Protein AF-0000000071082725 (afdb_homodimer)

InterPro domains:
  IPR005002 Phosphomannomutase [PF03332] (28-245)
  IPR005002 Phosphomannomutase [PTHR10466] (1-245)
  IPR005002 Phosphomannomutase [SFLDF00445] (3-246)
  IPR005002 Phosphomannomutase [cd02585] (8-244)
  IPR006379 HAD-superfamily hydrolase, subfamily IIB [TIGR01484] (8-224)
  IPR023214 HAD superfamily [G3DSA:3.40.50.1000] (8-240)
  IPR036412 HAD-like superfamily [SSF56784] (7-241)
  IPR043169 Phosphomannomutase, cap domain [G3DSA:3.30.1240.20] (87-188)

pLDDT: mean 95.37, std 4.46, range [54.88, 98.88]

Foldseek 3Di:
DQAPEQEEEEEEQDQAQADHQAAGDPVSLVLLLLVVRHYQYEYAYLAAPVSSQVNPPHLVSVLSHQWYAYNLNQFIDGSSHTDHHAAQCVVLDDVSVVVLVVVLVVVLVPDDDPAADDQQWDGDRFWIKGFSRHPRDDPVVLVVQLVVCVVPVPVVVVQVVSCVVCVVVQWHWDDDDRTIIIIGGHPSANNVNCVVPQVRHPAYEYEDAQCDVVGSNVPVCPPPRYPYDHARHNVRNSVVCCVVVVGD/DQAPEQEEEEEEQDQAQADHQAAGDPVSLVLLLLVVRHYQYEYAYLAAPVSSQVNPPHLVSVLSHQWYAYNLNQFIDGSSHTDHHAAQCVVLDDVNVVVLVVVLVVVLVPDDDPAADDQQWDGDRFWIKGFSRHPRDDPVVLVVQLVVCVVPVPPVVVQVVSCVVCVVVQWDWDDDDRTIIIIGGHPSANNVNCVVPQVRHPAYEYEDAQCDVVGSCVPVCPPPRYPYDHARHNVRNSVVVCVVVVGD

Solvent-accessible surface area (backbone atoms only — not comparable to full-atom values): 25376 Å² total; per-residue (Å²): 122,80,55,43,68,47,37,35,44,34,31,30,43,62,28,20,57,13,53,77,94,35,56,48,48,70,69,54,51,54,50,50,57,57,47,49,52,42,29,42,33,31,39,42,31,69,48,53,58,71,59,52,27,50,29,45,66,32,65,72,48,51,46,71,26,47,28,40,18,21,42,16,25,38,36,26,26,49,62,68,36,80,74,46,74,52,40,42,61,72,73,58,29,55,68,55,47,44,51,53,49,23,50,51,29,39,54,53,33,70,56,86,63,92,55,71,37,27,33,37,36,41,71,48,53,66,29,40,38,39,19,85,44,16,69,62,44,50,72,71,54,44,53,53,45,34,55,48,32,70,75,69,37,54,63,61,55,49,46,51,54,50,45,75,71,34,38,92,75,41,45,39,75,43,85,35,91,69,62,34,32,38,35,30,53,67,66,67,40,53,50,37,39,44,77,80,38,62,88,67,32,83,40,36,35,35,37,25,40,42,44,51,92,89,32,85,32,18,65,39,37,68,30,89,76,35,51,51,43,79,30,84,25,34,68,47,37,53,52,52,49,26,66,75,67,70,52,132,122,81,56,43,68,46,38,35,45,34,30,29,44,62,27,20,55,12,52,77,95,34,57,49,48,69,70,54,52,53,50,51,57,56,47,50,53,41,29,42,32,30,39,42,30,71,48,52,58,71,57,52,27,50,29,45,66,32,67,71,49,54,46,70,26,46,28,40,19,21,42,18,24,36,35,26,25,50,62,66,35,80,74,46,75,53,41,45,60,74,71,57,30,56,68,54,48,44,51,53,49,25,50,49,28,38,54,50,33,70,57,88,63,92,56,69,35,27,33,38,35,40,74,48,54,67,31,39,39,39,18,85,42,16,70,61,45,50,73,71,53,44,54,53,45,33,56,49,32,71,76,68,37,56,61,62,54,49,47,50,55,49,44,74,71,34,38,92,74,41,45,40,73,42,85,36,89,68,64,33,32,36,34,31,52,65,66,68,41,52,50,36,41,44,77,81,36,64,88,68,32,83,40,36,36,35,38,24,40,42,44,51,92,90,32,84,32,17,65,41,38,67,30,89,75,34,53,51,42,79,29,82,25,35,67,49,36,52,52,51,49,26,65,74,66,70,51,132

Nearest PDB structures (foldseek):
  2i54-assembly1_A  TM=9.573E-01  e=1.668E-33  Leishmania mexicana
  2q4r-assembly1_A  TM=9.504E-01  e=1.567E-33  Homo sapiens
  8b5v-assembly1_B  TM=8.271E-01  e=1.888E-32  Trypanosoma cruzi
  7myv-assembly1_A  TM=9.098E-01  e=1.147E-31  Plasmodium falciparum 3D7
  3f9r-assembly2_B  TM=7.967E-01  e=1.667E-32  Trypanosoma brucei

Secondary structure (DSSP, 8-state):
---EEEEEEEE-TBTTTBSTT-PPPHHHHHHHHHHTTTEEEEEE-SS-HHHHHHHTTSHHHHTTSSEEEEGGGTEEEETTEEEEE--HHHHHHHHHHHHHHHHHHHHHHT---S---B--EEE-SS-EEE-TT-TT--HHHHHHHHHHHHHH-HHHHHHHHHHHHHGGGTEEEEEETTTEEEEEETT-SGGGGGGGTTTT-SEEEEEES--STTSTTHHHHH-TTEEEEE-SSHHHHHHHHHHHHT--/---EEEEEEEE-TBTTTBSTT-PPPHHHHHHHHHHHTTEEEEEE-SS-HHHHHHHTTSHHHHTTSSEEEEGGGTEEEETTEEEEE--HHHHHHHHHHHHHHHHHHHHHHT---S---B--EEE-SS-EEE-TT-TT--HHHHHHHHHHHHHH-HHHHHHHHHHHHHGGGTEEEEEETTTEEEEEETT-SGGGGGGGTTTT-SEEEEEES--STTSTTHHHHH-TTEEEEE-SSHHHHHHHHHHHHT--

Structure (mmCIF, N/CA/C/O backbone):
data_AF-0000000071082725-model_v1
#
loop_
_entity.id
_entity.type
_entity.pdbx_description
1 polymer Phosphomannomutase
#
loop_
_atom_site.group_PDB
_atom_site.id
_atom_site.type_symbol
_atom_site.label_atom_id
_atom_site.label_alt_id
_atom_site.label_comp_id
_atom_site.label_asym_id
_atom_site.label_entity_id
_atom_site.label_seq_id
_atom_site.pdbx_PDB_ins_code
_atom_site.Cartn_x
_atom_site.Cartn_y
_atom_site.Cartn_z
_atom_site.occupancy
_atom_site.B_iso_or_equiv
_atom_site.auth_seq_id
_atom_site.auth_comp_id
_atom_site.auth_asym_id
_atom_site.auth_atom_id
_atom_site.pdbx_PDB_model_num
ATOM 1 N N . MET A 1 1 ? -1.539 51.719 -3.625 1 54.88 1 MET A N 1
ATOM 2 C CA . MET A 1 1 ? -1.436 51.656 -2.17 1 54.88 1 MET A CA 1
ATOM 3 C C . MET A 1 1 ? -0.485 50.531 -1.731 1 54.88 1 MET A C 1
ATOM 5 O O . MET A 1 1 ? -0.363 49.531 -2.408 1 54.88 1 MET A O 1
ATOM 9 N N . SER A 1 2 ? 0.479 50.812 -0.853 1 80.12 2 SER A N 1
ATOM 10 C CA . SER A 1 2 ? 1.524 49.906 -0.391 1 80.12 2 SER A CA 1
ATOM 11 C C . SER A 1 2 ? 0.932 48.719 0.347 1 80.12 2 SER A C 1
ATOM 13 O O . SER A 1 2 ? -0.124 48.812 0.974 1 80.12 2 SER A O 1
ATOM 15 N N . ARG A 1 3 ? 1.317 47.531 0.066 1 89.56 3 ARG A N 1
ATOM 16 C CA . ARG A 1 3 ? 0.888 46.281 0.702 1 89.56 3 ARG A CA 1
ATOM 17 C C . ARG A 1 3 ? 1.082 46.344 2.213 1 89.56 3 ARG A C 1
ATOM 19 O O . ARG A 1 3 ? 2.123 46.812 2.691 1 89.56 3 ARG A O 1
ATOM 26 N N . ASP A 1 4 ? 0.046 46.125 2.959 1 93.81 4 ASP A N 1
ATOM 27 C CA . ASP A 1 4 ? 0.179 46 4.402 1 93.81 4 ASP A CA 1
ATOM 28 C C . ASP A 1 4 ? 0.814 44.656 4.758 1 93.81 4 ASP A C 1
ATOM 30 O O . ASP A 1 4 ? 0.124 43.625 4.828 1 93.81 4 ASP A O 1
ATOM 34 N N . THR A 1 5 ? 2.02 44.719 5.105 1 92.38 5 THR A N 1
ATOM 35 C CA . THR A 1 5 ? 2.779 43.469 5.297 1 92.38 5 THR A CA 1
ATOM 36 C C . THR A 1 5 ? 2.699 43.031 6.75 1 92.38 5 THR A C 1
ATOM 38 O O . THR A 1 5 ? 3.303 42 7.117 1 92.38 5 THR A O 1
ATOM 41 N N . SER A 1 6 ? 1.97 43.781 7.484 1 96.81 6 SER A N 1
ATOM 42 C CA . SER A 1 6 ? 1.809 43.375 8.875 1 96.81 6 SER A CA 1
ATOM 43 C C . SER A 1 6 ? 0.671 42.375 9.031 1 96.81 6 SER A C 1
ATOM 45 O O . SER A 1 6 ? 0.545 41.719 10.078 1 96.81 6 SER A O 1
ATOM 47 N N . LYS A 1 7 ? -0.179 42.219 7.953 1 97.81 7 LYS A N 1
ATOM 48 C CA . LYS A 1 7 ? -1.338 41.344 7.98 1 97.81 7 LYS A CA 1
ATOM 49 C C . LYS A 1 7 ? -1.192 40.219 6.953 1 97.81 7 LYS A C 1
ATOM 51 O O . LYS A 1 7 ? -0.658 40.438 5.863 1 97.81 7 LYS A O 1
ATOM 56 N N . ILE A 1 8 ? -1.666 39.031 7.395 1 98.38 8 ILE A N 1
ATOM 57 C CA . ILE A 1 8 ? -1.816 37.938 6.434 1 98.38 8 ILE A CA 1
ATOM 58 C C . ILE A 1 8 ? -3.244 37.406 6.484 1 98.38 8 ILE A C 1
ATOM 60 O O . ILE A 1 8 ? -3.832 37.281 7.559 1 98.38 8 ILE A O 1
ATOM 64 N N . ILE A 1 9 ? -3.758 37.125 5.277 1 98.69 9 ILE A N 1
ATOM 65 C CA . ILE A 1 9 ? -5.074 36.5 5.137 1 98.69 9 ILE A CA 1
ATOM 66 C C . ILE A 1 9 ? -4.93 35.062 4.652 1 98.69 9 ILE A C 1
ATOM 68 O O . ILE A 1 9 ? -4.531 34.844 3.512 1 98.69 9 ILE A O 1
ATOM 72 N N . LEU A 1 10 ? -5.289 34.125 5.57 1 98.69 10 LEU A N 1
ATOM 73 C CA . LEU A 1 10 ? -5.18 32.688 5.305 1 98.69 10 LEU A CA 1
ATOM 74 C C . LEU A 1 10 ? -6.531 32.094 4.922 1 98.69 10 LEU A C 1
ATOM 76 O O . LEU A 1 10 ? -7.551 32.406 5.535 1 98.69 10 LEU A O 1
ATOM 80 N N . PHE A 1 11 ? -6.461 31.234 3.875 1 98.75 11 PHE A N 1
ATOM 81 C CA . PHE A 1 11 ? -7.695 30.609 3.412 1 98.75 11 PHE A CA 1
ATOM 82 C C . PHE A 1 11 ? -7.582 29.094 3.436 1 98.75 11 PHE A C 1
ATOM 84 O O . PHE A 1 11 ? -6.562 28.531 3.027 1 98.75 11 PHE A O 1
ATOM 91 N N . ASP A 1 12 ? -8.625 28.438 3.92 1 97.75 12 ASP A N 1
ATOM 92 C CA . ASP A 1 12 ? -8.844 27.031 3.588 1 97.75 12 ASP A CA 1
ATOM 93 C C . ASP A 1 12 ? -9.117 26.859 2.098 1 97.75 12 ASP A C 1
ATOM 95 O O . ASP A 1 12 ? -9.375 27.828 1.388 1 97.75 12 ASP A O 1
ATOM 99 N N . VAL A 1 13 ? -9.062 25.609 1.652 1 95.88 13 VAL A N 1
ATOM 100 C CA . VAL A 1 13 ? -9.234 25.359 0.225 1 95.88 13 VAL A CA 1
ATOM 101 C C . VAL A 1 13 ? -10.68 24.969 -0.061 1 95.88 13 VAL A C 1
ATOM 103 O O . VAL A 1 13 ? -11.469 25.797 -0.548 1 95.88 13 VAL A O 1
ATOM 106 N N . ASP A 1 14 ? -11.055 23.828 0.495 1 93.5 14 ASP A N 1
ATOM 107 C CA . ASP A 1 14 ? -12.367 23.266 0.218 1 93.5 14 ASP A CA 1
ATOM 108 C C . ASP A 1 14 ? -13.461 24.016 0.964 1 93.5 14 ASP A C 1
ATOM 110 O O . ASP A 1 14 ? -13.383 24.203 2.182 1 93.5 14 ASP A O 1
ATOM 114 N N . GLY A 1 15 ? -14.438 24.391 0.154 1 95.38 15 GLY A N 1
ATOM 115 C CA . GLY A 1 15 ? -15.562 25.078 0.767 1 95.38 15 GLY A CA 1
ATOM 116 C C . GLY A 1 15 ? -15.281 26.547 1.071 1 95.38 15 GLY A C 1
ATOM 117 O O . GLY A 1 15 ? -16.172 27.266 1.515 1 95.38 15 GLY A O 1
ATOM 118 N N . THR A 1 16 ? -14.039 26.922 0.748 1 97.81 16 THR A N 1
ATOM 119 C CA . THR A 1 16 ? -13.609 28.281 1.057 1 97.81 16 THR A CA 1
ATOM 120 C C . THR A 1 16 ? -13.172 29.016 -0.21 1 97.81 16 THR A C 1
ATOM 122 O O . THR A 1 16 ? -13.883 29.891 -0.706 1 97.81 16 THR A O 1
ATOM 125 N N . LEU A 1 17 ? -12.156 28.562 -0.879 1 97.56 17 LEU A N 1
ATOM 126 C CA . LEU A 1 17 ? -11.742 29.172 -2.143 1 97.56 17 LEU A CA 1
ATOM 127 C C . LEU A 1 17 ? -12.32 28.391 -3.326 1 97.56 17 LEU A C 1
ATOM 129 O O . LEU A 1 17 ? -12.398 28.922 -4.438 1 97.56 17 LEU A O 1
ATOM 133 N N . THR A 1 18 ? -12.578 27.125 -3.049 1 96.56 18 THR A N 1
ATOM 134 C CA . THR A 1 18 ? -13.18 26.266 -4.062 1 96.56 18 THR A CA 1
ATOM 135 C C . THR A 1 18 ? -14.414 25.562 -3.506 1 96.56 18 THR A C 1
ATOM 137 O O . THR A 1 18 ? -14.539 25.375 -2.295 1 96.56 18 THR A O 1
ATOM 140 N N . ALA A 1 19 ? -15.312 25.234 -4.449 1 91.19 19 ALA A N 1
ATOM 141 C CA . ALA A 1 19 ? -16.328 24.266 -4.059 1 91.19 19 ALA A CA 1
ATOM 142 C C . ALA A 1 19 ? -15.688 22.906 -3.744 1 91.19 19 ALA A C 1
ATOM 144 O O . ALA A 1 19 ? -14.531 22.672 -4.098 1 91.19 19 ALA A O 1
ATOM 145 N N . ALA A 1 20 ? -16.406 22.078 -3 1 82.5 20 ALA A N 1
ATOM 146 C CA . ALA A 1 20 ? -15.836 20.812 -2.541 1 82.5 20 ALA A CA 1
ATOM 147 C C . ALA A 1 20 ? -15.266 20.016 -3.709 1 82.5 20 ALA A C 1
ATOM 149 O O . ALA A 1 20 ? -15.992 19.656 -4.637 1 82.5 20 ALA A O 1
ATOM 150 N N . ARG A 1 21 ? -13.969 19.719 -3.764 1 79.19 21 ARG A N 1
ATOM 151 C CA . ARG A 1 21 ? -13.195 18.891 -4.688 1 79.19 21 ARG A CA 1
ATOM 152 C C . ARG A 1 21 ? -13.258 19.453 -6.105 1 79.19 21 ARG A C 1
ATOM 154 O O . ARG A 1 21 ? -13.203 18.703 -7.078 1 79.19 21 ARG A O 1
ATOM 161 N N . LYS A 1 22 ? -13.453 20.797 -6.168 1 89.94 22 LYS A N 1
ATOM 162 C CA . LYS A 1 22 ? -13.492 21.438 -7.477 1 89.94 22 LYS A CA 1
ATOM 163 C C . LYS A 1 22 ? -12.297 22.375 -7.672 1 89.94 22 LYS A C 1
ATOM 165 O O . LYS A 1 22 ? -11.562 22.656 -6.723 1 89.94 22 LYS A O 1
ATOM 170 N N . VAL A 1 23 ? -12.172 22.719 -8.93 1 96.12 23 VAL A N 1
ATOM 171 C CA . VAL A 1 23 ? -11.094 23.625 -9.297 1 96.12 23 VAL A CA 1
ATOM 172 C C . VAL A 1 23 ? -11.523 25.078 -9.047 1 96.12 23 VAL A C 1
ATOM 174 O O . VAL A 1 23 ? -12.703 25.406 -9.211 1 96.12 23 VAL A O 1
ATOM 177 N N . ILE A 1 24 ? -10.594 25.969 -8.727 1 96.75 24 ILE A N 1
ATOM 178 C CA . ILE A 1 24 ? -10.852 27.375 -8.438 1 96.75 24 ILE A CA 1
ATOM 179 C C . ILE A 1 24 ? -11.422 28.062 -9.68 1 96.75 24 ILE A C 1
ATOM 181 O O . ILE A 1 24 ? -10.992 27.781 -10.797 1 96.75 24 ILE A O 1
ATOM 185 N N . GLU A 1 25 ? -12.344 28.859 -9.438 1 96.38 25 GLU A N 1
ATOM 186 C CA . GLU A 1 25 ? -13.016 29.547 -10.539 1 96.38 25 GLU A CA 1
ATOM 187 C C . GLU A 1 25 ? -12.305 30.859 -10.891 1 96.38 25 GLU A C 1
ATOM 189 O O . GLU A 1 25 ? -11.695 31.484 -10.023 1 96.38 25 GLU A O 1
ATOM 194 N N . PRO A 1 26 ? -12.461 31.344 -12.148 1 95.88 26 PRO A N 1
ATOM 195 C CA . PRO A 1 26 ? -11.781 32.562 -12.602 1 95.88 26 PRO A CA 1
ATOM 196 C C . PRO A 1 26 ? -12.133 33.781 -11.758 1 95.88 26 PRO A C 1
ATOM 198 O O . PRO A 1 26 ? -11.273 34.625 -11.484 1 95.88 26 PRO A O 1
ATOM 201 N N . ASP A 1 27 ? -13.336 33.875 -11.375 1 95.75 27 ASP A N 1
ATOM 202 C CA . ASP A 1 27 ? -13.766 35.031 -10.578 1 95.75 27 ASP A CA 1
ATOM 203 C C . ASP A 1 27 ? -13.023 35.094 -9.242 1 95.75 27 ASP A C 1
ATOM 205 O O . ASP A 1 27 ? -12.633 36.156 -8.789 1 95.75 27 ASP A O 1
ATOM 209 N N . MET A 1 28 ? -12.789 34 -8.656 1 96.62 28 MET A N 1
ATOM 210 C CA . MET A 1 28 ? -12.047 33.906 -7.406 1 96.62 28 MET A CA 1
ATOM 211 C C . MET A 1 28 ? -10.578 34.25 -7.629 1 96.62 28 MET A C 1
ATOM 213 O O . MET A 1 28 ? -9.961 34.938 -6.809 1 96.62 28 MET A O 1
ATOM 217 N N . VAL A 1 29 ? -10.078 33.812 -8.719 1 96.44 29 VAL A N 1
ATOM 218 C CA . VAL A 1 29 ? -8.695 34.094 -9.055 1 96.44 29 VAL A CA 1
ATOM 219 C C . VAL A 1 29 ? -8.508 35.625 -9.188 1 96.44 29 VAL A C 1
ATOM 221 O O . VAL A 1 29 ? -7.559 36.188 -8.641 1 96.44 29 VAL A O 1
ATOM 224 N N . GLU A 1 30 ? -9.391 36.219 -9.875 1 95.5 30 GLU A N 1
ATOM 225 C CA . GLU A 1 30 ? -9.344 37.656 -10.047 1 95.5 30 GLU A CA 1
ATOM 226 C C . GLU A 1 30 ? -9.422 38.375 -8.703 1 95.5 30 GLU A C 1
ATOM 228 O O . GLU A 1 30 ? -8.68 39.312 -8.461 1 95.5 30 GLU A O 1
ATOM 233 N N . PHE A 1 31 ? -10.266 37.906 -7.91 1 96 31 PHE A N 1
ATOM 234 C CA . PHE A 1 31 ? -10.43 38.469 -6.574 1 96 31 PHE A CA 1
ATOM 235 C C . PHE A 1 31 ? -9.133 38.375 -5.777 1 96 31 PHE A C 1
ATOM 237 O O . PHE A 1 31 ? -8.695 39.344 -5.168 1 96 31 PHE A O 1
ATOM 244 N N . LEU A 1 32 ? -8.523 37.25 -5.797 1 96.44 32 LEU A N 1
ATOM 245 C CA . LEU A 1 32 ? -7.293 37 -5.047 1 96.44 32 LEU A CA 1
ATOM 246 C C . LEU A 1 32 ? -6.152 37.875 -5.578 1 96.44 32 LEU A C 1
ATOM 248 O O . LEU A 1 32 ? -5.309 38.344 -4.805 1 96.44 32 LEU A O 1
ATOM 252 N N . GLU A 1 33 ? -6.176 38.094 -6.855 1 94.31 33 GLU A N 1
ATOM 253 C CA . GLU A 1 33 ? -5.168 38.969 -7.461 1 94.31 33 GLU A CA 1
ATOM 254 C C . GLU A 1 33 ? -5.285 40.375 -6.938 1 94.31 33 GLU A C 1
ATOM 256 O O . GLU A 1 33 ? -4.273 41.031 -6.695 1 94.31 33 GLU A O 1
ATOM 261 N N . LYS A 1 34 ? -6.461 40.781 -6.781 1 94.75 34 LYS A N 1
ATOM 262 C CA . LYS A 1 34 ? -6.688 42.125 -6.223 1 94.75 34 LYS A CA 1
ATOM 263 C C . LYS A 1 34 ? -6.301 42.188 -4.75 1 94.75 34 LYS A C 1
ATOM 265 O O . LYS A 1 34 ? -5.652 43.125 -4.305 1 94.75 34 LYS A O 1
ATOM 270 N N . LEU A 1 35 ? -6.621 41.188 -4.082 1 96.38 35 LEU A N 1
ATOM 271 C CA . LEU A 1 35 ? -6.367 41.125 -2.646 1 96.38 35 LEU A CA 1
ATOM 272 C C . LEU A 1 35 ? -4.867 41.125 -2.361 1 96.38 35 LEU A C 1
ATOM 274 O O . LEU A 1 35 ? -4.41 41.844 -1.452 1 96.38 35 LEU A O 1
ATOM 278 N N . LYS A 1 36 ? -4.168 40.406 -3.145 1 94.88 36 LYS A N 1
ATOM 279 C CA . LYS A 1 36 ? -2.74 40.219 -2.898 1 94.88 36 LYS A CA 1
ATOM 280 C C . LYS A 1 36 ? -1.968 41.5 -3.137 1 94.88 36 LYS A C 1
ATOM 282 O O . LYS A 1 36 ? -0.807 41.625 -2.74 1 94.88 36 LYS A O 1
ATOM 287 N N . GLN A 1 37 ? -2.576 42.406 -3.814 1 94.12 37 GLN A N 1
ATOM 288 C CA . GLN A 1 37 ? -1.949 43.719 -4.02 1 94.12 37 GLN A CA 1
ATOM 289 C C . GLN A 1 37 ? -1.953 44.531 -2.73 1 94.12 37 GLN A C 1
ATOM 291 O O . GLN A 1 37 ? -1.17 45.469 -2.584 1 94.12 37 GLN A O 1
ATOM 296 N N . ARG A 1 38 ? -2.732 44.125 -1.84 1 95.69 38 ARG A N 1
ATOM 297 C CA . ARG A 1 38 ? -2.91 44.938 -0.647 1 95.69 38 ARG A CA 1
ATOM 298 C C . ARG A 1 38 ? -2.445 44.219 0.602 1 95.69 38 ARG A C 1
ATOM 300 O O . ARG A 1 38 ? -2.049 44.844 1.589 1 95.69 38 ARG A O 1
ATOM 307 N N . TYR A 1 39 ? -2.525 42.906 0.517 1 97.19 39 TYR A N 1
ATOM 308 C CA . TYR A 1 39 ? -2.229 42.125 1.701 1 97.19 39 TYR A CA 1
ATOM 309 C C . TYR A 1 39 ? -1.432 40.875 1.333 1 97.19 39 TYR A C 1
ATOM 311 O O . TYR A 1 39 ? -1.434 40.438 0.176 1 97.19 39 TYR A O 1
ATOM 319 N N . THR A 1 40 ? -0.676 40.312 2.367 1 97.5 40 THR A N 1
ATOM 320 C CA . THR A 1 40 ? -0.121 38.969 2.236 1 97.5 40 THR A CA 1
ATOM 321 C C . THR A 1 40 ? -1.228 37.906 2.285 1 97.5 40 THR A C 1
ATOM 323 O O . THR A 1 40 ? -2.129 38 3.123 1 97.5 40 THR A O 1
ATOM 326 N N . VAL A 1 41 ? -1.155 37 1.301 1 98.19 41 VAL A N 1
ATOM 327 C CA . VAL A 1 41 ? -2.219 36 1.183 1 98.19 41 VAL A CA 1
ATOM 328 C C . VAL A 1 41 ? -1.627 34.594 1.257 1 98.19 41 VAL A C 1
ATOM 330 O O . VAL A 1 41 ? -0.577 34.312 0.671 1 98.19 41 VAL A O 1
ATOM 333 N N . GLY A 1 42 ? -2.273 33.688 2.035 1 98.25 42 GLY A N 1
ATOM 334 C CA . GLY A 1 42 ? -1.805 32.344 2.158 1 98.25 42 GLY A CA 1
ATOM 335 C C . GLY A 1 42 ? -2.918 31.312 2.047 1 98.25 42 GLY A C 1
ATOM 336 O O . GLY A 1 42 ? -4.098 31.656 2.16 1 98.25 42 GLY A O 1
ATOM 337 N N . LEU A 1 43 ? -2.49 30.141 1.775 1 98.12 43 LEU A N 1
ATOM 338 C CA . LEU A 1 43 ? -3.365 28.969 1.68 1 98.12 43 LEU A CA 1
ATOM 339 C C . LEU A 1 43 ? -2.967 27.906 2.697 1 98.12 43 LEU A C 1
ATOM 341 O O . LEU A 1 43 ? -1.779 27.641 2.895 1 98.12 43 LEU A O 1
ATOM 345 N N . VAL A 1 44 ? -3.992 27.344 3.379 1 98 44 VAL A N 1
ATOM 346 C CA . VAL A 1 44 ? -3.719 26.219 4.258 1 98 44 VAL A CA 1
ATOM 347 C C . VAL A 1 44 ? -4.742 25.109 4.012 1 98 44 VAL A C 1
ATOM 349 O O . VAL A 1 44 ? -5.949 25.359 4.012 1 98 44 VAL A O 1
ATOM 352 N N . GLY A 1 45 ? -4.246 23.891 3.729 1 95.12 45 GLY A N 1
ATOM 353 C CA . GLY A 1 45 ? -5.105 22.75 3.484 1 95.12 45 GLY A CA 1
ATOM 354 C C . GLY A 1 45 ? -4.59 21.469 4.117 1 95.12 45 GLY A C 1
ATOM 355 O O . GLY A 1 45 ? -3.395 21.344 4.391 1 95.12 45 GLY A O 1
ATOM 356 N N . GLY A 1 46 ? -5.457 20.562 4.309 1 91.81 46 GLY A N 1
ATOM 357 C CA . GLY A 1 46 ? -5.078 19.266 4.844 1 91.81 46 GLY A CA 1
ATOM 358 C C . GLY A 1 46 ? -4.574 18.312 3.779 1 91.81 46 GLY A C 1
ATOM 359 O O . GLY A 1 46 ? -3.902 17.328 4.094 1 91.81 46 GLY A O 1
ATOM 360 N N . SER A 1 47 ? -4.824 18.594 2.574 1 89.31 47 SER A N 1
ATOM 361 C CA . SER A 1 47 ? -4.406 17.734 1.469 1 89.31 47 SER A CA 1
ATOM 362 C C . SER A 1 47 ? -2.93 17.922 1.145 1 89.31 47 SER A C 1
ATOM 364 O O . SER A 1 47 ? -2.307 18.875 1.615 1 89.31 47 SER A O 1
ATOM 366 N N . ASP A 1 48 ? -2.467 16.938 0.358 1 91.31 48 ASP A N 1
ATOM 367 C CA . ASP A 1 48 ? -1.077 17.078 -0.069 1 91.31 48 ASP A CA 1
ATOM 368 C C . ASP A 1 48 ? -0.943 18.141 -1.162 1 91.31 48 ASP A C 1
ATOM 370 O O . ASP A 1 48 ? -1.946 18.609 -1.694 1 91.31 48 ASP A O 1
ATOM 374 N N . LEU A 1 49 ? 0.257 18.516 -1.452 1 94.44 49 LEU A N 1
ATOM 375 C CA . LEU A 1 49 ? 0.534 19.641 -2.344 1 94.44 49 LEU A CA 1
ATOM 376 C C . LEU A 1 49 ? 0.014 19.359 -3.75 1 94.44 49 LEU A C 1
ATOM 378 O O . LEU A 1 49 ? -0.596 20.234 -4.375 1 94.44 49 LEU A O 1
ATOM 382 N N . PRO A 1 50 ? 0.191 18.156 -4.336 1 93.69 50 PRO A N 1
ATOM 383 C CA . PRO A 1 50 ? -0.36 17.875 -5.664 1 93.69 50 PRO A CA 1
ATOM 384 C C . PRO A 1 50 ? -1.873 18.078 -5.727 1 93.69 50 PRO A C 1
ATOM 386 O O . PRO A 1 50 ? -2.389 18.625 -6.703 1 93.69 50 PRO A O 1
ATOM 389 N N . LYS A 1 51 ? -2.553 17.719 -4.77 1 90.75 51 LYS A N 1
ATOM 390 C CA . LYS A 1 51 ? -4.004 17.875 -4.734 1 90.75 51 LYS A CA 1
ATOM 391 C C . LYS A 1 51 ? -4.395 19.344 -4.645 1 90.75 51 LYS A C 1
ATOM 393 O O . LYS A 1 51 ? -5.312 19.797 -5.336 1 90.75 51 LYS A O 1
ATOM 398 N N . ILE A 1 52 ? -3.76 20.094 -3.787 1 95.12 52 ILE A N 1
ATOM 399 C CA . ILE A 1 52 ? -4.008 21.531 -3.666 1 95.12 52 ILE A CA 1
ATOM 400 C C . ILE A 1 52 ? -3.688 22.219 -4.988 1 95.12 52 ILE A C 1
ATOM 402 O O . ILE A 1 52 ? -4.441 23.094 -5.441 1 95.12 52 ILE A O 1
ATOM 406 N N . THR A 1 53 ? -2.623 21.797 -5.605 1 95.75 53 THR A N 1
ATOM 407 C CA . THR A 1 53 ? -2.217 22.359 -6.891 1 95.75 53 THR A CA 1
ATOM 408 C C . THR A 1 53 ? -3.281 22.109 -7.953 1 95.75 53 THR A C 1
ATOM 410 O O . THR A 1 53 ? -3.596 23 -8.75 1 95.75 53 THR A O 1
ATOM 413 N N . GLU A 1 54 ? -3.799 20.969 -7.898 1 95.44 54 GLU A N 1
ATOM 414 C CA . GLU A 1 54 ? -4.875 20.641 -8.828 1 95.44 54 GLU A CA 1
ATOM 415 C C . GLU A 1 54 ? -6.094 21.531 -8.602 1 95.44 54 GLU A C 1
ATOM 417 O O . GLU A 1 54 ? -6.656 22.078 -9.547 1 95.44 54 GLU A O 1
ATOM 422 N N . GLN A 1 55 ? -6.461 21.688 -7.395 1 94.75 55 GLN A N 1
ATOM 423 C CA . GLN A 1 55 ? -7.625 22.5 -7.059 1 94.75 55 GLN A CA 1
ATOM 424 C C . GLN A 1 55 ? -7.383 23.969 -7.402 1 94.75 55 GLN A C 1
ATOM 426 O O . GLN A 1 55 ? -8.32 24.703 -7.723 1 94.75 55 GLN A O 1
ATOM 431 N N . MET A 1 56 ? -6.168 24.359 -7.391 1 95.81 56 MET A N 1
ATOM 432 C CA . MET A 1 56 ? -5.812 25.734 -7.723 1 95.81 56 MET A CA 1
ATOM 433 C C . MET A 1 56 ? -5.547 25.875 -9.219 1 95.81 56 MET A C 1
ATOM 435 O O . MET A 1 56 ? -5.152 26.953 -9.68 1 95.81 56 MET A O 1
ATOM 439 N N . ASP A 1 57 ? -5.691 24.828 -9.906 1 94.44 57 ASP A N 1
ATOM 440 C CA . ASP A 1 57 ? -5.586 24.812 -11.359 1 94.44 57 ASP A CA 1
ATOM 441 C C . ASP A 1 57 ? -4.137 24.984 -11.805 1 94.44 57 ASP A C 1
ATOM 443 O O . ASP A 1 57 ? -3.85 25.75 -12.734 1 94.44 57 ASP A O 1
ATOM 447 N N . GLY A 1 58 ? -3.238 24.438 -11.094 1 92.81 58 GLY A N 1
ATOM 448 C CA . GLY A 1 58 ? -1.867 24.359 -11.57 1 92.81 58 GLY A CA 1
ATOM 449 C C . GLY A 1 58 ? -0.888 25.125 -10.703 1 92.81 58 GLY A C 1
ATOM 450 O O . GLY A 1 58 ? -1.295 25.859 -9.805 1 92.81 58 GLY A O 1
ATOM 451 N N . VAL A 1 59 ? 0.372 25.016 -11.023 1 92.88 59 VAL A N 1
ATOM 452 C CA . VAL A 1 59 ? 1.485 25.562 -10.25 1 92.88 59 VAL A CA 1
ATOM 453 C C . VAL A 1 59 ? 1.48 27.094 -10.328 1 92.88 59 VAL A C 1
ATOM 455 O O . VAL A 1 59 ? 1.823 27.766 -9.359 1 92.88 59 VAL A O 1
ATOM 458 N N . GLU A 1 60 ? 1.074 27.578 -11.375 1 91.44 60 GLU A N 1
ATOM 459 C CA . GLU A 1 60 ? 1.056 29.031 -11.562 1 91.44 60 GLU A CA 1
ATOM 460 C C . GLU A 1 60 ? 0.167 29.719 -10.523 1 91.44 60 GLU A C 1
ATOM 462 O O . GLU A 1 60 ? 0.518 30.766 -10 1 91.44 60 GLU A O 1
ATOM 467 N N . ARG A 1 61 ? -0.896 29.109 -10.219 1 92.56 61 ARG A N 1
ATOM 468 C CA . ARG A 1 61 ? -1.828 29.688 -9.258 1 92.56 61 ARG A CA 1
ATOM 469 C C . ARG A 1 61 ? -1.32 29.5 -7.832 1 92.56 61 ARG A C 1
ATOM 471 O O . ARG A 1 61 ? -1.574 30.344 -6.969 1 92.56 61 ARG A O 1
ATOM 478 N N . ILE A 1 62 ? -0.605 28.438 -7.637 1 93.12 62 ILE A N 1
ATOM 479 C CA . ILE A 1 62 ? 0.032 28.234 -6.34 1 93.12 62 ILE A CA 1
ATOM 480 C C . ILE A 1 62 ? 1 29.391 -6.059 1 93.12 62 ILE A C 1
ATOM 482 O O . ILE A 1 62 ? 1.065 29.891 -4.938 1 93.12 62 ILE A O 1
ATOM 486 N N . ASN A 1 63 ? 1.62 29.828 -7.082 1 92.25 63 ASN A N 1
ATOM 487 C CA . ASN A 1 63 ? 2.629 30.875 -6.965 1 92.25 63 ASN A CA 1
ATOM 488 C C . ASN A 1 63 ? 1.996 32.25 -6.711 1 92.25 63 ASN A C 1
ATOM 490 O O . ASN A 1 63 ? 2.691 33.188 -6.363 1 92.25 63 ASN A O 1
ATOM 494 N N . MET A 1 64 ? 0.739 32.344 -6.844 1 92.12 64 MET A N 1
ATOM 495 C CA . MET A 1 64 ? 0.032 33.562 -6.559 1 92.12 64 MET A CA 1
ATOM 496 C C . MET A 1 64 ? -0.013 33.844 -5.059 1 92.12 64 MET A C 1
ATOM 498 O O . MET A 1 64 ? -0.116 35 -4.629 1 92.12 64 MET A O 1
ATOM 502 N N . PHE A 1 65 ? 0.071 32.844 -4.312 1 97.06 65 PHE A N 1
ATOM 503 C CA . PHE A 1 65 ? 0.016 32.969 -2.863 1 97.06 65 PHE A CA 1
ATOM 504 C C . PHE A 1 65 ? 1.401 33.25 -2.293 1 97.06 65 PHE A C 1
ATOM 506 O O . PHE A 1 65 ? 2.4 32.75 -2.785 1 97.06 65 PHE A O 1
ATOM 513 N N . ASP A 1 66 ? 1.416 34.062 -1.304 1 97.75 66 ASP A N 1
ATOM 514 C CA . ASP A 1 66 ? 2.68 34.312 -0.62 1 97.75 66 ASP A CA 1
ATOM 515 C C . ASP A 1 66 ? 3.143 33.094 0.162 1 97.75 66 ASP A C 1
ATOM 517 O O . ASP A 1 66 ? 4.344 32.812 0.24 1 97.75 66 ASP A O 1
ATOM 521 N N . PHE A 1 67 ? 2.156 32.406 0.743 1 98.31 67 PHE A N 1
ATOM 522 C CA . PHE A 1 67 ? 2.418 31.156 1.478 1 98.31 67 PHE A CA 1
ATOM 523 C C . PHE A 1 67 ? 1.407 30.078 1.104 1 98.31 67 PHE A C 1
ATOM 525 O O . PHE A 1 67 ? 0.223 30.375 0.92 1 98.31 67 PHE A O 1
ATOM 532 N N . VAL A 1 68 ? 1.895 28.891 0.951 1 98.5 68 VAL A N 1
ATOM 533 C CA . VAL A 1 68 ? 1.035 27.719 0.776 1 98.5 68 VAL A CA 1
ATOM 534 C C . VAL A 1 68 ? 1.412 26.641 1.79 1 98.5 68 VAL A C 1
ATOM 536 O O . VAL A 1 68 ? 2.572 26.234 1.863 1 98.5 68 VAL A O 1
ATOM 539 N N . PHE A 1 69 ? 0.423 26.266 2.533 1 98.25 69 PHE A N 1
ATOM 540 C CA . PHE A 1 69 ? 0.607 25.234 3.551 1 98.25 69 PHE A CA 1
ATOM 541 C C . PHE A 1 69 ? -0.217 24 3.225 1 98.25 69 PHE A C 1
ATOM 543 O O . PHE A 1 69 ? -1.437 23.984 3.408 1 98.25 69 PHE A O 1
ATOM 550 N N . ALA A 1 70 ? 0.482 23 2.793 1 96.56 70 ALA A N 1
ATOM 551 C CA . ALA A 1 70 ? -0.163 21.719 2.531 1 96.56 70 ALA A CA 1
ATOM 552 C C . ALA A 1 70 ? -0.008 20.766 3.719 1 96.56 70 ALA A C 1
ATOM 554 O O . ALA A 1 70 ? 0.814 21.016 4.605 1 96.56 70 ALA A O 1
ATOM 555 N N . GLU A 1 71 ? -0.902 19.75 3.809 1 94.25 71 GLU A N 1
ATOM 556 C CA . GLU A 1 71 ? -0.846 18.766 4.891 1 94.25 71 GLU A CA 1
ATOM 557 C C . GLU A 1 71 ? -0.822 19.453 6.254 1 94.25 71 GLU A C 1
ATOM 559 O O . GLU A 1 71 ? 0.034 19.156 7.09 1 94.25 71 GLU A O 1
ATOM 564 N N . ASN A 1 72 ? -1.705 20.422 6.332 1 94.19 72 ASN A N 1
ATOM 565 C CA . ASN A 1 72 ? -1.924 21.141 7.582 1 94.19 72 ASN A CA 1
ATOM 566 C C . ASN A 1 72 ? -0.718 22 7.953 1 94.19 72 ASN A C 1
ATOM 568 O O . ASN A 1 72 ? -0.521 22.328 9.125 1 94.19 72 ASN A O 1
ATOM 572 N N . GLY A 1 73 ? 0.109 22.25 6.992 1 96.62 73 GLY A N 1
ATOM 573 C CA . GLY A 1 73 ? 1.258 23.125 7.227 1 96.62 73 GLY A CA 1
ATOM 574 C C . GLY A 1 73 ? 2.564 22.359 7.332 1 96.62 73 GLY A C 1
ATOM 575 O O . GLY A 1 73 ? 3.635 22.953 7.438 1 96.62 73 GLY A O 1
ATOM 576 N N . LEU A 1 74 ? 2.467 21.109 7.246 1 96.62 74 LEU A N 1
ATOM 577 C CA . LEU A 1 74 ? 3.664 20.281 7.367 1 96.62 74 LEU A CA 1
ATOM 578 C C . LEU A 1 74 ? 4.523 20.391 6.113 1 96.62 74 LEU A C 1
ATOM 580 O O . LEU A 1 74 ? 5.703 20.031 6.133 1 96.62 74 LEU A O 1
ATOM 584 N N . VAL A 1 75 ? 3.926 20.766 5.066 1 96.62 75 VAL A N 1
ATOM 585 C CA . VAL A 1 75 ? 4.617 21.219 3.857 1 96.62 75 VAL A CA 1
ATOM 586 C C . VAL A 1 75 ? 4.336 22.688 3.613 1 96.62 75 VAL A C 1
ATOM 588 O O . VAL A 1 75 ? 3.199 23.078 3.338 1 96.62 75 VAL A O 1
ATOM 591 N N . ALA A 1 76 ? 5.414 23.469 3.715 1 97.94 76 ALA A N 1
ATOM 592 C CA . ALA A 1 76 ? 5.246 24.906 3.666 1 97.94 76 ALA A CA 1
ATOM 593 C C . ALA A 1 76 ? 5.996 25.516 2.48 1 97.94 76 ALA A C 1
ATOM 595 O O . ALA A 1 76 ? 7.188 25.234 2.289 1 97.94 76 ALA A O 1
ATOM 596 N N . LEU A 1 77 ? 5.266 26.219 1.722 1 98 77 LEU A N 1
ATOM 597 C CA . LEU A 1 77 ? 5.863 26.969 0.629 1 98 77 LEU A CA 1
ATOM 598 C C . LEU A 1 77 ? 5.77 28.469 0.894 1 98 77 LEU A C 1
ATOM 600 O O . LEU A 1 77 ? 4.754 28.953 1.394 1 98 77 LEU A O 1
ATOM 604 N N . ALA A 1 78 ? 6.852 29.203 0.612 1 97.06 78 ALA A N 1
ATOM 605 C CA . ALA A 1 78 ? 6.871 30.656 0.554 1 97.06 78 ALA A CA 1
ATOM 606 C C . ALA A 1 78 ? 7.266 31.156 -0.838 1 97.06 78 ALA A C 1
ATOM 608 O O . ALA A 1 78 ? 8.359 30.844 -1.32 1 97.06 78 ALA A O 1
ATOM 609 N N . LYS A 1 79 ? 6.332 31.844 -1.442 1 93.12 79 LYS A N 1
ATOM 610 C CA . LYS A 1 79 ? 6.555 32.375 -2.791 1 93.12 79 LYS A CA 1
ATOM 611 C C . LYS A 1 79 ? 6.965 31.234 -3.742 1 93.12 79 LYS A C 1
ATOM 613 O O . LYS A 1 79 ? 7.961 31.359 -4.461 1 93.12 79 LYS A O 1
ATOM 618 N N . GLY A 1 80 ? 6.352 30.109 -3.555 1 93.12 80 GLY A N 1
ATOM 619 C CA . GLY A 1 80 ? 6.504 29 -4.48 1 93.12 80 GLY A CA 1
ATOM 620 C C . GLY A 1 80 ? 7.656 28.078 -4.125 1 93.12 80 GLY A C 1
ATOM 621 O O . GLY A 1 80 ? 7.828 27.031 -4.742 1 93.12 80 GLY A O 1
ATOM 622 N N . GLU A 1 81 ? 8.375 28.469 -3.16 1 95.88 81 GLU A N 1
ATOM 623 C CA . GLU A 1 81 ? 9.531 27.672 -2.768 1 95.88 81 GLU A CA 1
ATOM 624 C C . GLU A 1 81 ? 9.258 26.906 -1.477 1 95.88 81 GLU A C 1
ATOM 626 O O . GLU A 1 81 ? 8.688 27.453 -0.533 1 95.88 81 GLU A O 1
ATOM 631 N N . ASN A 1 82 ? 9.688 25.703 -1.488 1 97.19 82 ASN A N 1
ATOM 632 C CA . ASN A 1 82 ? 9.539 24.906 -0.278 1 97.19 82 ASN A CA 1
ATOM 633 C C . ASN A 1 82 ? 10.438 25.422 0.844 1 97.19 82 ASN A C 1
ATOM 635 O O . ASN A 1 82 ? 11.656 25.531 0.674 1 97.19 82 ASN A O 1
ATOM 639 N N . ILE A 1 83 ? 9.859 25.734 1.964 1 97 83 ILE A N 1
ATOM 640 C CA . ILE A 1 83 ? 10.664 26.281 3.049 1 97 83 ILE A CA 1
ATOM 641 C C . ILE A 1 83 ? 10.742 25.281 4.199 1 97 83 ILE A C 1
ATOM 643 O O . ILE A 1 83 ? 11.602 25.391 5.074 1 97 83 ILE A O 1
ATOM 647 N N . ALA A 1 84 ? 9.812 24.359 4.258 1 96 84 ALA A N 1
ATOM 648 C CA . ALA A 1 84 ? 9.844 23.359 5.32 1 96 84 ALA A CA 1
ATOM 649 C C . ALA A 1 84 ? 8.953 22.156 4.969 1 96 84 ALA A C 1
ATOM 651 O O . ALA A 1 84 ? 7.875 22.328 4.395 1 96 84 ALA A O 1
ATOM 652 N N . THR A 1 85 ? 9.438 20.984 5.25 1 95.81 85 THR A N 1
ATOM 653 C CA . THR A 1 85 ? 8.68 19.75 5.191 1 95.81 85 THR A CA 1
ATOM 654 C C . THR A 1 85 ? 8.93 18.891 6.438 1 95.81 85 THR A C 1
ATOM 656 O O . THR A 1 85 ? 10.086 18.656 6.801 1 95.81 85 THR A O 1
ATOM 659 N N . GLN A 1 86 ? 7.82 18.547 7.062 1 93.62 86 GLN A N 1
ATOM 660 C CA . GLN A 1 86 ? 7.949 17.719 8.25 1 93.62 86 GLN A CA 1
ATOM 661 C C . GLN A 1 86 ? 7.539 16.281 7.961 1 93.62 86 GLN A C 1
ATOM 663 O O . GLN A 1 86 ? 6.789 16.016 7.02 1 93.62 86 GLN A O 1
ATOM 668 N N . SER A 1 87 ? 8.156 15.422 8.734 1 92.94 87 SER A N 1
ATOM 669 C CA . SER A 1 87 ? 7.82 14.008 8.688 1 92.94 87 SER A CA 1
ATOM 670 C C . SER A 1 87 ? 7.562 13.453 10.086 1 92.94 87 SER A C 1
ATOM 672 O O . SER A 1 87 ? 8.32 13.734 11.016 1 92.94 87 SER A O 1
ATOM 674 N N . ILE A 1 88 ? 6.5 12.688 10.148 1 93.19 88 ILE A N 1
ATOM 675 C CA . ILE A 1 88 ? 6.156 12.133 11.445 1 93.19 88 ILE A CA 1
ATOM 676 C C . ILE A 1 88 ? 7.266 11.188 11.914 1 93.19 88 ILE A C 1
ATOM 678 O O . ILE A 1 88 ? 7.562 11.109 13.109 1 93.19 88 ILE A O 1
ATOM 682 N N . GLN A 1 89 ? 7.836 10.539 11.008 1 91.38 89 GLN A N 1
ATOM 683 C CA . GLN A 1 89 ? 8.922 9.617 11.328 1 91.38 89 GLN A CA 1
ATOM 684 C C . GLN A 1 89 ? 10.094 10.352 11.969 1 91.38 89 GLN A C 1
ATOM 686 O O . GLN A 1 89 ? 10.633 9.906 12.984 1 91.38 89 GLN A O 1
ATOM 691 N N . LYS A 1 90 ? 10.453 11.453 11.344 1 91.5 90 LYS A N 1
ATOM 692 C CA . LYS A 1 90 ? 11.57 12.242 11.859 1 91.5 90 LYS A CA 1
ATOM 693 C C . LYS A 1 90 ? 11.219 12.883 13.195 1 91.5 90 LYS A C 1
ATOM 695 O O . LYS A 1 90 ? 12.062 12.945 14.094 1 91.5 90 LYS A O 1
ATOM 700 N N . PHE A 1 91 ? 10.039 13.297 13.312 1 94.12 91 PHE A N 1
ATOM 701 C CA . PHE A 1 91 ? 9.594 13.992 14.516 1 94.12 91 PHE A CA 1
ATOM 702 C C . PHE A 1 91 ? 9.547 13.039 15.703 1 94.12 91 PHE A C 1
ATOM 704 O O . PHE A 1 91 ? 10.078 13.336 16.766 1 94.12 91 PHE A O 1
ATOM 711 N N . MET A 1 92 ? 9.008 11.852 15.539 1 94.06 92 MET A N 1
ATOM 712 C CA . MET A 1 92 ? 8.781 10.906 16.641 1 94.06 92 MET A CA 1
ATOM 713 C C . MET A 1 92 ? 10.016 10.055 16.875 1 94.06 92 MET A C 1
ATOM 715 O O . MET A 1 92 ? 10.258 9.609 18 1 94.06 92 MET A O 1
ATOM 719 N N . GLY A 1 93 ? 10.742 9.836 15.852 1 95 93 GLY A N 1
ATOM 720 C CA . GLY A 1 93 ? 11.867 8.922 15.945 1 95 93 GLY A CA 1
ATOM 721 C C . GLY A 1 93 ? 11.469 7.469 15.766 1 95 93 GLY A C 1
ATOM 722 O O . GLY A 1 93 ? 10.305 7.113 15.953 1 95 93 GLY A O 1
ATOM 723 N N . GLU A 1 94 ? 12.469 6.664 15.516 1 95.44 94 GLU A N 1
ATOM 724 C CA . GLU A 1 94 ? 12.211 5.281 15.125 1 95.44 94 GLU A CA 1
ATOM 725 C C . GLU A 1 94 ? 11.703 4.461 16.312 1 95.44 94 GLU A C 1
ATOM 727 O O . GLU A 1 94 ? 10.828 3.611 16.156 1 95.44 94 GLU A O 1
ATOM 732 N N . ASP A 1 95 ? 12.188 4.699 17.453 1 96.12 95 ASP A N 1
ATOM 733 C CA . ASP A 1 95 ? 11.789 3.92 18.625 1 96.12 95 ASP A CA 1
ATOM 734 C C . ASP A 1 95 ? 10.32 4.137 18.953 1 96.12 95 ASP A C 1
ATOM 736 O O . ASP A 1 95 ? 9.57 3.174 19.141 1 96.12 95 ASP A O 1
ATOM 740 N N . LYS A 1 96 ? 9.922 5.359 19.016 1 95.25 96 LYS A N 1
ATOM 741 C CA . LYS A 1 96 ? 8.531 5.672 19.328 1 95.25 96 LYS A CA 1
ATOM 742 C C . LYS A 1 96 ? 7.598 5.203 18.219 1 95.25 96 LYS A C 1
ATOM 744 O O . LYS A 1 96 ? 6.5 4.703 18.484 1 95.25 96 LYS A O 1
ATOM 749 N N . MET A 1 97 ? 8.047 5.359 17.031 1 95.12 97 MET A N 1
ATOM 750 C CA . MET A 1 97 ? 7.262 4.887 15.898 1 95.12 97 MET A CA 1
ATOM 751 C C . MET A 1 97 ? 7.027 3.383 15.984 1 95.12 97 MET A C 1
ATOM 753 O O . MET A 1 97 ? 5.906 2.912 15.789 1 95.12 97 MET A O 1
ATOM 757 N N . GLN A 1 98 ? 8.062 2.691 16.297 1 97 98 GLN A N 1
ATOM 758 C CA . GLN A 1 98 ? 7.941 1.237 16.359 1 97 98 GLN A CA 1
ATOM 759 C C . GLN A 1 98 ? 7.082 0.807 17.547 1 97 98 GLN A C 1
ATOM 761 O O . GLN A 1 98 ? 6.367 -0.195 17.469 1 97 98 GLN A O 1
ATOM 766 N N . GLU A 1 99 ? 7.121 1.571 18.609 1 97.69 99 GLU A N 1
ATOM 767 C CA . GLU A 1 99 ? 6.23 1.292 19.719 1 97.69 99 GLU A CA 1
ATOM 768 C C . GLU A 1 99 ? 4.766 1.393 19.297 1 97.69 99 GLU A C 1
ATOM 770 O O . GLU A 1 99 ? 3.961 0.513 19.609 1 97.69 99 GLU A O 1
ATOM 775 N N . LEU A 1 100 ? 4.484 2.459 18.609 1 98.06 100 LEU A N 1
ATOM 776 C CA . LEU A 1 100 ? 3.121 2.656 18.125 1 98.06 100 LEU A CA 1
ATOM 777 C C . LEU A 1 100 ? 2.721 1.544 17.156 1 98.06 100 LEU A C 1
ATOM 779 O O . LEU A 1 100 ? 1.652 0.945 17.312 1 98.06 100 LEU A O 1
ATOM 783 N N . ILE A 1 101 ? 3.584 1.265 16.234 1 98.38 101 ILE A N 1
ATOM 784 C CA . ILE A 1 101 ? 3.314 0.256 15.211 1 98.38 101 ILE A CA 1
ATOM 785 C C . ILE A 1 101 ? 3.088 -1.101 15.875 1 98.38 101 ILE A C 1
ATOM 787 O O . ILE A 1 101 ? 2.096 -1.777 15.594 1 98.38 101 ILE A O 1
ATOM 791 N N . ASN A 1 102 ? 3.977 -1.464 16.766 1 98.69 102 ASN A N 1
ATOM 792 C CA . ASN A 1 102 ? 3.877 -2.764 17.422 1 98.69 102 ASN A CA 1
ATOM 793 C C . ASN A 1 102 ? 2.607 -2.873 18.266 1 98.69 102 ASN A C 1
ATOM 795 O O . ASN A 1 102 ? 1.979 -3.932 18.312 1 98.69 102 ASN A O 1
ATOM 799 N N . PHE A 1 103 ? 2.273 -1.815 18.891 1 98.75 103 PHE A N 1
ATOM 800 C CA . PHE A 1 103 ? 1.022 -1.811 19.641 1 98.75 103 PHE A CA 1
ATOM 801 C C . PHE A 1 103 ? -0.162 -2.062 18.719 1 98.75 103 PHE A C 1
ATOM 803 O O . PHE A 1 103 ? -1.027 -2.887 19.016 1 98.75 103 PHE A O 1
ATOM 810 N N . CYS A 1 104 ? -0.211 -1.317 17.594 1 98.81 104 CYS A N 1
ATOM 811 C CA . CYS A 1 104 ? -1.304 -1.452 16.641 1 98.81 104 CYS A CA 1
ATOM 812 C C . CYS A 1 104 ? -1.386 -2.875 16.094 1 98.81 104 CYS A C 1
ATOM 814 O O . CYS A 1 104 ? -2.473 -3.449 16 1 98.81 104 CYS A O 1
ATOM 816 N N . LEU A 1 105 ? -0.23 -3.436 15.727 1 98.81 105 LEU A N 1
ATOM 817 C CA . LEU A 1 105 ? -0.195 -4.793 15.195 1 98.81 105 LEU A CA 1
ATOM 818 C C . LEU A 1 105 ? -0.735 -5.789 16.219 1 98.81 105 LEU A C 1
ATOM 820 O O . LEU A 1 105 ? -1.551 -6.652 15.875 1 98.81 105 LEU A O 1
ATOM 824 N N . LYS A 1 106 ? -0.29 -5.645 17.406 1 98.81 106 LYS A N 1
ATOM 825 C CA . LYS A 1 106 ? -0.763 -6.527 18.469 1 98.81 106 LYS A CA 1
ATOM 826 C C . LYS A 1 106 ? -2.27 -6.387 18.672 1 98.81 106 LYS A C 1
ATOM 828 O O . LYS A 1 106 ? -2.984 -7.387 18.75 1 98.81 106 LYS A O 1
ATOM 833 N N . TYR A 1 107 ? -2.701 -5.203 18.766 1 98.88 107 TYR A N 1
ATOM 834 C CA . TYR A 1 107 ? -4.121 -4.953 18.969 1 98.88 107 TYR A CA 1
ATOM 835 C C . TYR A 1 107 ? -4.953 -5.562 17.844 1 98.88 107 TYR A C 1
ATOM 837 O O . TYR A 1 107 ? -5.906 -6.301 18.109 1 98.88 107 TYR A O 1
ATOM 845 N N . LEU A 1 108 ? -4.57 -5.309 16.641 1 98.75 108 LEU A N 1
ATOM 846 C CA . LEU A 1 108 ? -5.336 -5.73 15.469 1 98.75 108 LEU A CA 1
ATOM 847 C C . LEU A 1 108 ? -5.324 -7.25 15.336 1 98.75 108 LEU A C 1
ATOM 849 O O . LEU A 1 108 ? -6.262 -7.836 14.789 1 98.75 108 LEU A O 1
ATOM 853 N N . SER A 1 109 ? -4.266 -7.887 15.812 1 98.69 109 SER A N 1
ATOM 854 C CA . SER A 1 109 ? -4.191 -9.344 15.758 1 98.69 109 SER A CA 1
ATOM 855 C C . SER A 1 109 ? -5.305 -9.984 16.578 1 98.69 109 SER A C 1
ATOM 857 O O . SER A 1 109 ? -5.656 -11.141 16.375 1 98.69 109 SER A O 1
ATOM 859 N N . GLY A 1 110 ? -5.844 -9.219 17.469 1 98.38 110 GLY A N 1
ATOM 860 C CA . GLY A 1 110 ? -6.895 -9.742 18.344 1 98.38 110 GLY A CA 1
ATOM 861 C C . GLY A 1 110 ? -8.281 -9.312 17.906 1 98.38 110 GLY A C 1
ATOM 862 O O . GLY A 1 110 ? -9.273 -9.672 18.547 1 98.38 110 GLY A O 1
ATOM 863 N N . VAL A 1 111 ? -8.422 -8.602 16.891 1 98.25 111 VAL A N 1
ATOM 864 C CA . VAL A 1 111 ? -9.703 -8.109 16.391 1 98.25 111 VAL A CA 1
ATOM 865 C C . VAL A 1 111 ? -10.195 -8.992 15.25 1 98.25 111 VAL A C 1
ATOM 867 O O . VAL A 1 111 ? -9.516 -9.141 14.234 1 98.25 111 VAL A O 1
ATOM 870 N N . LYS A 1 112 ? -11.305 -9.641 15.445 1 96.81 112 LYS A N 1
ATOM 871 C CA . LYS A 1 112 ? -11.914 -10.43 14.383 1 96.81 112 LYS A CA 1
ATOM 872 C C . LYS A 1 112 ? -12.938 -9.602 13.609 1 96.81 112 LYS A C 1
ATOM 874 O O . LYS A 1 112 ? -13.758 -8.898 14.203 1 96.81 112 LYS A O 1
ATOM 879 N N . LEU A 1 113 ? -12.891 -9.602 12.344 1 98.19 113 LEU A N 1
ATOM 880 C CA . LEU A 1 113 ? -13.781 -8.883 11.438 1 98.19 113 LEU A CA 1
ATOM 881 C C . LEU A 1 113 ? -14.359 -9.82 10.383 1 98.19 113 LEU A C 1
ATOM 883 O O . LEU A 1 113 ? -13.891 -10.953 10.227 1 98.19 113 LEU A O 1
ATOM 887 N N . PRO A 1 114 ? -15.414 -9.375 9.68 1 97.06 114 PRO A N 1
ATOM 888 C CA . PRO A 1 114 ? -15.914 -10.211 8.586 1 97.06 114 PRO A CA 1
ATOM 889 C C . PRO A 1 114 ? -14.836 -10.539 7.551 1 97.06 114 PRO A C 1
ATOM 891 O O . PRO A 1 114 ? -14.82 -11.641 6.992 1 97.06 114 PRO A O 1
ATOM 894 N N . LEU A 1 115 ? -13.953 -9.586 7.348 1 96.75 115 LEU A N 1
ATOM 895 C CA . LEU A 1 115 ? -12.805 -9.828 6.477 1 96.75 115 LEU A CA 1
ATOM 896 C C . LEU A 1 115 ? -11.688 -8.828 6.77 1 96.75 115 LEU A C 1
ATOM 898 O O . LEU A 1 115 ? -11.922 -7.785 7.379 1 96.75 115 LEU A O 1
ATOM 902 N N . LYS A 1 116 ? -10.453 -9.148 6.359 1 97.88 116 LYS A N 1
ATOM 903 C CA . LYS A 1 116 ? -9.266 -8.297 6.367 1 97.88 116 LYS A CA 1
ATOM 904 C C . LYS A 1 116 ? -8.555 -8.344 5.02 1 97.88 116 LYS A C 1
ATOM 906 O O . LYS A 1 116 ? -8.539 -9.375 4.352 1 97.88 116 LYS A O 1
ATOM 911 N N . ARG A 1 117 ? -7.926 -7.199 4.543 1 96.06 117 ARG A N 1
ATOM 912 C CA . ARG A 1 117 ? -7.383 -7.152 3.189 1 96.06 117 ARG A CA 1
ATOM 913 C C . ARG A 1 117 ? -5.961 -6.602 3.188 1 96.06 117 ARG A C 1
ATOM 915 O O . ARG A 1 117 ? -5.391 -6.348 2.127 1 96.06 117 ARG A O 1
ATOM 922 N N . GLY A 1 118 ? -5.391 -6.344 4.227 1 95 118 GLY A N 1
ATOM 923 C CA . GLY A 1 118 ? -4.004 -5.918 4.285 1 95 118 GLY A CA 1
ATOM 924 C C . GLY A 1 118 ? -3.844 -4.41 4.32 1 95 118 GLY A C 1
ATOM 925 O O . GLY A 1 118 ? -4.832 -3.676 4.309 1 95 118 GLY A O 1
ATOM 926 N N . THR A 1 119 ? -2.521 -3.98 4.387 1 97 119 THR A N 1
ATOM 927 C CA . THR A 1 119 ? -2.133 -2.588 4.574 1 97 119 THR A CA 1
ATOM 928 C C . THR A 1 119 ? -2.838 -1.987 5.789 1 97 119 THR A C 1
ATOM 930 O O . THR A 1 119 ? -3.594 -1.021 5.656 1 97 119 THR A O 1
ATOM 933 N N . PHE A 1 120 ? -2.518 -2.459 6.867 1 98.56 120 PHE A N 1
ATOM 934 C CA . PHE A 1 120 ? -3.141 -2.049 8.117 1 98.56 120 PHE A CA 1
ATOM 935 C C . PHE A 1 120 ? -2.504 -0.77 8.648 1 98.56 120 PHE A C 1
ATOM 937 O O . PHE A 1 120 ? -3.133 -0.022 9.398 1 98.56 120 PHE A O 1
ATOM 944 N N . ILE A 1 121 ? -1.275 -0.636 8.328 1 98.44 121 ILE A N 1
ATOM 945 C CA . ILE A 1 121 ? -0.495 0.539 8.703 1 98.44 121 ILE A CA 1
ATOM 946 C C . ILE A 1 121 ? 0.092 1.187 7.449 1 98.44 121 ILE A C 1
ATOM 948 O O . ILE A 1 121 ? 0.748 0.519 6.648 1 98.44 121 ILE A O 1
ATOM 952 N N . GLU A 1 122 ? -0.16 2.398 7.324 1 96.5 122 GLU A N 1
ATOM 953 C CA . GLU A 1 122 ? 0.388 3.152 6.203 1 96.5 122 GLU A CA 1
ATOM 954 C C . GLU A 1 122 ? 0.972 4.484 6.664 1 96.5 122 GLU A C 1
ATOM 956 O O . GLU A 1 122 ? 0.305 5.25 7.363 1 96.5 122 GLU A O 1
ATOM 961 N N . PHE A 1 123 ? 2.199 4.723 6.164 1 93.62 123 PHE A N 1
ATOM 962 C CA . PHE A 1 123 ? 2.869 5.98 6.469 1 93.62 123 PHE A CA 1
ATOM 963 C C . PHE A 1 123 ? 2.449 7.07 5.484 1 93.62 123 PHE A C 1
ATOM 965 O O . PHE A 1 123 ? 2.451 6.852 4.273 1 93.62 123 PHE A O 1
ATOM 972 N N . ARG A 1 124 ? 2.115 8.109 6.129 1 90.19 124 ARG A N 1
ATOM 973 C CA . ARG A 1 124 ? 2.02 9.367 5.398 1 90.19 124 ARG A CA 1
ATOM 974 C C . ARG A 1 124 ? 2.992 10.406 5.961 1 90.19 124 ARG A C 1
ATOM 976 O O . ARG A 1 124 ? 3.65 10.156 6.973 1 90.19 124 ARG A O 1
ATOM 983 N N . ASN A 1 125 ? 3.184 11.461 5.281 1 86.75 125 ASN A N 1
ATOM 984 C CA . ASN A 1 125 ? 4.168 12.445 5.73 1 86.75 125 ASN A CA 1
ATOM 985 C C . ASN A 1 125 ? 3.834 12.977 7.121 1 86.75 125 ASN A C 1
ATOM 987 O O . ASN A 1 125 ? 4.699 13.023 7.996 1 86.75 125 ASN A O 1
ATOM 991 N N . GLY A 1 126 ? 2.623 13.227 7.344 1 89.62 126 GLY A N 1
ATOM 992 C CA . GLY A 1 126 ? 2.266 13.922 8.57 1 89.62 126 GLY A CA 1
ATOM 993 C C . GLY A 1 126 ? 1.476 13.062 9.539 1 89.62 126 GLY A C 1
ATOM 994 O O . GLY A 1 126 ? 1.068 13.531 10.602 1 89.62 126 GLY A O 1
ATOM 995 N N . MET A 1 127 ? 1.309 11.836 9.133 1 91.31 127 MET A N 1
ATOM 996 C CA . MET A 1 127 ? 0.494 10.992 10.008 1 91.31 127 MET A CA 1
ATOM 997 C C . MET A 1 127 ? 0.688 9.516 9.672 1 91.31 127 MET A C 1
ATOM 999 O O . MET A 1 127 ? 1.236 9.18 8.625 1 91.31 127 MET A O 1
ATOM 1003 N N . ILE A 1 128 ? 0.306 8.664 10.602 1 95.38 128 ILE A N 1
ATOM 1004 C CA . ILE A 1 128 ? 0.197 7.223 10.391 1 95.38 128 ILE A CA 1
ATOM 1005 C C . ILE A 1 128 ? -1.273 6.828 10.266 1 95.38 128 ILE A C 1
ATOM 1007 O O . ILE A 1 128 ? -2.092 7.176 11.117 1 95.38 128 ILE A O 1
ATOM 1011 N N . ASN A 1 129 ? -1.521 6.203 9.156 1 96.12 129 ASN A N 1
ATOM 1012 C CA . ASN A 1 129 ? -2.867 5.68 8.953 1 96.12 129 ASN A CA 1
ATOM 1013 C C . ASN A 1 129 ? -2.99 4.238 9.438 1 96.12 129 ASN A C 1
ATOM 1015 O O . ASN A 1 129 ? -2.211 3.373 9.039 1 96.12 129 ASN A O 1
ATOM 1019 N N . ILE A 1 130 ? -3.898 4.023 10.352 1 98.31 130 ILE A N 1
ATOM 1020 C CA . ILE A 1 130 ? -4.18 2.711 10.93 1 98.31 130 ILE A CA 1
ATOM 1021 C C . ILE A 1 130 ? -5.559 2.236 10.477 1 98.31 130 ILE A C 1
ATOM 1023 O O . ILE A 1 130 ? -6.562 2.906 10.719 1 98.31 130 ILE A O 1
ATOM 1027 N N . CYS A 1 131 ? -5.625 1.068 9.836 1 98.5 131 CYS A N 1
ATOM 1028 C CA . CYS A 1 131 ? -6.879 0.639 9.219 1 98.5 131 CYS A CA 1
ATOM 1029 C C . CYS A 1 131 ? -7.207 -0.799 9.602 1 98.5 131 CYS A C 1
ATOM 1031 O O . CYS A 1 131 ? -6.629 -1.74 9.055 1 98.5 131 CYS A O 1
ATOM 1033 N N . PRO A 1 132 ? -8.195 -0.981 10.469 1 98.62 132 PRO A N 1
ATOM 1034 C CA . PRO A 1 132 ? -8.492 -2.32 10.984 1 98.62 132 PRO A CA 1
ATOM 1035 C C . PRO A 1 132 ? -8.797 -3.322 9.867 1 98.62 132 PRO A C 1
ATOM 1037 O O . PRO A 1 132 ? -8.312 -4.457 9.906 1 98.62 132 PRO A O 1
ATOM 1040 N N . ILE A 1 133 ? -9.562 -2.971 8.859 1 98.56 133 ILE A N 1
ATOM 1041 C CA . ILE A 1 133 ? -9.922 -3.889 7.785 1 98.56 133 ILE A CA 1
ATOM 1042 C C . ILE A 1 133 ? -8.781 -3.988 6.781 1 98.56 133 ILE A C 1
ATOM 1044 O O . ILE A 1 133 ? -8.719 -4.934 5.992 1 98.56 133 ILE A O 1
ATOM 1048 N N . GLY A 1 134 ? -7.898 -3.029 6.801 1 98.12 134 GLY A N 1
ATOM 1049 C CA . GLY A 1 134 ? -6.859 -2.904 5.789 1 98.12 134 GLY A CA 1
ATOM 1050 C C . GLY A 1 134 ? -7.273 -2.043 4.609 1 98.12 134 GLY A C 1
ATOM 1051 O O . GLY A 1 134 ? -8.375 -2.189 4.086 1 98.12 134 GLY A O 1
ATOM 1052 N N . ARG A 1 135 ? -6.387 -1.24 4.16 1 96.94 135 ARG A N 1
ATOM 1053 C CA . ARG A 1 135 ? -6.684 -0.231 3.148 1 96.94 135 ARG A CA 1
ATOM 1054 C C . ARG A 1 135 ? -6.797 -0.86 1.765 1 96.94 135 ARG A C 1
ATOM 1056 O O . ARG A 1 135 ? -7.258 -0.216 0.819 1 96.94 135 ARG A O 1
ATOM 1063 N N . SER A 1 136 ? -6.375 -2.102 1.643 1 95.38 136 SER A N 1
ATOM 1064 C CA . SER A 1 136 ? -6.438 -2.777 0.35 1 95.38 136 SER A CA 1
ATOM 1065 C C . SER A 1 136 ? -7.832 -3.336 0.085 1 95.38 136 SER A C 1
ATOM 1067 O O . SER A 1 136 ? -8.047 -4.031 -0.911 1 95.38 136 SER A O 1
ATOM 1069 N N . CYS A 1 137 ? -8.758 -3.045 0.88 1 96.69 137 CYS A N 1
ATOM 1070 C CA . CYS A 1 137 ? -10.125 -3.527 0.673 1 96.69 137 CYS A CA 1
ATOM 1071 C C . CYS A 1 137 ? -10.773 -2.836 -0.52 1 96.69 137 CYS A C 1
ATOM 1073 O O . CYS A 1 137 ? -10.406 -1.711 -0.864 1 96.69 137 CYS A O 1
ATOM 1075 N N . SER A 1 138 ? -11.68 -3.518 -1.127 1 95.44 138 SER A N 1
ATOM 1076 C CA . SER A 1 138 ? -12.43 -2.943 -2.242 1 95.44 138 SER A CA 1
ATOM 1077 C C . SER A 1 138 ? -13.469 -1.938 -1.753 1 95.44 138 SER A C 1
ATOM 1079 O O . SER A 1 138 ? -13.758 -1.868 -0.557 1 95.44 138 SER A O 1
ATOM 1081 N N . TYR A 1 139 ? -14.008 -1.181 -2.672 1 95.69 139 TYR A N 1
ATOM 1082 C CA . TYR A 1 139 ? -15 -0.178 -2.316 1 95.69 139 TYR A CA 1
ATOM 1083 C C . TYR A 1 139 ? -16.219 -0.826 -1.664 1 95.69 139 TYR A C 1
ATOM 1085 O O . TYR A 1 139 ? -16.672 -0.39 -0.601 1 95.69 139 TYR A O 1
ATOM 1093 N N . PRO A 1 140 ? -16.734 -1.937 -2.26 1 97.06 140 PRO A N 1
ATOM 1094 C CA . PRO A 1 140 ? -17.844 -2.588 -1.57 1 97.06 140 PRO A CA 1
ATOM 1095 C C . PRO A 1 140 ? -17.469 -3.078 -0.174 1 97.06 140 PRO A C 1
ATOM 1097 O O . PRO A 1 140 ? -18.266 -2.928 0.768 1 97.06 140 PRO A O 1
ATOM 1100 N N . GLU A 1 141 ? -16.297 -3.617 -0.003 1 97.06 141 GLU A N 1
ATOM 1101 C CA . GLU A 1 141 ? -15.828 -4.086 1.296 1 97.06 141 GLU A CA 1
ATOM 1102 C C . GLU A 1 141 ? -15.711 -2.936 2.291 1 97.06 141 GLU A C 1
ATOM 1104 O O . GLU A 1 141 ? -15.984 -3.107 3.482 1 97.06 141 GLU A O 1
ATOM 1109 N N . ARG A 1 142 ? -15.281 -1.819 1.77 1 97.12 142 ARG A N 1
ATOM 1110 C CA . ARG A 1 142 ? -15.18 -0.602 2.568 1 97.12 142 ARG A CA 1
ATOM 1111 C C . ARG A 1 142 ? -16.531 -0.237 3.182 1 97.12 142 ARG A C 1
ATOM 1113 O O . ARG A 1 142 ? -16.609 0.09 4.367 1 97.12 142 ARG A O 1
ATOM 1120 N N . GLY A 1 143 ? -17.516 -0.231 2.402 1 97.44 143 GLY A N 1
ATOM 1121 C CA . GLY A 1 143 ? -18.859 0.049 2.883 1 97.44 143 GLY A CA 1
ATOM 1122 C C . GLY A 1 143 ? -19.344 -0.951 3.916 1 97.44 143 GLY A C 1
ATOM 1123 O O . GLY A 1 143 ? -19.938 -0.567 4.93 1 97.44 143 GLY A O 1
ATOM 1124 N N . GLU A 1 144 ? -19.062 -2.188 3.637 1 97.62 144 GLU A N 1
ATOM 1125 C CA . GLU A 1 144 ? -19.469 -3.236 4.574 1 97.62 144 GLU A CA 1
ATOM 1126 C C . GLU A 1 144 ? -18.781 -3.049 5.926 1 97.62 144 GLU A C 1
ATOM 1128 O O . GLU A 1 144 ? -19.422 -3.213 6.973 1 97.62 144 GLU A O 1
ATOM 1133 N N . PHE A 1 145 ? -17.578 -2.725 5.898 1 98.25 145 PHE A N 1
ATOM 1134 C CA . PHE A 1 145 ? -16.875 -2.49 7.152 1 98.25 145 PHE A CA 1
ATOM 1135 C C . PHE A 1 145 ? -17.453 -1.278 7.879 1 98.25 145 PHE A C 1
ATOM 1137 O O . PHE A 1 145 ? -17.609 -1.294 9.102 1 98.25 145 PHE A O 1
ATOM 1144 N N . SER A 1 146 ? -17.625 -0.215 7.156 1 97.38 146 SER A N 1
ATOM 1145 C CA . SER A 1 146 ? -18.188 0.987 7.762 1 97.38 146 SER A CA 1
ATOM 1146 C C . SER A 1 146 ? -19.469 0.673 8.523 1 97.38 146 SER A C 1
ATOM 1148 O O . SER A 1 146 ? -19.656 1.134 9.648 1 97.38 146 SER A O 1
ATOM 1150 N N . GLU A 1 147 ? -20.359 -0.101 7.918 1 97.69 147 GLU A N 1
ATOM 1151 C CA . GLU A 1 147 ? -21.594 -0.508 8.578 1 97.69 147 GLU A CA 1
ATOM 1152 C C . GLU A 1 147 ? -21.312 -1.378 9.797 1 97.69 147 GLU A C 1
ATOM 1154 O O . GLU A 1 147 ? -21.922 -1.208 10.852 1 97.69 147 GLU A O 1
ATOM 1159 N N . PHE A 1 148 ? -20.453 -2.275 9.672 1 98.25 148 PHE A N 1
ATOM 1160 C CA . PHE A 1 148 ? -20.047 -3.141 10.773 1 98.25 148 PHE A CA 1
ATOM 1161 C C . PHE A 1 148 ? -19.484 -2.318 11.922 1 98.25 148 PHE A C 1
ATOM 1163 O O . PHE A 1 148 ? -19.812 -2.561 13.086 1 98.25 148 PHE A O 1
ATOM 1170 N N . ASP A 1 149 ? -18.625 -1.4 11.602 1 97.62 149 ASP A N 1
ATOM 1171 C CA . ASP A 1 149 ? -17.969 -0.532 12.578 1 97.62 149 ASP A CA 1
ATOM 1172 C C . ASP A 1 149 ? -18.984 0.308 13.336 1 97.62 149 ASP A C 1
ATOM 1174 O O . ASP A 1 149 ? -18.859 0.517 14.547 1 97.62 149 ASP A O 1
ATOM 1178 N N . LYS A 1 150 ? -19.922 0.82 12.625 1 96.25 150 LYS A N 1
ATOM 1179 C CA . LYS A 1 150 ? -20.984 1.592 13.266 1 96.25 150 LYS A CA 1
ATOM 1180 C C . LYS A 1 150 ? -21.719 0.759 14.312 1 96.25 150 LYS A C 1
ATOM 1182 O O . LYS A 1 150 ? -22.078 1.267 15.375 1 96.25 150 LYS A O 1
ATOM 1187 N N . LEU A 1 151 ? -21.922 -0.467 14.031 1 97.62 151 LEU A N 1
ATOM 1188 C CA . LEU A 1 151 ? -22.672 -1.36 14.898 1 97.62 151 LEU A CA 1
ATOM 1189 C C . LEU A 1 151 ? -21.812 -1.847 16.062 1 97.62 151 LEU A C 1
ATOM 1191 O O . LEU A 1 151 ? -22.297 -1.998 17.188 1 97.62 151 LEU A O 1
ATOM 1195 N N . HIS A 1 152 ? -20.547 -2.053 15.844 1 98 152 HIS A N 1
ATOM 1196 C CA . HIS A 1 152 ? -19.75 -2.773 16.828 1 98 152 HIS A CA 1
ATOM 1197 C C . HIS A 1 152 ? -18.703 -1.859 17.469 1 98 152 HIS A C 1
ATOM 1199 O O . HIS A 1 152 ? -18.062 -2.236 18.453 1 98 152 HIS A O 1
ATOM 1205 N N . GLY A 1 153 ? -18.438 -0.692 16.859 1 97.94 153 GLY A N 1
ATOM 1206 C CA . GLY A 1 153 ? -17.547 0.302 17.422 1 97.94 153 GLY A CA 1
ATOM 1207 C C . GLY A 1 153 ? -16.078 -0.104 17.375 1 97.94 153 GLY A C 1
ATOM 1208 O O . GLY A 1 153 ? -15.336 0.112 18.328 1 97.94 153 GLY A O 1
ATOM 1209 N N . VAL A 1 154 ? -15.719 -0.751 16.312 1 98.31 154 VAL A N 1
ATOM 1210 C CA . VAL A 1 154 ? -14.359 -1.277 16.172 1 98.31 154 VAL A CA 1
ATOM 1211 C C . VAL A 1 154 ? -13.352 -0.139 16.281 1 98.31 154 VAL A C 1
ATOM 1213 O O . VAL A 1 154 ? -12.43 -0.202 17.094 1 98.31 154 VAL A O 1
ATOM 1216 N N . ARG A 1 155 ? -13.531 0.914 15.539 1 97.81 155 ARG A N 1
ATOM 1217 C CA . ARG A 1 155 ? -12.57 2.01 15.531 1 97.81 155 ARG A CA 1
ATOM 1218 C C . ARG A 1 155 ? -12.641 2.811 16.828 1 97.81 155 ARG A C 1
ATOM 1220 O O . ARG A 1 155 ? -11.609 3.219 17.359 1 97.81 155 ARG A O 1
ATOM 1227 N N . GLU A 1 156 ? -13.734 3.043 17.328 1 97.5 156 GLU A N 1
ATOM 1228 C CA . GLU A 1 156 ? -13.875 3.785 18.578 1 97.5 156 GLU A CA 1
ATOM 1229 C C . GLU A 1 156 ? -13.141 3.092 19.719 1 97.5 156 GLU A C 1
ATOM 1231 O O . GLU A 1 156 ? -12.43 3.738 20.5 1 97.5 156 GLU A O 1
ATOM 1236 N N . LYS A 1 157 ? -13.32 1.789 19.812 1 98.38 157 LYS A N 1
ATOM 1237 C CA . LYS A 1 157 ? -12.641 1.015 20.844 1 98.38 157 LYS A CA 1
ATOM 1238 C C . LYS A 1 157 ? -11.125 1.079 20.672 1 98.38 157 LYS A C 1
ATOM 1240 O O . LYS A 1 157 ? -10.391 1.208 21.656 1 98.38 157 LYS A O 1
ATOM 1245 N N . MET A 1 158 ? -10.68 0.971 19.453 1 98.44 158 MET A N 1
ATOM 1246 C CA . MET A 1 158 ? -9.242 1.01 19.203 1 98.44 158 MET A CA 1
ATOM 1247 C C . MET A 1 158 ? -8.672 2.389 19.516 1 98.44 158 MET A C 1
ATOM 1249 O O . MET A 1 158 ? -7.586 2.498 20.094 1 98.44 158 MET A O 1
ATOM 1253 N N . VAL A 1 159 ? -9.383 3.443 19.156 1 97.5 159 VAL A N 1
ATOM 1254 C CA . VAL A 1 159 ? -8.945 4.805 19.453 1 97.5 159 VAL A CA 1
ATOM 1255 C C . VAL A 1 159 ? -8.789 4.973 20.969 1 97.5 159 VAL A C 1
ATOM 1257 O O . VAL A 1 159 ? -7.82 5.57 21.438 1 97.5 159 VAL A O 1
ATOM 1260 N N . GLU A 1 160 ? -9.727 4.461 21.656 1 97.94 160 GLU A N 1
ATOM 1261 C CA . GLU A 1 160 ? -9.641 4.535 23.125 1 97.94 160 GLU A CA 1
ATOM 1262 C C . GLU A 1 160 ? -8.391 3.828 23.641 1 97.94 160 GLU A C 1
ATOM 126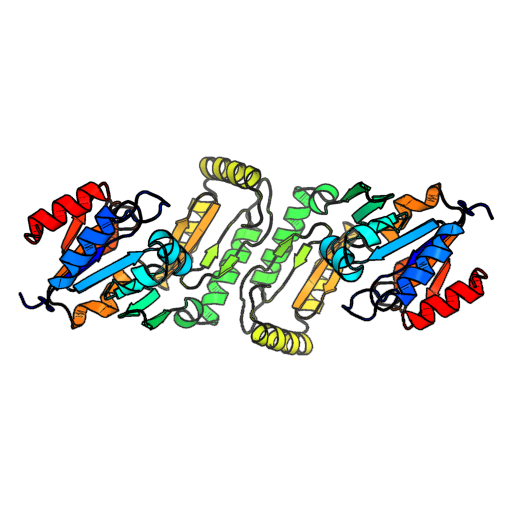4 O O . GLU A 1 160 ? -7.68 4.355 24.484 1 97.94 160 GLU A O 1
ATOM 1269 N N . ALA A 1 161 ? -8.148 2.672 23.125 1 98.44 161 ALA A N 1
ATOM 1270 C CA . ALA A 1 161 ? -6.957 1.927 23.516 1 98.44 161 ALA A CA 1
ATOM 1271 C C . ALA A 1 161 ? -5.688 2.703 23.172 1 98.44 161 ALA A C 1
ATOM 1273 O O . ALA A 1 161 ? -4.75 2.754 23.969 1 98.44 161 ALA A O 1
ATOM 1274 N N . LEU A 1 162 ? -5.66 3.283 21.984 1 98.44 162 LEU A N 1
ATOM 1275 C CA .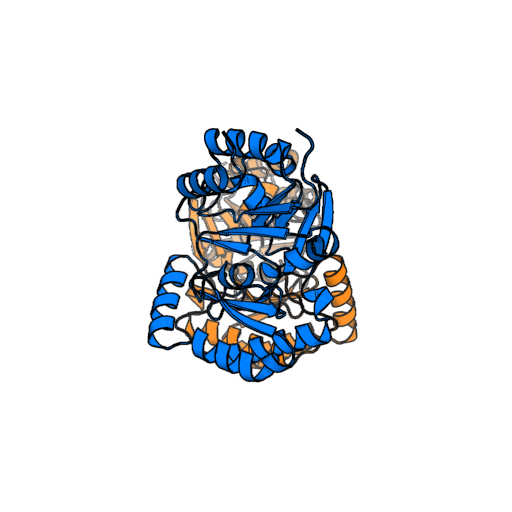 LEU A 1 162 ? -4.512 4.059 21.531 1 98.44 162 LEU A CA 1
ATOM 1276 C C . LEU A 1 162 ? -4.309 5.293 22.406 1 98.44 162 LEU A C 1
ATOM 1278 O O . LEU A 1 162 ? -3.178 5.609 22.781 1 98.44 162 LEU A O 1
ATOM 1282 N N . ARG A 1 163 ? -5.371 5.938 22.734 1 97.31 163 ARG A N 1
ATOM 1283 C CA . ARG A 1 163 ? -5.293 7.125 23.578 1 97.31 163 ARG A CA 1
ATOM 1284 C C . ARG A 1 163 ? -4.758 6.777 24.969 1 97.31 163 ARG A C 1
ATOM 1286 O O . ARG A 1 163 ? -3.912 7.488 25.5 1 97.31 163 ARG A O 1
ATOM 1293 N N . ASN A 1 164 ? -5.258 5.734 25.516 1 97.88 164 ASN A N 1
ATOM 1294 C CA . ASN A 1 164 ? -4.812 5.297 26.828 1 97.88 164 ASN A CA 1
ATOM 1295 C C . ASN A 1 164 ? -3.311 5.031 26.859 1 97.88 164 ASN A C 1
ATOM 1297 O O . ASN A 1 164 ? -2.648 5.277 27.875 1 97.88 164 ASN A O 1
ATOM 1301 N N . GLU A 1 165 ? -2.85 4.582 25.766 1 97.56 165 GLU A N 1
ATOM 1302 C CA . GLU A 1 165 ? -1.45 4.164 25.734 1 97.56 165 GLU A CA 1
ATOM 1303 C C . GLU A 1 165 ? -0.542 5.316 25.312 1 97.56 165 GLU A C 1
ATOM 1305 O O . GLU A 1 165 ? 0.581 5.441 25.812 1 97.56 165 GLU A O 1
ATOM 1310 N N . PHE A 1 166 ? -0.975 6.246 24.422 1 97.06 166 PHE A N 1
ATOM 1311 C CA . PHE A 1 166 ? 0.005 7.066 23.719 1 97.06 166 PHE A CA 1
ATOM 1312 C C . PHE A 1 166 ? -0.324 8.547 23.875 1 97.06 166 PHE A C 1
ATOM 1314 O O . PHE A 1 166 ? 0.414 9.406 23.375 1 97.06 166 PHE A O 1
ATOM 1321 N N . THR A 1 167 ? -1.374 8.883 24.562 1 91.94 167 THR A N 1
ATOM 1322 C CA . THR A 1 167 ? -1.694 10.297 24.734 1 91.94 167 THR A CA 1
ATOM 1323 C C . THR A 1 167 ? -0.572 11.023 25.469 1 91.94 167 THR A C 1
ATOM 1325 O O . THR A 1 167 ? -0.24 12.164 25.125 1 91.94 167 THR A O 1
ATOM 1328 N N . LYS A 1 168 ? -0.032 10.414 26.422 1 93 168 LYS A N 1
ATOM 1329 C CA . LYS A 1 168 ? 1.05 11.008 27.203 1 93 168 LYS A CA 1
ATOM 1330 C C . LYS A 1 168 ? 2.279 11.266 26.328 1 93 168 LYS A C 1
ATOM 1332 O O . LYS A 1 168 ? 3.127 12.086 26.688 1 93 168 LYS A O 1
ATOM 1337 N N . ASP A 1 169 ? 2.324 10.578 25.219 1 92.38 169 ASP A N 1
ATOM 1338 C CA . ASP A 1 169 ? 3.459 10.719 24.312 1 92.38 169 ASP A CA 1
ATOM 1339 C C . ASP A 1 169 ? 3.209 11.828 23.281 1 92.38 169 ASP A C 1
ATOM 1341 O O . ASP A 1 169 ? 4.023 12.039 22.375 1 92.38 169 ASP A O 1
ATOM 1345 N N . GLY A 1 170 ? 2.051 12.43 23.375 1 94.19 170 GLY A N 1
ATOM 1346 C CA . GLY A 1 170 ? 1.772 13.586 22.531 1 94.19 170 GLY A CA 1
ATOM 1347 C C . GLY A 1 170 ? 1.107 13.219 21.219 1 94.19 170 GLY A C 1
ATOM 1348 O O . GLY A 1 170 ? 1.134 13.992 20.266 1 94.19 170 GLY A O 1
ATOM 1349 N N . LEU A 1 171 ? 0.566 12.031 21.109 1 95.75 171 LEU A N 1
ATOM 1350 C CA . LEU A 1 171 ? -0.114 11.617 19.875 1 95.75 171 LEU A CA 1
ATOM 1351 C C . LEU A 1 171 ? -1.617 11.852 19.984 1 95.75 171 LEU A C 1
ATOM 1353 O O . LEU A 1 171 ? -2.191 11.719 21.078 1 95.75 171 LEU A O 1
ATOM 1357 N N . VAL A 1 172 ? -2.146 12.219 18.922 1 94.31 172 VAL A N 1
ATOM 1358 C CA . VAL A 1 172 ? -3.586 12.391 18.75 1 94.31 172 VAL A CA 1
ATOM 1359 C C . VAL A 1 172 ? -4.117 11.32 17.781 1 94.31 172 VAL A C 1
ATOM 1361 O O . VAL A 1 172 ? -3.436 10.938 16.828 1 94.31 172 VAL A O 1
ATOM 1364 N N . PHE A 1 173 ? -5.297 10.828 18.109 1 94.56 173 PHE A N 1
ATOM 1365 C CA . PHE A 1 173 ? -5.941 9.812 17.281 1 94.56 173 PHE A CA 1
ATOM 1366 C C . PHE A 1 173 ? -7.348 10.25 16.891 1 94.56 173 PHE A C 1
ATOM 1368 O O . PHE A 1 173 ? -8.141 10.648 17.734 1 94.56 173 PHE A O 1
ATOM 1375 N N . SER A 1 174 ? -7.586 10.195 15.617 1 89.19 174 SER A N 1
ATOM 1376 C CA . SER A 1 174 ? -8.898 10.594 15.117 1 89.19 174 SER A CA 1
ATOM 1377 C C . SER A 1 174 ? -9.422 9.602 14.094 1 89.19 174 SER A C 1
ATOM 1379 O O . SER A 1 174 ? -8.656 9.055 13.297 1 89.19 174 SER A O 1
ATOM 1381 N N . ILE A 1 175 ? -10.727 9.328 14.18 1 90.38 175 ILE A N 1
ATOM 1382 C CA . ILE A 1 175 ? -11.352 8.484 13.164 1 90.38 175 ILE A CA 1
ATOM 1383 C C . ILE A 1 175 ? -11.328 9.203 11.812 1 90.38 175 ILE A C 1
ATOM 1385 O O . ILE A 1 175 ? -11.766 10.352 11.703 1 90.38 175 ILE A O 1
ATOM 1389 N N . GLY A 1 176 ? -10.711 8.547 10.875 1 82.06 176 GLY A N 1
ATOM 1390 C CA . GLY A 1 176 ? -10.547 9.141 9.562 1 82.06 176 GLY A CA 1
ATOM 1391 C C . GLY A 1 176 ? -11.336 8.43 8.484 1 82.06 176 GLY A C 1
ATOM 1392 O O . GLY A 1 176 ? -11.188 7.223 8.281 1 82.06 176 GLY A O 1
ATOM 1393 N N . GLY A 1 177 ? -12.109 9.148 7.754 1 82.44 177 GLY A N 1
ATOM 1394 C CA . GLY A 1 177 ? -12.82 8.578 6.621 1 82.44 177 GLY A CA 1
ATOM 1395 C C . GLY A 1 177 ? -13.828 7.512 7.023 1 82.44 177 GLY A C 1
ATOM 1396 O O . GLY A 1 177 ? -14.586 7.695 7.977 1 82.44 177 GLY A O 1
ATOM 1397 N N . GLN A 1 178 ? -13.82 6.465 6.199 1 89.5 178 GLN A N 1
ATOM 1398 C CA . GLN A 1 178 ? -14.836 5.438 6.406 1 89.5 178 GLN A CA 1
ATOM 1399 C C . GLN A 1 178 ? -14.266 4.25 7.176 1 89.5 178 GLN A C 1
ATOM 1401 O O . GLN A 1 178 ? -15.016 3.49 7.797 1 89.5 178 GLN A O 1
ATOM 1406 N N . ILE A 1 179 ? -12.867 4.156 7.16 1 96.81 179 ILE A N 1
ATOM 1407 C CA . ILE A 1 179 ? -12.445 2.836 7.617 1 96.81 179 ILE A CA 1
ATOM 1408 C C . ILE A 1 179 ? -11.195 2.965 8.484 1 96.81 179 ILE A C 1
ATOM 1410 O O . ILE A 1 179 ? -10.719 1.977 9.047 1 96.81 179 ILE A O 1
ATOM 1414 N N . SER A 1 180 ? -10.688 4.168 8.672 1 97.12 180 SER A N 1
ATOM 1415 C CA . SER A 1 180 ? -9.344 4.23 9.242 1 97.12 180 SER A CA 1
ATOM 1416 C C . SER A 1 180 ? -9.297 5.156 10.453 1 97.12 180 SER A C 1
ATOM 1418 O O . SER A 1 180 ? -10.312 5.738 10.836 1 97.12 180 SER A O 1
ATOM 1420 N N . ILE A 1 181 ? -8.18 5.113 11.125 1 96.44 181 ILE A N 1
ATOM 1421 C CA . ILE A 1 181 ? -7.77 5.984 12.219 1 96.44 181 ILE A CA 1
ATOM 1422 C C . ILE A 1 181 ? -6.473 6.707 11.852 1 96.44 181 ILE A C 1
ATOM 1424 O O . ILE A 1 181 ? -5.527 6.082 11.367 1 96.44 181 ILE A O 1
ATOM 1428 N N . ASP A 1 182 ? -6.477 7.973 12.039 1 93.19 182 ASP A N 1
ATOM 1429 C CA . ASP A 1 182 ? -5.27 8.766 11.812 1 93.19 182 ASP A CA 1
ATOM 1430 C C . ASP A 1 182 ? -4.551 9.062 13.125 1 93.19 182 ASP A C 1
ATOM 1432 O O . ASP A 1 182 ? -5.18 9.453 14.109 1 93.19 182 ASP A O 1
ATOM 1436 N N . ALA A 1 183 ? -3.297 8.805 13.109 1 96.12 183 ALA A N 1
ATOM 1437 C CA . ALA A 1 183 ? -2.438 9.141 14.242 1 96.12 183 ALA A CA 1
ATOM 1438 C C . ALA A 1 183 ? -1.417 10.203 13.859 1 96.12 183 ALA A C 1
ATOM 1440 O O . ALA A 1 183 ? -0.722 10.078 12.852 1 96.12 183 ALA A O 1
ATOM 1441 N N . PHE A 1 184 ? -1.294 11.211 14.633 1 94.56 184 PHE A N 1
ATOM 1442 C CA . PHE A 1 184 ? -0.341 12.281 14.367 1 94.56 184 PHE A CA 1
ATOM 1443 C C . PHE A 1 184 ? -0.017 13.047 15.641 1 94.56 184 PHE A C 1
ATOM 1445 O O . PHE A 1 184 ? -0.746 12.945 16.625 1 94.56 184 PHE A O 1
ATOM 1452 N N . PRO A 1 185 ? 1.077 13.719 15.703 1 95.62 185 PRO A N 1
ATOM 1453 C CA . PRO A 1 185 ? 1.443 14.477 16.891 1 95.62 185 PRO A CA 1
ATOM 1454 C C . PRO A 1 185 ? 0.462 15.609 17.203 1 95.62 185 PRO A C 1
ATOM 1456 O O . PRO A 1 185 ? -0.091 16.219 16.281 1 95.62 185 PRO A O 1
ATOM 1459 N N . LYS A 1 186 ? 0.256 15.844 18.469 1 93.38 186 LYS A N 1
ATOM 1460 C CA . LYS A 1 186 ? -0.504 17.016 18.875 1 93.38 186 LYS A CA 1
ATOM 1461 C C . LYS A 1 186 ? 0.076 18.297 18.266 1 93.38 186 LYS A C 1
ATOM 1463 O O . LYS A 1 186 ? 1.294 18.484 18.25 1 93.38 186 LYS A O 1
ATOM 1468 N N . GLY A 1 187 ? -0.771 19.078 17.688 1 92.69 187 GLY A N 1
ATOM 1469 C CA . GLY A 1 187 ? -0.332 20.328 17.094 1 92.69 187 GLY A CA 1
ATOM 1470 C C . GLY A 1 187 ? -0.095 20.234 15.602 1 92.69 187 GLY A C 1
ATOM 1471 O O . GLY A 1 187 ? 0.203 21.234 14.945 1 92.69 187 GLY A O 1
ATOM 1472 N N . TRP A 1 188 ? -0.24 19 15.086 1 94.38 188 TRP A N 1
ATOM 1473 C CA . TRP A 1 188 ? -0.05 18.828 13.648 1 94.38 188 TRP A CA 1
ATOM 1474 C C . TRP A 1 188 ? -1.371 18.984 12.906 1 94.38 188 TRP A C 1
ATOM 1476 O O . TRP A 1 188 ? -1.7 18.172 12.039 1 94.38 188 TRP A O 1
ATOM 1486 N N . ASP A 1 189 ? -2.15 19.828 13.375 1 93.25 189 ASP A N 1
ATOM 1487 C CA . ASP A 1 189 ? -3.332 20.328 12.68 1 93.25 189 ASP A CA 1
ATOM 1488 C C . ASP A 1 189 ? -3.041 21.656 11.984 1 93.25 189 ASP A C 1
ATOM 1490 O O . ASP A 1 189 ? -1.884 22.062 11.883 1 93.25 189 ASP A O 1
ATOM 1494 N N . LYS A 1 190 ? -4.098 22.266 11.484 1 95.75 190 LYS A N 1
ATOM 1495 C CA . LYS A 1 190 ? -3.84 23.438 10.648 1 95.75 190 LYS A CA 1
ATOM 1496 C C . LYS A 1 190 ? -3.17 24.547 11.453 1 95.75 190 LYS A C 1
ATOM 1498 O O . LYS A 1 190 ? -2.604 25.484 10.875 1 95.75 190 LYS A O 1
ATOM 1503 N N . THR A 1 191 ? -3.174 24.531 12.742 1 97.12 191 THR A N 1
ATOM 1504 C CA . THR A 1 191 ? -2.479 25.547 13.539 1 97.12 191 THR A CA 1
ATOM 1505 C C . THR A 1 191 ? -0.97 25.453 13.328 1 97.12 191 THR A C 1
ATOM 1507 O O . THR A 1 191 ? -0.235 26.391 13.648 1 97.12 191 THR A O 1
ATOM 1510 N N . TYR A 1 192 ? -0.524 24.359 12.766 1 97 192 TYR A N 1
ATOM 1511 C CA . TYR A 1 192 ? 0.909 24.156 12.578 1 97 192 TYR A CA 1
ATOM 1512 C C . TYR A 1 192 ? 1.494 25.266 11.703 1 97 192 TYR A C 1
ATOM 1514 O O . TYR A 1 192 ? 2.623 25.703 11.922 1 97 192 TYR A O 1
ATOM 1522 N N . CYS A 1 193 ? 0.773 25.656 10.75 1 98 193 CYS A N 1
ATOM 1523 C CA . CYS A 1 193 ? 1.271 26.641 9.805 1 98 193 CYS A CA 1
ATOM 1524 C C . CYS A 1 193 ? 1.573 27.969 10.508 1 98 193 CYS A C 1
ATOM 1526 O O . CYS A 1 193 ? 2.371 28.766 10.016 1 98 193 CYS A O 1
ATOM 1528 N N . LEU A 1 194 ? 0.98 28.203 11.672 1 98.38 194 LEU A N 1
ATOM 1529 C CA . LEU A 1 194 ? 1.148 29.469 12.391 1 98.38 194 LEU A CA 1
ATOM 1530 C C . LEU A 1 194 ? 2.58 29.609 12.891 1 98.38 194 LEU A C 1
ATOM 1532 O O . LEU A 1 194 ? 3.047 30.734 13.125 1 98.38 194 LEU A O 1
ATOM 1536 N N . ASN A 1 195 ? 3.244 28.5 12.992 1 97.25 195 ASN A N 1
ATOM 1537 C CA . ASN A 1 195 ? 4.641 28.531 13.414 1 97.25 195 ASN A CA 1
ATOM 1538 C C . ASN A 1 195 ? 5.512 29.297 12.414 1 97.25 195 ASN A C 1
ATOM 1540 O O . ASN A 1 195 ? 6.559 29.828 12.773 1 97.25 195 ASN A O 1
ATOM 1544 N N . PHE A 1 196 ? 5.078 29.359 11.203 1 97.75 196 PHE A N 1
ATOM 1545 C CA . PHE A 1 196 ? 5.844 30.031 10.156 1 97.75 196 PHE A CA 1
ATOM 1546 C C . PHE A 1 196 ? 5.453 31.5 10.055 1 97.75 196 PHE A C 1
ATOM 1548 O O . PHE A 1 196 ? 6.113 32.281 9.367 1 97.75 196 PHE A O 1
ATOM 1555 N N . LEU A 1 197 ? 4.371 31.875 10.797 1 98.12 197 LEU A N 1
ATOM 1556 C CA . LEU A 1 197 ? 3.77 33.188 10.523 1 98.12 197 LEU A CA 1
ATOM 1557 C C . LEU A 1 197 ? 3.812 34.062 11.758 1 98.12 197 LEU A C 1
ATOM 1559 O O . LEU A 1 197 ? 3.871 35.312 11.633 1 98.12 197 LEU A O 1
ATOM 1563 N N . GLU A 1 198 ? 3.752 33.562 12.93 1 96.94 198 GLU A N 1
ATOM 1564 C CA . GLU A 1 198 ? 3.475 34.281 14.172 1 96.94 198 GLU A CA 1
ATOM 1565 C C . GLU A 1 198 ? 4.535 35.344 14.438 1 96.94 198 GLU A C 1
ATOM 1567 O O . GLU A 1 198 ? 4.254 36.344 15.062 1 96.94 198 GLU A O 1
ATOM 1572 N N . LYS A 1 199 ? 5.73 35.156 13.961 1 96.06 199 LYS A N 1
ATOM 1573 C CA . LYS A 1 199 ? 6.805 36.094 14.25 1 96.06 199 LYS A CA 1
ATOM 1574 C C . LYS A 1 199 ? 6.801 37.281 13.273 1 96.06 199 LYS A C 1
ATOM 1576 O O . LYS A 1 199 ? 7.281 38.344 13.586 1 96.06 199 LYS A O 1
ATOM 1581 N N . ASP A 1 200 ? 6.203 37.094 12.141 1 96.44 200 ASP A N 1
ATOM 1582 C CA . ASP A 1 200 ? 6.375 38.062 11.062 1 96.44 200 ASP A CA 1
ATOM 1583 C C . ASP A 1 200 ? 5.098 38.875 10.844 1 96.44 200 ASP A C 1
ATOM 1585 O O . ASP A 1 200 ? 5.121 39.906 10.18 1 96.44 200 ASP A O 1
ATOM 1589 N N . PHE A 1 201 ? 4.004 38.438 11.414 1 98.06 201 PHE A N 1
ATOM 1590 C CA . PHE A 1 201 ? 2.732 39.094 11.18 1 98.06 201 PHE A CA 1
ATOM 1591 C C . PHE A 1 201 ? 2.082 39.5 12.5 1 98.06 201 PHE A C 1
ATOM 1593 O O . PHE A 1 201 ? 1.98 38.688 13.422 1 98.06 201 PHE A O 1
ATOM 1600 N N . LYS A 1 202 ? 1.625 40.688 12.508 1 97.69 202 LYS A N 1
ATOM 1601 C CA . LYS A 1 202 ? 0.928 41.188 13.68 1 97.69 202 LYS A CA 1
ATOM 1602 C C . LYS A 1 202 ? -0.491 40.625 13.766 1 97.69 202 LYS A C 1
ATOM 1604 O O . LYS A 1 202 ? -0.998 40.375 14.859 1 97.69 202 LYS A O 1
ATOM 1609 N N . GLU A 1 203 ? -1.109 40.531 12.609 1 98.38 203 GLU A N 1
ATOM 1610 C CA . GLU A 1 203 ? -2.471 40 12.531 1 98.38 203 GLU A CA 1
ATOM 1611 C C . GLU A 1 203 ? -2.57 38.875 11.508 1 98.38 203 GLU A C 1
ATOM 1613 O O . GLU A 1 203 ? -2.133 39.031 10.359 1 98.38 203 GLU A O 1
ATOM 1618 N N . ILE A 1 204 ? -3.104 37.812 11.961 1 98.75 204 ILE A N 1
ATOM 1619 C CA . ILE A 1 204 ? -3.354 36.656 11.086 1 98.75 204 ILE A CA 1
ATOM 1620 C C . ILE A 1 204 ? -4.855 36.406 11.008 1 98.75 204 ILE A C 1
ATOM 1622 O O . ILE A 1 204 ? -5.496 36.094 12.008 1 98.75 204 ILE A O 1
ATOM 1626 N N . TYR A 1 205 ? -5.395 36.562 9.773 1 98.81 205 TYR A N 1
ATOM 1627 C CA . TYR A 1 205 ? -6.797 36.25 9.516 1 98.81 205 TYR A CA 1
ATOM 1628 C C . TYR A 1 205 ? -6.945 34.875 8.891 1 98.81 205 TYR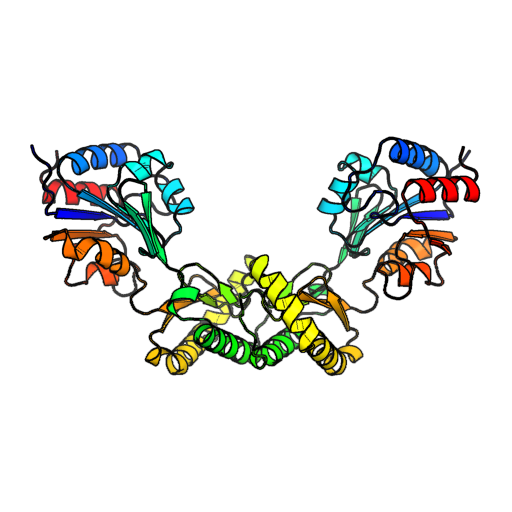 A C 1
ATOM 1630 O O . TYR A 1 205 ? -6.145 34.469 8.039 1 98.81 205 TYR A O 1
ATOM 1638 N N . PHE A 1 206 ? -7.957 34.156 9.391 1 98.81 206 PHE A N 1
ATOM 1639 C CA . PHE A 1 206 ? -8.211 32.844 8.828 1 98.81 206 PHE A CA 1
ATOM 1640 C C . PHE A 1 206 ? -9.672 32.719 8.398 1 98.81 206 PHE A C 1
ATOM 1642 O O . PHE A 1 206 ? -10.578 33.031 9.164 1 98.81 206 PHE A O 1
ATOM 1649 N N . PHE A 1 207 ? -9.898 32.25 7.141 1 98.88 207 PHE A N 1
ATOM 1650 C CA . PHE A 1 207 ? -11.227 31.953 6.609 1 98.88 207 PHE A CA 1
ATOM 1651 C C . PHE A 1 207 ? -11.375 30.469 6.289 1 98.88 207 PHE A C 1
ATOM 1653 O O . PHE A 1 207 ? -10.555 29.906 5.562 1 98.88 207 PHE A O 1
ATOM 1660 N N . GLY A 1 208 ? -12.32 29.859 6.855 1 98.19 208 GLY A N 1
ATOM 1661 C CA . GLY A 1 208 ? -12.586 28.453 6.602 1 98.19 208 GLY A CA 1
ATOM 1662 C C . GLY A 1 208 ? -14.055 28.094 6.762 1 98.19 208 GLY A C 1
ATOM 1663 O O . GLY A 1 208 ? -14.82 28.844 7.375 1 98.19 208 GLY A O 1
ATOM 1664 N N . ASP A 1 209 ? -14.469 26.938 6.207 1 96.94 209 ASP A N 1
ATOM 1665 C CA . ASP A 1 209 ? -15.875 26.562 6.25 1 96.94 209 ASP A CA 1
ATOM 1666 C C . ASP A 1 209 ? -16.156 25.625 7.426 1 96.94 209 ASP A C 1
ATOM 1668 O O . ASP A 1 209 ? -17.188 25.75 8.078 1 96.94 209 ASP A O 1
ATOM 1672 N N . LYS A 1 210 ? -15.281 24.797 7.766 1 93.81 210 LYS A N 1
ATOM 1673 C CA . LYS A 1 210 ? -15.531 23.797 8.805 1 93.81 210 LYS A CA 1
ATOM 1674 C C . LYS A 1 210 ? -14.93 24.234 10.141 1 93.81 210 LYS A C 1
ATOM 1676 O O . LYS A 1 210 ? -14.102 23.516 10.711 1 93.81 210 LYS A O 1
ATOM 1681 N N . THR A 1 211 ? -15.438 25.297 10.672 1 96.88 211 THR A N 1
ATOM 1682 C CA . THR A 1 211 ? -14.867 25.922 11.859 1 96.88 211 THR A CA 1
ATOM 1683 C C . THR A 1 211 ? -15.578 25.438 13.117 1 96.88 211 THR A C 1
ATOM 1685 O O . THR A 1 211 ? -15.172 25.781 14.234 1 96.88 211 THR A O 1
ATOM 1688 N N . TYR A 1 212 ? -16.625 24.688 12.953 1 93.75 212 TYR A N 1
ATOM 1689 C CA . TYR A 1 212 ? -17.359 24.156 14.102 1 93.75 212 TYR A CA 1
ATOM 1690 C C . TYR A 1 212 ? -16.531 23.125 14.852 1 93.75 212 TYR A C 1
ATOM 1692 O O . TYR A 1 212 ? -15.555 22.594 14.312 1 93.75 212 TYR A O 1
ATOM 1700 N N . LYS A 1 213 ? -16.922 22.875 16.188 1 90.69 213 LYS A N 1
ATOM 1701 C CA . LYS A 1 213 ? -16.234 21.844 16.969 1 90.69 213 LYS A CA 1
ATOM 1702 C C . LYS A 1 213 ? -16.25 20.5 16.25 1 90.69 213 LYS A C 1
ATOM 1704 O O . LYS A 1 213 ? -17.312 20.016 15.844 1 90.69 213 LYS A O 1
ATOM 1709 N N . GLY A 1 214 ? -15.031 20.031 16.047 1 81.94 214 GLY A N 1
ATOM 1710 C CA . GLY A 1 214 ? -14.914 18.766 15.328 1 81.94 214 GLY A CA 1
ATOM 1711 C C . GLY A 1 214 ? -14.547 18.953 13.867 1 81.94 214 GLY A C 1
ATOM 1712 O O . GLY A 1 214 ? -14.133 18 13.203 1 81.94 214 GLY A O 1
ATOM 1713 N N . GLY A 1 215 ? -14.664 20.125 13.391 1 87 215 GLY A N 1
ATOM 1714 C CA . GLY A 1 215 ? -14.25 20.422 12.031 1 87 215 GLY A CA 1
ATOM 1715 C C . GLY A 1 215 ? -12.758 20.625 11.883 1 87 215 GLY A C 1
ATOM 1716 O O . GLY A 1 215 ? -12.07 20.953 12.859 1 87 215 GLY A O 1
ATOM 1717 N N . ASN A 1 216 ? -12.258 20.516 10.672 1 88.69 216 ASN A N 1
ATOM 1718 C CA . ASN A 1 216 ? -10.812 20.547 10.461 1 88.69 216 ASN A CA 1
ATOM 1719 C C . ASN A 1 216 ? -10.273 21.984 10.492 1 88.69 216 ASN A C 1
ATOM 1721 O O . ASN A 1 216 ? -9.062 22.188 10.469 1 88.69 216 ASN A O 1
ATOM 1725 N N . ASP A 1 217 ? -11.188 22.906 10.586 1 95.75 217 ASP A N 1
ATOM 1726 C CA . ASP A 1 217 ? -10.766 24.297 10.703 1 95.75 217 ASP A CA 1
ATOM 1727 C C . ASP A 1 217 ? -10.93 24.812 12.133 1 95.75 217 ASP A C 1
ATOM 1729 O O . ASP A 1 217 ? -10.57 25.953 12.438 1 95.75 217 ASP A O 1
ATOM 1733 N N . HIS A 1 218 ? -11.445 23.969 12.953 1 95.69 218 HIS A N 1
ATOM 1734 C CA . HIS A 1 218 ? -11.859 24.438 14.266 1 95.69 218 HIS A CA 1
ATOM 1735 C C . HIS A 1 218 ? -10.68 24.969 15.07 1 95.69 218 HIS A C 1
ATOM 1737 O O . HIS A 1 218 ? -10.727 26.078 15.602 1 95.69 218 HIS A O 1
ATOM 1743 N N . GLU A 1 219 ? -9.602 24.266 15.117 1 95.12 219 GLU A N 1
ATOM 1744 C CA . GLU A 1 219 ? -8.484 24.609 15.984 1 95.12 219 GLU A CA 1
ATOM 1745 C C . GLU A 1 219 ? -7.824 25.922 15.555 1 95.12 219 GLU A C 1
ATOM 1747 O O . GLU A 1 219 ? -7.52 26.766 16.391 1 95.12 219 GLU A O 1
ATOM 1752 N N . ILE A 1 220 ? -7.66 26.047 14.234 1 97.56 220 ILE A N 1
ATOM 1753 C CA . ILE A 1 220 ? -7.004 27.266 13.766 1 97.56 220 ILE A CA 1
ATOM 1754 C C . ILE A 1 220 ? -7.953 28.453 13.898 1 97.56 220 ILE A C 1
ATOM 1756 O O . ILE A 1 220 ? -7.52 29.562 14.195 1 97.56 220 ILE A O 1
ATOM 1760 N N . PHE A 1 221 ? -9.25 28.172 13.781 1 98.12 221 PHE A N 1
ATOM 1761 C CA . PHE A 1 221 ? -10.289 29.188 13.945 1 98.12 221 PHE A CA 1
ATOM 1762 C C . PHE A 1 221 ? -10.305 29.719 15.375 1 98.12 221 PHE A C 1
ATOM 1764 O O . PHE A 1 221 ? -10.445 30.922 15.602 1 98.12 221 PHE A O 1
ATOM 1771 N N . GLU A 1 222 ? -10.047 28.891 16.297 1 97.69 222 GLU A N 1
ATOM 1772 C CA . GLU A 1 222 ? -10.148 29.25 17.703 1 97.69 222 GLU A CA 1
ATOM 1773 C C . GLU A 1 222 ? -8.797 29.656 18.281 1 97.69 222 GLU A C 1
ATOM 1775 O O . GLU A 1 222 ? -8.703 30.078 19.438 1 97.69 222 GLU A O 1
ATOM 1780 N N . ASP A 1 223 ? -7.781 29.469 17.531 1 97.69 223 ASP A N 1
ATOM 1781 C CA . ASP A 1 223 ? -6.438 29.75 18.031 1 97.69 223 ASP A CA 1
ATOM 1782 C C . ASP A 1 223 ? -6.281 31.234 18.391 1 97.69 223 ASP A C 1
ATOM 1784 O O . ASP A 1 223 ? -6.746 32.094 17.656 1 97.69 223 ASP A O 1
ATOM 1788 N N . SER A 1 224 ? -5.547 31.531 19.453 1 97.81 224 SER A N 1
ATOM 1789 C CA . SER A 1 224 ? -5.398 32.906 19.922 1 97.81 224 SER A CA 1
ATOM 1790 C C . SER A 1 224 ? -4.594 33.75 18.938 1 97.81 224 SER A C 1
ATOM 1792 O O . SER A 1 224 ? -4.676 34.969 18.969 1 97.81 224 SER A O 1
ATOM 1794 N N . ARG A 1 225 ? -3.836 33.156 18.109 1 97.31 225 ARG A N 1
ATOM 1795 C CA . ARG A 1 225 ? -2.979 33.875 17.172 1 97.31 225 ARG A CA 1
ATOM 1796 C C . ARG A 1 225 ? -3.764 34.312 15.945 1 97.31 225 ARG A C 1
ATOM 1798 O O . ARG A 1 225 ? -3.297 35.156 15.172 1 97.31 225 ARG A O 1
ATOM 1805 N N . THR A 1 226 ? -5.004 33.781 15.781 1 98.56 226 THR A N 1
ATOM 1806 C CA . THR A 1 226 ? -5.73 34.062 14.547 1 98.56 226 THR A CA 1
ATOM 1807 C C . THR A 1 226 ? -7.039 34.781 14.836 1 98.56 226 THR A C 1
ATOM 1809 O O . THR A 1 226 ? -7.582 34.688 15.945 1 98.56 226 THR A O 1
ATOM 1812 N N . LYS A 1 227 ? -7.473 35.656 13.906 1 98.62 227 LYS A N 1
ATOM 1813 C CA . LYS A 1 227 ? -8.852 36.094 13.773 1 98.62 227 LYS A CA 1
ATOM 1814 C C . LYS A 1 227 ? -9.625 35.25 12.789 1 98.62 227 LYS A C 1
ATOM 1816 O O . LYS A 1 227 ? -9.453 35.375 11.57 1 98.62 227 LYS A O 1
ATOM 1821 N N . GLY A 1 228 ? -10.492 34.375 13.336 1 98.5 228 GLY A N 1
ATOM 1822 C CA . GLY A 1 228 ? -11.156 33.375 12.516 1 98.5 228 GLY A CA 1
ATOM 1823 C C . GLY A 1 228 ? -12.5 33.844 11.984 1 98.5 228 GLY A C 1
ATOM 1824 O O . GLY A 1 228 ? -13.266 34.5 12.703 1 98.5 228 GLY A O 1
ATOM 1825 N N . TYR A 1 229 ? -12.805 33.5 10.719 1 98.75 229 TYR A N 1
ATOM 1826 C CA . TYR A 1 229 ? -14.07 33.812 10.07 1 98.75 229 TYR A CA 1
ATOM 1827 C C . TYR A 1 229 ? -14.656 32.562 9.422 1 98.75 229 TYR A C 1
ATOM 1829 O O . TYR A 1 229 ? -13.977 31.875 8.656 1 98.75 229 TYR A O 1
ATOM 1837 N N . THR A 1 230 ? -15.914 32.281 9.727 1 98.62 230 THR A N 1
ATOM 1838 C CA . THR A 1 230 ? -16.625 31.172 9.117 1 98.62 230 THR A CA 1
ATOM 1839 C C . THR A 1 230 ? -17.234 31.562 7.781 1 98.62 230 THR A C 1
ATOM 1841 O O . THR A 1 230 ? -17.891 32.594 7.68 1 98.62 230 THR A O 1
ATOM 1844 N N . VAL A 1 231 ? -16.938 30.766 6.793 1 98.5 231 VAL A N 1
ATOM 1845 C CA . VAL A 1 231 ? -17.547 31 5.488 1 98.5 231 VAL A CA 1
ATOM 1846 C C . VAL A 1 231 ? -18.328 29.766 5.051 1 98.5 231 VAL A C 1
ATOM 1848 O O . VAL A 1 231 ? -18.141 28.672 5.594 1 98.5 231 VAL A O 1
ATOM 1851 N N . THR A 1 232 ? -19.234 29.984 4.031 1 97.38 232 THR A N 1
ATOM 1852 C CA . THR A 1 232 ? -20.109 28.875 3.652 1 97.38 232 THR A CA 1
ATOM 1853 C C . THR A 1 232 ? -19.875 28.469 2.199 1 97.38 232 THR A C 1
ATOM 1855 O O . THR A 1 232 ? -20.359 27.438 1.749 1 97.38 232 THR A O 1
ATOM 1858 N N . SER A 1 233 ? -19.172 29.344 1.494 1 96.81 233 SER A N 1
ATOM 1859 C CA . SER A 1 233 ? -18.891 29.109 0.081 1 96.81 233 SER A CA 1
ATOM 1860 C C . SER A 1 233 ? -17.828 30.062 -0.432 1 96.81 233 SER A C 1
ATOM 1862 O O . SER A 1 233 ? -17.484 31.047 0.239 1 96.81 233 SER A O 1
ATOM 1864 N N . PRO A 1 234 ? -17.297 29.734 -1.605 1 97.75 234 PRO A N 1
ATOM 1865 C CA . PRO A 1 234 ? -16.359 30.688 -2.203 1 97.75 234 PRO A CA 1
ATOM 1866 C C . PRO A 1 234 ? -16.953 32.094 -2.369 1 97.75 234 PRO A C 1
ATOM 1868 O O . PRO A 1 234 ? -16.281 33.094 -2.115 1 97.75 234 PRO A O 1
ATOM 1871 N N . GLU A 1 235 ? -18.219 32.125 -2.738 1 97 235 GLU A N 1
ATOM 1872 C CA . GLU A 1 235 ? -18.891 33.406 -2.904 1 97 235 GLU A CA 1
ATOM 1873 C C . GLU A 1 235 ? -19.016 34.156 -1.573 1 97 235 GLU A C 1
ATOM 1875 O O . GLU A 1 235 ? -18.797 35.375 -1.512 1 97 235 GLU A O 1
ATOM 1880 N N . ASP A 1 236 ? -19.312 33.406 -0.604 1 98.12 236 ASP A N 1
ATOM 1881 C CA . ASP A 1 236 ? -19.406 34 0.733 1 98.12 236 ASP A CA 1
ATOM 1882 C C . ASP A 1 236 ? -18.047 34.5 1.211 1 98.12 236 ASP A C 1
ATOM 1884 O O . ASP A 1 236 ? -17.953 35.531 1.844 1 98.12 236 ASP A O 1
ATOM 1888 N N . THR A 1 237 ? -17 33.719 0.928 1 98.5 237 THR A N 1
ATOM 1889 C CA . THR A 1 237 ? -15.633 34.125 1.263 1 98.5 237 THR A CA 1
ATOM 1890 C C . THR A 1 237 ? -15.289 35.469 0.629 1 98.5 237 THR A C 1
ATOM 1892 O O . THR A 1 237 ? -14.859 36.406 1.319 1 98.5 237 THR A O 1
ATOM 1895 N N . LYS A 1 238 ? -15.547 35.562 -0.662 1 97.88 238 LYS A N 1
ATOM 1896 C CA . LYS A 1 238 ? -15.281 36.781 -1.385 1 97.88 238 LYS A CA 1
ATOM 1897 C C . LYS A 1 238 ? -16.047 37.969 -0.778 1 97.88 238 LYS A C 1
ATOM 1899 O O . LYS A 1 238 ? -15.484 39.031 -0.542 1 97.88 238 LYS A O 1
ATOM 1904 N N . LYS A 1 239 ? -17.266 37.719 -0.493 1 97.81 239 LYS A N 1
ATOM 1905 C CA . LYS A 1 239 ? -18.125 38.75 0.063 1 97.81 239 LYS A CA 1
ATOM 1906 C C . LYS A 1 239 ? -17.594 39.25 1.405 1 97.81 239 LYS A C 1
ATOM 1908 O O . LYS A 1 239 ? -17.453 40.469 1.614 1 97.81 239 LYS A O 1
ATOM 1913 N N . GLN A 1 240 ? -17.234 38.406 2.266 1 98.31 240 GLN A N 1
ATOM 1914 C CA . GLN A 1 240 ? -16.781 38.75 3.604 1 98.31 240 GLN A CA 1
ATOM 1915 C C . GLN A 1 240 ? -15.43 39.469 3.553 1 98.31 240 GLN A C 1
ATOM 1917 O O . GLN A 1 240 ? -15.219 40.469 4.246 1 98.31 240 GLN A O 1
ATOM 1922 N N . VAL A 1 241 ? -14.594 38.969 2.781 1 98.31 241 VAL A N 1
ATOM 1923 C CA . VAL A 1 241 ? -13.258 39.562 2.686 1 98.31 241 VAL A CA 1
ATOM 1924 C C . VAL A 1 241 ? -13.352 40.969 2.102 1 98.31 241 VAL A C 1
ATOM 1926 O O . VAL A 1 241 ? -12.711 41.875 2.596 1 98.31 241 VAL A O 1
ATOM 1929 N N . CYS A 1 242 ? -14.164 41.094 1.056 1 97 242 CYS A N 1
ATOM 1930 C CA . CYS A 1 242 ? -14.336 42.406 0.453 1 97 242 CYS A CA 1
ATOM 1931 C C . CYS A 1 242 ? -14.883 43.406 1.469 1 97 242 CYS A C 1
ATOM 1933 O O . CYS A 1 242 ? -14.43 44.562 1.525 1 97 242 CYS A O 1
ATOM 1935 N N . GLN A 1 243 ? -15.781 42.969 2.232 1 96.81 243 GLN A N 1
ATOM 1936 C CA . GLN A 1 243 ? -16.375 43.812 3.244 1 96.81 243 GLN A CA 1
ATOM 1937 C C . GLN A 1 243 ? -15.375 44.188 4.336 1 96.81 243 GLN A C 1
ATOM 1939 O O . GLN A 1 243 ? -15.258 45.344 4.734 1 96.81 243 GLN A O 1
ATOM 1944 N N . LEU A 1 244 ? -14.594 43.219 4.762 1 96.88 244 LEU A N 1
ATOM 1945 C CA . LEU A 1 244 ? -13.688 43.375 5.891 1 96.88 244 LEU A CA 1
ATOM 1946 C C . LEU A 1 244 ? -12.477 44.219 5.504 1 96.88 244 LEU A C 1
ATOM 1948 O O . LEU A 1 244 ? -11.961 45 6.316 1 96.88 244 LEU A O 1
ATOM 1952 N N . PHE A 1 245 ? -12.031 44.094 4.293 1 95.56 245 PHE A N 1
ATOM 1953 C CA . PHE A 1 245 ? -10.758 44.688 3.914 1 95.56 245 PHE A CA 1
ATOM 1954 C C . PHE A 1 245 ? -10.969 45.781 2.863 1 95.56 245 PHE A C 1
ATOM 1956 O O . PHE A 1 245 ? -10.008 46.281 2.281 1 95.56 245 PHE A O 1
ATOM 1963 N N . ASP A 1 246 ? -12.18 46.062 2.615 1 90.81 246 ASP A N 1
ATOM 1964 C CA . ASP A 1 246 ? -12.562 47.125 1.694 1 90.81 246 ASP A CA 1
ATOM 1965 C C . ASP A 1 246 ? -11.93 46.938 0.321 1 90.81 246 ASP A C 1
ATOM 1967 O O . ASP A 1 246 ? -11.273 47.844 -0.208 1 90.81 246 ASP A O 1
ATOM 1971 N N . ILE A 1 247 ? -12.102 45.75 -0.172 1 86.12 247 ILE A N 1
ATOM 1972 C CA . ILE A 1 247 ? -11.641 45.406 -1.513 1 86.12 247 ILE A CA 1
ATOM 1973 C C . ILE A 1 247 ? -12.797 45.531 -2.506 1 86.12 247 ILE A C 1
ATOM 1975 O O . ILE A 1 247 ? -13.93 45.156 -2.213 1 86.12 247 ILE A O 1
ATOM 1979 N N . GLU A 1 248 ? -12.609 46.281 -3.549 1 76.12 248 GLU A N 1
ATOM 1980 C CA . GLU A 1 248 ? -13.625 46.531 -4.57 1 76.12 248 GLU A CA 1
ATOM 1981 C C . GLU A 1 248 ? -13.68 45.375 -5.57 1 76.12 248 GLU A C 1
ATOM 1983 O O . GLU A 1 248 ? -12.656 44.75 -5.863 1 76.12 248 GLU A O 1
ATOM 1988 N N . MET B 1 1 ? 2.271 -30.078 -42.75 1 55.03 1 MET B N 1
ATOM 1989 C CA . MET B 1 1 ? 2.154 -31.188 -41.812 1 55.03 1 MET B CA 1
ATOM 1990 C C . MET B 1 1 ? 1.188 -30.828 -40.688 1 55.03 1 MET B C 1
ATOM 1992 O O . MET B 1 1 ? 1.063 -29.656 -40.312 1 55.03 1 MET B O 1
ATOM 1996 N N . SER B 1 2 ? 0.221 -31.672 -40.344 1 80.25 2 SER B N 1
ATOM 1997 C CA . SER B 1 2 ? -0.836 -31.469 -39.375 1 80.25 2 SER B CA 1
ATOM 1998 C C . SER B 1 2 ? -0.26 -31.297 -37.969 1 80.25 2 SER B C 1
ATOM 2000 O O . SER B 1 2 ? 0.792 -31.844 -37.656 1 80.25 2 SER B O 1
ATOM 2002 N N . ARG B 1 3 ? -0.655 -30.328 -37.219 1 89.62 3 ARG B N 1
ATOM 2003 C CA . ARG B 1 3 ? -0.241 -30.031 -35.844 1 89.62 3 ARG B CA 1
ATOM 2004 C C . ARG B 1 3 ? -0.445 -31.25 -34.969 1 89.62 3 ARG B C 1
ATOM 2006 O O . ARG B 1 3 ? -1.486 -31.906 -35.031 1 89.62 3 ARG B O 1
ATOM 2013 N N . ASP B 1 4 ? 0.579 -31.703 -34.312 1 93.81 4 ASP B N 1
ATOM 2014 C CA . ASP B 1 4 ? 0.433 -32.719 -33.281 1 93.81 4 ASP B CA 1
ATOM 2015 C C . ASP B 1 4 ? -0.216 -32.156 -32.031 1 93.81 4 ASP B C 1
ATOM 2017 O O . ASP B 1 4 ? 0.464 -31.578 -31.188 1 93.81 4 ASP B O 1
ATOM 2021 N N . THR B 1 5 ? -1.421 -32.469 -31.875 1 92.31 5 THR B N 1
ATOM 2022 C CA . THR B 1 5 ? -2.191 -31.828 -30.812 1 92.31 5 THR B CA 1
A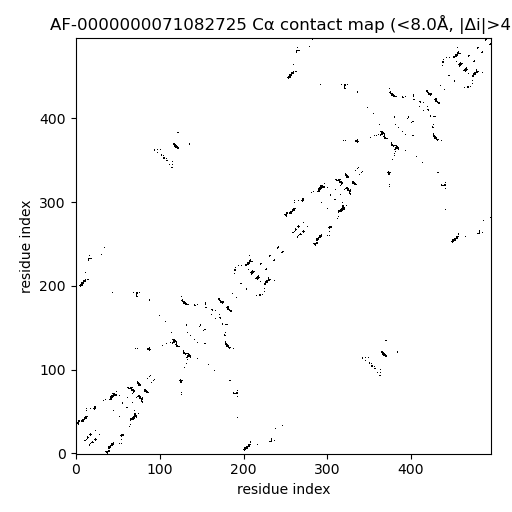TOM 2023 C C . THR B 1 5 ? -2.135 -32.656 -29.531 1 92.31 5 THR B C 1
ATOM 2025 O O . THR B 1 5 ? -2.75 -32.312 -28.516 1 92.31 5 THR B O 1
ATOM 2028 N N . SER B 1 6 ? -1.411 -33.719 -29.656 1 96.81 6 SER B N 1
ATOM 2029 C CA . SER B 1 6 ? -1.271 -34.562 -28.469 1 96.81 6 SER B CA 1
ATOM 2030 C C . SER B 1 6 ? -0.143 -34.031 -27.562 1 96.81 6 SER B C 1
ATOM 2032 O O . SER B 1 6 ? -0.036 -34.438 -26.406 1 96.81 6 SER B O 1
ATOM 2034 N N . LYS B 1 7 ? 0.721 -33.125 -28.125 1 97.81 7 LYS B N 1
ATOM 2035 C CA . LYS B 1 7 ? 1.872 -32.594 -27.406 1 97.81 7 LYS B CA 1
ATOM 2036 C C . LYS B 1 7 ? 1.729 -31.078 -27.172 1 97.81 7 LYS B C 1
ATOM 2038 O O . LYS B 1 7 ? 1.203 -30.359 -28.031 1 97.81 7 LYS B O 1
ATOM 2043 N N . ILE B 1 8 ? 2.193 -30.672 -25.969 1 98.44 8 ILE B N 1
ATOM 2044 C CA . ILE B 1 8 ? 2.342 -29.25 -25.719 1 98.44 8 ILE B CA 1
ATOM 2045 C C . ILE B 1 8 ? 3.764 -28.953 -25.25 1 98.44 8 ILE B C 1
ATOM 2047 O O . ILE B 1 8 ? 4.34 -29.719 -24.469 1 98.44 8 ILE B O 1
ATOM 2051 N N . ILE B 1 9 ? 4.293 -27.844 -25.781 1 98.69 9 ILE B N 1
ATOM 2052 C CA . ILE B 1 9 ? 5.609 -27.359 -25.375 1 98.69 9 ILE B CA 1
ATOM 2053 C C . ILE B 1 9 ? 5.453 -26.078 -24.562 1 98.69 9 ILE B C 1
ATOM 2055 O O . ILE B 1 9 ? 5.07 -25.031 -25.094 1 98.69 9 ILE B O 1
ATOM 2059 N N . LEU B 1 10 ? 5.793 -26.188 -23.234 1 98.69 10 LEU B N 1
ATOM 2060 C CA . LEU B 1 10 ? 5.672 -25.078 -22.281 1 98.69 10 LEU B CA 1
ATOM 2061 C C . LEU B 1 10 ? 7.027 -24.422 -22.047 1 98.69 10 LEU B C 1
ATOM 2063 O O . LEU B 1 10 ? 8.039 -25.109 -21.906 1 98.69 10 LEU B O 1
ATOM 2067 N N . PHE B 1 11 ? 6.961 -23.062 -22.031 1 98.75 11 PHE B N 1
ATOM 2068 C CA . PHE B 1 11 ? 8.195 -22.312 -21.828 1 98.75 11 PHE B CA 1
ATOM 2069 C C . PHE B 1 11 ? 8.07 -21.391 -20.625 1 98.75 11 PHE B C 1
ATOM 2071 O O . PHE B 1 11 ? 7.051 -20.703 -20.469 1 98.75 11 PHE B O 1
ATOM 2078 N N . ASP B 1 12 ? 9.102 -21.359 -19.812 1 97.75 12 ASP B N 1
ATOM 2079 C CA . ASP B 1 12 ? 9.305 -20.219 -18.922 1 97.75 12 ASP B CA 1
ATOM 2080 C C . ASP B 1 12 ? 9.594 -18.938 -19.719 1 97.75 12 ASP B C 1
ATOM 2082 O O . ASP B 1 12 ? 9.867 -19 -20.922 1 97.75 12 ASP B O 1
ATOM 2086 N N . VAL B 1 13 ? 9.523 -17.812 -19.031 1 95.75 13 VAL B N 1
ATOM 2087 C CA . VAL B 1 13 ? 9.703 -16.531 -19.719 1 95.75 13 VAL B CA 1
ATOM 2088 C C . VAL B 1 13 ? 11.156 -16.078 -19.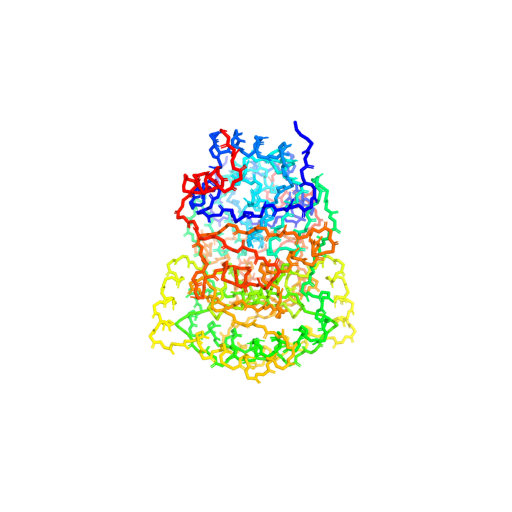578 1 95.75 13 VAL B C 1
ATOM 2090 O O . VAL B 1 13 ? 11.945 -16.203 -20.516 1 95.75 13 VAL B O 1
ATOM 2093 N N . ASP B 1 14 ? 11.516 -15.797 -18.328 1 93.38 14 ASP B N 1
ATOM 2094 C CA . ASP B 1 14 ? 12.828 -15.234 -18.047 1 93.38 14 ASP B CA 1
ATOM 2095 C C . ASP B 1 14 ? 13.922 -16.297 -18.156 1 93.38 14 ASP B C 1
ATOM 2097 O O . ASP B 1 14 ? 13.828 -17.359 -17.531 1 93.38 14 ASP B O 1
ATOM 2101 N N . GLY B 1 15 ? 14.906 -15.906 -18.953 1 95.31 15 GLY B N 1
ATOM 2102 C CA . GLY B 1 15 ? 16.031 -16.812 -19.094 1 95.31 15 GLY B CA 1
ATOM 2103 C C . GLY B 1 15 ? 15.758 -17.969 -20.031 1 95.31 15 GLY B C 1
ATOM 2104 O O . GLY B 1 15 ? 16.656 -18.766 -20.312 1 95.31 15 GLY B O 1
ATOM 2105 N N . THR B 1 16 ? 14.523 -17.938 -20.562 1 97.81 16 THR B N 1
ATOM 2106 C CA . THR B 1 16 ? 14.102 -19.031 -21.422 1 97.81 16 THR B CA 1
ATOM 2107 C C . THR B 1 16 ? 13.68 -18.5 -22.797 1 97.81 16 THR B C 1
ATOM 2109 O O . THR B 1 16 ? 14.398 -18.672 -23.781 1 97.81 16 THR B O 1
ATOM 2112 N N . LEU B 1 17 ? 12.672 -17.703 -22.875 1 97.5 17 LEU B N 1
ATOM 2113 C CA . LEU B 1 17 ? 12.273 -17.094 -24.141 1 97.5 17 LEU B CA 1
ATOM 2114 C C . LEU B 1 17 ? 12.852 -15.688 -24.281 1 97.5 17 LEU B C 1
ATOM 2116 O O . LEU B 1 17 ? 12.938 -15.156 -25.391 1 97.5 17 LEU B O 1
ATOM 2120 N N . THR B 1 18 ? 13.094 -15.117 -23.109 1 96.5 18 THR B N 1
ATOM 2121 C CA . THR B 1 18 ? 13.695 -13.789 -23.078 1 96.5 18 THR B CA 1
ATOM 2122 C C . THR B 1 18 ? 14.922 -13.773 -22.156 1 96.5 18 THR B C 1
ATOM 2124 O O . THR B 1 18 ? 15.023 -14.602 -21.25 1 96.5 18 THR B O 1
ATOM 2127 N N . ALA B 1 19 ? 15.82 -12.852 -22.484 1 91 19 ALA B N 1
ATOM 2128 C CA . ALA B 1 19 ? 16.812 -12.547 -21.469 1 91 19 ALA B CA 1
ATOM 2129 C C . ALA B 1 19 ? 16.172 -11.938 -20.234 1 91 19 ALA B C 1
ATOM 2131 O O . ALA B 1 19 ? 15.016 -11.5 -20.281 1 91 19 ALA B O 1
ATOM 2132 N N . ALA B 1 20 ? 16.859 -11.984 -19.109 1 82.38 20 ALA B N 1
ATOM 2133 C CA . ALA B 1 20 ? 16.281 -11.547 -17.844 1 82.38 20 ALA B CA 1
ATOM 2134 C C . ALA B 1 20 ? 15.719 -10.133 -17.953 1 82.38 20 ALA B C 1
ATOM 2136 O O . ALA B 1 20 ? 16.453 -9.188 -18.25 1 82.38 20 ALA B O 1
ATOM 2137 N N . ARG B 1 21 ? 14.414 -9.898 -17.766 1 79 21 ARG B N 1
ATOM 2138 C CA . ARG B 1 21 ? 13.641 -8.656 -17.719 1 79 21 ARG B CA 1
ATOM 2139 C C . ARG B 1 21 ? 13.719 -7.91 -19.047 1 79 21 ARG B C 1
ATOM 2141 O O . ARG B 1 21 ? 13.656 -6.68 -19.078 1 79 21 ARG B O 1
ATOM 2148 N N . LYS B 1 22 ? 13.922 -8.703 -20.141 1 89.69 22 LYS B N 1
ATOM 2149 C CA . LYS B 1 22 ? 13.984 -8.086 -21.469 1 89.69 22 LYS B CA 1
ATOM 2150 C C . LYS B 1 22 ? 12.805 -8.523 -22.328 1 89.69 22 LYS B C 1
ATOM 2152 O O . LYS B 1 22 ? 12.07 -9.445 -21.969 1 89.69 22 LYS B O 1
ATOM 2157 N N . VAL B 1 23 ? 12.695 -7.758 -23.391 1 96.06 23 VAL B N 1
ATOM 2158 C CA . VAL B 1 23 ? 11.625 -8.039 -24.344 1 96.06 23 VAL B CA 1
ATOM 2159 C C . VAL B 1 23 ? 12.07 -9.148 -25.297 1 96.06 23 VAL B C 1
ATOM 2161 O O . VAL B 1 23 ? 13.25 -9.234 -25.641 1 96.06 23 VAL B O 1
ATOM 2164 N N . ILE B 1 24 ? 11.148 -9.953 -25.797 1 96.75 24 ILE B N 1
ATOM 2165 C CA . ILE B 1 24 ? 11.406 -11.062 -26.703 1 96.75 24 ILE B CA 1
ATOM 2166 C C . ILE B 1 24 ? 12 -10.531 -28.016 1 96.75 24 ILE B C 1
ATOM 2168 O O . ILE B 1 24 ? 11.57 -9.484 -28.516 1 96.75 24 ILE B O 1
ATOM 2172 N N . GLU B 1 25 ? 12.922 -11.219 -28.484 1 96.38 25 GLU B N 1
ATOM 2173 C CA . GLU B 1 25 ? 13.609 -10.789 -29.688 1 96.38 25 GLU B CA 1
ATOM 2174 C C . GLU B 1 25 ? 12.922 -11.344 -30.938 1 96.38 25 GLU B C 1
ATOM 2176 O O . GLU B 1 25 ? 12.32 -12.422 -30.891 1 96.38 25 GLU B O 1
ATOM 2181 N N . PRO B 1 26 ? 13.086 -10.672 -32.094 1 95.88 26 PRO B N 1
ATOM 2182 C CA . PRO B 1 26 ? 12.414 -11.086 -33.344 1 95.88 26 PRO B CA 1
ATOM 2183 C C . PRO B 1 26 ? 12.781 -12.508 -33.781 1 95.88 26 PRO B C 1
ATOM 2185 O O . PRO B 1 26 ? 11.922 -13.25 -34.25 1 95.88 26 PRO B O 1
ATOM 2188 N N . ASP B 1 27 ? 13.977 -12.875 -33.594 1 95.69 27 ASP B N 1
ATOM 2189 C CA . ASP B 1 27 ? 14.414 -14.219 -33.969 1 95.69 27 ASP B CA 1
ATOM 2190 C C . ASP B 1 27 ? 13.664 -15.289 -33.188 1 95.69 27 ASP B C 1
ATOM 2192 O O . ASP B 1 27 ? 13.273 -16.312 -33.75 1 95.69 27 ASP B O 1
ATOM 2196 N N . MET B 1 28 ? 13.414 -15.047 -31.984 1 96.56 28 MET B N 1
ATOM 2197 C CA . MET B 1 28 ? 12.648 -15.969 -31.141 1 96.56 28 MET B CA 1
ATOM 2198 C C . MET B 1 28 ? 11.188 -16.016 -31.562 1 96.56 28 MET B C 1
ATOM 2200 O O . MET B 1 28 ? 10.57 -17.078 -31.594 1 96.56 28 MET B O 1
ATOM 2204 N N . VAL B 1 29 ? 10.695 -14.883 -31.891 1 96.38 29 VAL B N 1
ATOM 2205 C CA . VAL B 1 29 ? 9.32 -14.805 -32.375 1 96.38 29 VAL B CA 1
ATOM 2206 C C . VAL B 1 29 ? 9.148 -15.656 -33.625 1 96.38 29 VAL B C 1
ATOM 2208 O O . VAL B 1 29 ? 8.203 -16.438 -33.719 1 96.38 29 VAL B O 1
ATOM 2211 N N . GLU B 1 30 ? 10.055 -15.492 -34.5 1 95.44 30 GLU B N 1
ATOM 2212 C CA . GLU B 1 30 ? 10.016 -16.266 -35.75 1 95.44 30 GLU B CA 1
ATOM 2213 C C . GLU B 1 30 ? 10.086 -17.766 -35.469 1 95.44 30 GLU B C 1
ATOM 2215 O O . GLU B 1 30 ? 9.352 -18.547 -36.062 1 95.44 30 GLU B O 1
ATOM 2220 N N . PHE B 1 31 ? 10.914 -18.062 -34.594 1 95.81 31 PHE B N 1
ATOM 2221 C CA . PHE B 1 31 ? 11.078 -19.453 -34.188 1 95.81 31 PHE B CA 1
ATOM 2222 C C . PHE B 1 31 ? 9.773 -20.016 -33.625 1 95.81 31 PHE B C 1
ATOM 2224 O O . PHE B 1 31 ? 9.336 -21.094 -34 1 95.81 31 PHE B O 1
ATOM 2231 N N . LEU B 1 32 ? 9.148 -19.312 -32.781 1 96.38 32 LEU B N 1
ATOM 2232 C CA . LEU B 1 32 ? 7.914 -19.734 -32.125 1 96.38 32 LEU B CA 1
ATOM 2233 C C . LEU B 1 32 ? 6.789 -19.875 -33.156 1 96.38 32 LEU B C 1
ATOM 2235 O O . LEU B 1 32 ? 5.941 -20.766 -33.031 1 96.38 32 LEU B O 1
ATOM 2239 N N . GLU B 1 33 ? 6.82 -19.016 -34.125 1 94.25 33 GLU B N 1
ATOM 2240 C CA . GLU B 1 33 ? 5.828 -19.078 -35.188 1 94.25 33 GLU B CA 1
ATOM 2241 C C . GLU B 1 33 ? 5.949 -20.391 -35.969 1 94.25 33 GLU B C 1
ATOM 2243 O O . GLU B 1 33 ? 4.941 -20.984 -36.344 1 94.25 33 GLU B O 1
ATOM 2248 N N . LYS B 1 34 ? 7.133 -20.766 -36.156 1 94.62 34 LYS B N 1
ATOM 2249 C CA . LYS B 1 34 ? 7.363 -22.047 -36.844 1 94.62 34 LYS B CA 1
ATOM 2250 C C . LYS B 1 34 ? 6.965 -23.219 -35.969 1 94.62 34 LYS B C 1
ATOM 2252 O O . LYS B 1 34 ? 6.32 -24.156 -36.438 1 94.62 34 LYS B O 1
ATOM 2257 N N . LEU B 1 35 ? 7.273 -23.125 -34.781 1 96.31 35 LEU B N 1
ATOM 2258 C CA . LEU B 1 35 ? 7.004 -24.203 -33.844 1 96.31 35 LEU B CA 1
ATOM 2259 C C . LEU B 1 35 ? 5.504 -24.422 -33.688 1 96.31 35 LEU B C 1
ATOM 2261 O O . LEU B 1 35 ? 5.043 -25.578 -33.656 1 96.31 35 LEU B O 1
ATOM 2265 N N . LYS B 1 36 ? 4.797 -23.344 -33.594 1 94.81 36 LYS B N 1
ATOM 2266 C CA . LYS B 1 36 ? 3.367 -23.422 -33.312 1 94.81 36 LYS B CA 1
ATOM 2267 C C . LYS B 1 36 ? 2.607 -24.047 -34.5 1 94.81 36 LYS B C 1
ATOM 2269 O O . LYS B 1 36 ? 1.445 -24.438 -34.344 1 94.81 36 LYS B O 1
ATOM 2274 N N . GLN B 1 37 ? 3.234 -24.078 -35.625 1 94.06 37 GLN B N 1
ATOM 2275 C CA . GLN B 1 37 ? 2.619 -24.75 -36.75 1 94.06 37 GLN B CA 1
ATOM 2276 C C . GLN B 1 37 ? 2.615 -26.266 -36.594 1 94.06 37 GLN B C 1
ATOM 2278 O O . GLN B 1 37 ? 1.84 -26.953 -37.25 1 94.06 37 GLN B O 1
ATOM 2283 N N . ARG B 1 38 ? 3.385 -26.688 -35.719 1 95.62 38 ARG B N 1
ATOM 2284 C CA . ARG B 1 38 ? 3.555 -28.141 -35.594 1 95.62 38 ARG B CA 1
ATOM 2285 C C . ARG B 1 38 ? 3.072 -28.641 -34.25 1 95.62 38 ARG B C 1
ATOM 2287 O O . ARG B 1 38 ? 2.668 -29.797 -34.125 1 95.62 38 ARG B O 1
ATOM 2294 N N . TYR B 1 39 ? 3.146 -27.766 -33.281 1 97.19 39 TYR B N 1
ATOM 2295 C CA . TYR B 1 39 ? 2.832 -28.188 -31.938 1 97.19 39 TYR B CA 1
ATOM 2296 C C . TYR B 1 39 ? 2.031 -27.109 -31.203 1 97.19 39 TYR B C 1
ATOM 2298 O O . TYR B 1 39 ? 2.039 -25.953 -31.594 1 97.19 39 TYR B O 1
ATOM 2306 N N . THR B 1 40 ? 1.251 -27.562 -30.125 1 97.5 40 THR B N 1
ATOM 2307 C CA . THR B 1 40 ? 0.687 -26.625 -29.172 1 97.5 40 THR B CA 1
ATOM 2308 C C . THR B 1 40 ? 1.785 -26 -28.312 1 97.5 40 THR B C 1
ATOM 2310 O O . THR B 1 40 ? 2.678 -26.703 -27.828 1 97.5 40 THR B O 1
ATOM 2313 N N . VAL B 1 41 ? 1.722 -24.641 -28.188 1 98.19 41 VAL B N 1
ATOM 2314 C CA . VAL B 1 41 ? 2.779 -23.938 -27.484 1 98.19 41 VAL B CA 1
ATOM 2315 C C . VAL B 1 41 ? 2.176 -23.109 -26.344 1 98.19 41 VAL B C 1
ATOM 2317 O O . VAL B 1 41 ? 1.132 -22.484 -26.516 1 98.19 41 VAL B O 1
ATOM 2320 N N . GLY B 1 42 ? 2.801 -23.172 -25.172 1 98.25 42 GLY B N 1
ATOM 2321 C CA . GLY B 1 42 ? 2.32 -22.422 -24.031 1 98.25 42 GLY B CA 1
ATOM 2322 C C . GLY B 1 42 ? 3.426 -21.688 -23.281 1 98.25 42 GLY B C 1
ATOM 2323 O O . GLY B 1 42 ? 4.605 -21.984 -23.469 1 98.25 42 GLY B O 1
ATOM 2324 N N . LEU B 1 43 ? 2.992 -20.75 -22.547 1 98.12 43 LEU B N 1
ATOM 2325 C CA . LEU B 1 43 ? 3.857 -19.938 -21.688 1 98.12 43 LEU B CA 1
ATOM 2326 C C . LEU B 1 43 ? 3.443 -20.062 -20.234 1 98.12 43 LEU B C 1
ATOM 2328 O O . LEU B 1 43 ? 2.25 -20.047 -19.922 1 98.12 43 LEU B O 1
ATOM 2332 N N . VAL B 1 44 ? 4.457 -20.25 -19.344 1 97.94 44 VAL B N 1
ATOM 2333 C CA . VAL B 1 44 ? 4.164 -20.219 -17.922 1 97.94 44 VAL B CA 1
ATOM 2334 C C . VAL B 1 44 ? 5.18 -19.344 -17.203 1 97.94 44 VAL B C 1
ATOM 2336 O O . VAL B 1 44 ? 6.391 -19.5 -17.375 1 97.94 44 VAL B O 1
ATOM 2339 N N . GLY B 1 45 ? 4.676 -18.359 -16.453 1 95.06 45 GLY B N 1
ATOM 2340 C CA . GLY B 1 45 ? 5.531 -17.453 -15.703 1 95.06 45 GLY B CA 1
ATOM 2341 C C . GLY B 1 45 ? 5 -17.141 -14.312 1 95.06 45 GLY B C 1
ATOM 2342 O O . GLY B 1 45 ? 3.805 -17.281 -14.055 1 95.06 45 GLY B O 1
ATOM 2343 N N . GLY B 1 46 ? 5.855 -16.719 -13.477 1 91.81 46 GLY B N 1
ATOM 2344 C CA . GLY B 1 46 ? 5.465 -16.328 -12.133 1 91.81 46 GLY B CA 1
ATOM 2345 C C . GLY B 1 46 ? 4.965 -14.898 -12.055 1 91.81 46 GLY B C 1
ATOM 2346 O O . GLY B 1 46 ? 4.285 -14.523 -11.094 1 91.81 46 GLY B O 1
ATOM 2347 N N . SER B 1 47 ? 5.23 -14.133 -13.023 1 89.31 47 SER B N 1
ATOM 2348 C CA . SER B 1 47 ? 4.816 -12.727 -13.055 1 89.31 47 SER B CA 1
ATOM 2349 C C . SER B 1 47 ? 3.346 -12.594 -13.43 1 89.31 47 SER B C 1
ATOM 2351 O O . SER B 1 47 ? 2.727 -13.555 -13.891 1 89.31 47 SER B O 1
ATOM 2353 N N . ASP B 1 48 ? 2.879 -11.367 -13.156 1 91.25 48 ASP B N 1
ATOM 2354 C CA . ASP B 1 48 ? 1.496 -11.117 -13.547 1 91.25 48 ASP B CA 1
ATOM 2355 C C . ASP B 1 48 ? 1.38 -10.93 -15.062 1 91.25 48 ASP B C 1
ATOM 2357 O O . ASP B 1 48 ? 2.391 -10.82 -15.758 1 91.25 48 ASP B O 1
ATOM 2361 N N . LEU B 1 49 ? 0.184 -10.938 -15.562 1 94.38 49 LEU B N 1
ATOM 2362 C CA . LEU B 1 49 ? -0.077 -10.945 -17 1 94.38 49 LEU B CA 1
ATOM 2363 C C . LEU B 1 49 ? 0.453 -9.672 -17.656 1 94.38 49 LEU B C 1
ATOM 2365 O O . LEU B 1 49 ? 1.075 -9.727 -18.719 1 94.38 49 LEU B O 1
ATOM 2369 N N . PRO B 1 50 ? 0.267 -8.461 -17.062 1 93.69 50 PRO B N 1
ATOM 2370 C CA . PRO B 1 50 ? 0.828 -7.258 -17.688 1 93.69 50 PRO B CA 1
ATOM 2371 C C . PRO B 1 50 ? 2.342 -7.332 -17.859 1 93.69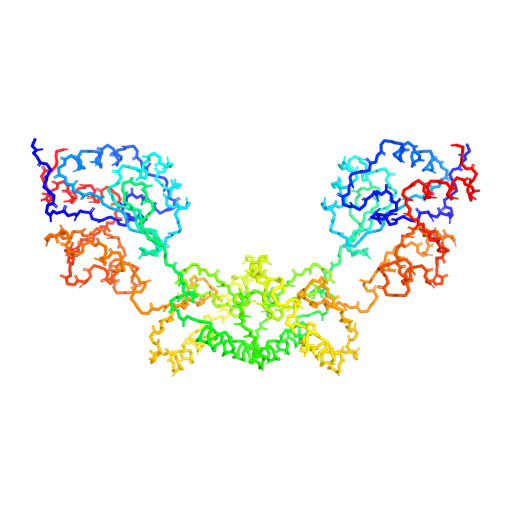 50 PRO B C 1
ATOM 2373 O O . PRO B 1 50 ? 2.869 -6.918 -18.891 1 93.69 50 PRO B O 1
ATOM 2376 N N . LYS B 1 51 ? 3.014 -7.859 -16.969 1 90.81 51 LYS B N 1
ATOM 2377 C CA . LYS B 1 51 ? 4.465 -7.988 -17.047 1 90.81 51 LYS B CA 1
ATOM 2378 C C . LYS B 1 51 ? 4.867 -8.977 -18.141 1 90.81 51 LYS B C 1
ATOM 2380 O O . LYS B 1 51 ? 5.793 -8.719 -18.906 1 90.81 51 LYS B O 1
ATOM 2385 N N . ILE B 1 52 ? 4.238 -10.102 -18.203 1 95 52 ILE B N 1
ATOM 2386 C CA . ILE B 1 52 ? 4.496 -11.102 -19.234 1 95 52 ILE B CA 1
ATOM 2387 C C . ILE B 1 52 ? 4.191 -10.5 -20.609 1 95 52 ILE B C 1
ATOM 2389 O O . ILE B 1 52 ? 4.953 -10.695 -21.562 1 95 52 ILE B O 1
ATOM 2393 N N . THR B 1 53 ? 3.121 -9.758 -20.688 1 95.69 53 THR B N 1
ATOM 2394 C CA . THR B 1 53 ? 2.73 -9.117 -21.938 1 95.69 53 THR B CA 1
ATOM 2395 C C . THR B 1 53 ? 3.801 -8.133 -22.391 1 95.69 53 THR B C 1
ATOM 2397 O O . THR B 1 53 ? 4.125 -8.07 -23.578 1 95.69 53 THR B O 1
ATOM 2400 N N . GLU B 1 54 ? 4.316 -7.453 -21.453 1 95.44 54 GLU B N 1
ATOM 2401 C CA . GLU B 1 54 ? 5.398 -6.527 -21.766 1 95.44 54 GLU B CA 1
ATOM 2402 C C . GLU B 1 54 ? 6.617 -7.27 -22.312 1 95.44 54 GLU B C 1
ATOM 2404 O O . GLU B 1 54 ? 7.191 -6.875 -23.328 1 95.44 54 GLU B O 1
ATOM 2409 N N . GLN B 1 55 ? 6.977 -8.305 -21.672 1 94.62 55 GLN B N 1
ATOM 2410 C CA . GLN B 1 55 ? 8.141 -9.086 -22.078 1 94.62 55 GLN B CA 1
ATOM 2411 C C . GLN B 1 55 ? 7.918 -9.734 -23.438 1 94.62 55 GLN B C 1
ATOM 2413 O O . GLN B 1 55 ? 8.867 -9.945 -24.203 1 94.62 55 GLN B O 1
ATOM 2418 N N . MET B 1 56 ? 6.711 -9.977 -23.75 1 95.75 56 MET B N 1
ATOM 2419 C CA . MET B 1 56 ? 6.371 -10.586 -25.031 1 95.75 56 MET B CA 1
ATOM 2420 C C . MET B 1 56 ? 6.121 -9.516 -26.078 1 95.75 56 MET B C 1
ATOM 2422 O O . MET B 1 56 ? 5.73 -9.828 -27.219 1 95.75 56 MET B O 1
ATOM 2426 N N . ASP B 1 57 ? 6.262 -8.328 -25.688 1 94.44 57 ASP B N 1
ATOM 2427 C CA . ASP B 1 57 ? 6.168 -7.184 -26.594 1 94.44 57 ASP B CA 1
ATOM 2428 C C . ASP B 1 57 ? 4.723 -6.938 -27.016 1 94.44 57 ASP B C 1
ATOM 2430 O O . ASP B 1 57 ? 4.453 -6.707 -28.203 1 94.44 57 ASP B O 1
ATOM 2434 N N . GLY B 1 58 ? 3.811 -7.137 -26.156 1 92.69 58 GLY B N 1
ATOM 2435 C CA . GLY B 1 58 ? 2.443 -6.715 -26.422 1 92.69 58 GLY B CA 1
ATOM 2436 C C . GLY B 1 58 ? 1.463 -7.871 -26.484 1 92.69 58 GLY B C 1
ATOM 2437 O O . GLY B 1 58 ? 1.867 -9.031 -26.5 1 92.69 58 GLY B O 1
ATOM 2438 N N . VAL B 1 59 ? 0.211 -7.559 -26.625 1 92.81 59 VAL B N 1
ATOM 2439 C CA . VAL B 1 59 ? -0.906 -8.492 -26.562 1 92.81 59 VAL B CA 1
ATOM 2440 C C . VAL B 1 59 ? -0.888 -9.391 -27.797 1 92.81 59 VAL B C 1
ATOM 2442 O O . VAL B 1 59 ? -1.235 -10.57 -27.734 1 92.81 59 VAL B O 1
ATOM 2445 N N . GLU B 1 60 ? -0.472 -8.883 -28.844 1 91.44 60 GLU B N 1
ATOM 2446 C CA . GLU B 1 60 ? -0.444 -9.648 -30.094 1 91.44 60 GLU B CA 1
ATOM 2447 C C . GLU B 1 60 ? 0.439 -10.883 -29.953 1 91.44 60 GLU B C 1
ATOM 2449 O O . GLU B 1 60 ? 0.09 -11.961 -30.453 1 91.44 60 GLU B O 1
ATOM 2454 N N . ARG B 1 61 ? 1.499 -10.742 -29.281 1 92.5 61 ARG B N 1
ATOM 2455 C CA . ARG B 1 61 ? 2.426 -11.859 -29.125 1 92.5 61 ARG B CA 1
ATOM 2456 C C . ARG B 1 61 ? 1.906 -12.852 -28.094 1 92.5 61 ARG B C 1
ATOM 2458 O O . ARG B 1 61 ? 2.164 -14.055 -28.203 1 92.5 61 ARG B O 1
ATOM 2465 N N . ILE B 1 62 ? 1.181 -12.344 -27.156 1 92.94 62 ILE B N 1
ATOM 2466 C CA . ILE B 1 62 ? 0.529 -13.227 -26.188 1 92.94 62 ILE B CA 1
ATOM 2467 C C . ILE B 1 62 ? -0.432 -14.164 -26.922 1 92.94 62 ILE B C 1
ATOM 2469 O O . ILE B 1 62 ? -0.504 -15.352 -26.609 1 92.94 62 ILE B O 1
ATOM 2473 N N . ASN B 1 63 ? -1.044 -13.641 -27.906 1 92.25 63 ASN B N 1
ATOM 2474 C CA . ASN B 1 63 ? -2.047 -14.383 -28.672 1 92.25 63 ASN B CA 1
ATOM 2475 C C . ASN B 1 63 ? -1.407 -15.445 -29.562 1 92.25 63 ASN B C 1
ATOM 2477 O O . ASN B 1 63 ? -2.1 -16.312 -30.094 1 92.25 63 ASN B O 1
ATOM 2481 N N . MET B 1 64 ? -0.146 -15.383 -29.703 1 92.06 64 MET B N 1
ATOM 2482 C CA . MET B 1 64 ? 0.565 -16.391 -30.484 1 92.06 64 MET B CA 1
ATOM 2483 C C . MET B 1 64 ? 0.596 -17.734 -29.75 1 92.06 64 MET B C 1
ATOM 2485 O O . MET B 1 64 ? 0.701 -18.781 -30.375 1 92.06 64 MET B O 1
ATOM 2489 N N . PHE B 1 65 ? 0.507 -17.688 -28.5 1 97.06 65 PHE B N 1
ATOM 2490 C CA . PHE B 1 65 ? 0.551 -18.891 -27.703 1 97.06 65 PHE B CA 1
ATOM 2491 C C . PHE B 1 65 ? -0.837 -19.516 -27.578 1 97.06 65 PHE B C 1
ATOM 2493 O O . PHE B 1 65 ? -1.836 -18.797 -27.484 1 97.06 65 PHE B O 1
ATOM 2500 N N . ASP B 1 66 ? -0.847 -20.797 -27.594 1 97.75 66 ASP B N 1
ATOM 2501 C CA . ASP B 1 66 ? -2.115 -21.484 -27.375 1 97.75 66 ASP B CA 1
ATOM 2502 C C . ASP B 1 66 ? -2.596 -21.328 -25.938 1 97.75 66 ASP B C 1
ATOM 2504 O O . ASP B 1 66 ? -3.797 -21.203 -25.688 1 97.75 66 ASP B O 1
ATOM 2508 N N . PHE B 1 67 ? -1.622 -21.344 -25.016 1 98.31 67 PHE B N 1
ATOM 2509 C CA . PHE B 1 67 ? -1.899 -21.141 -23.594 1 98.31 67 PHE B CA 1
ATOM 2510 C C . PHE B 1 67 ? -0.895 -20.172 -22.969 1 98.31 67 PHE B C 1
ATOM 2512 O O . PHE B 1 67 ? 0.293 -20.203 -23.297 1 98.31 67 PHE B O 1
ATOM 2519 N N . VAL B 1 68 ? -1.395 -19.297 -22.156 1 98.5 68 VAL B N 1
ATOM 2520 C CA . VAL B 1 68 ? -0.543 -18.438 -21.344 1 98.5 68 VAL B CA 1
ATOM 2521 C C . VAL B 1 68 ? -0.938 -18.547 -19.875 1 98.5 68 VAL B C 1
ATOM 2523 O O . VAL B 1 68 ? -2.102 -18.344 -19.516 1 98.5 68 VAL B O 1
ATOM 2526 N N . PHE B 1 69 ? 0.045 -18.891 -19.094 1 98.25 69 PHE B N 1
ATOM 2527 C CA . PHE B 1 69 ? -0.158 -19.047 -17.656 1 98.25 69 PHE B CA 1
ATOM 2528 C C . PHE B 1 69 ? 0.66 -18.016 -16.891 1 98.25 69 PHE B C 1
ATOM 2530 O O . PHE B 1 69 ? 1.876 -18.156 -16.75 1 98.25 69 PHE B O 1
ATOM 2537 N N . ALA B 1 70 ? -0.042 -17.047 -16.391 1 96.5 70 ALA B N 1
ATOM 2538 C CA . ALA B 1 70 ? 0.594 -16.047 -15.547 1 96.5 70 ALA B CA 1
ATOM 2539 C C . ALA B 1 70 ? 0.417 -16.375 -14.07 1 96.5 70 ALA B C 1
ATOM 2541 O O . ALA B 1 70 ? -0.419 -17.203 -13.711 1 96.5 70 ALA B O 1
ATOM 2542 N N . GLU B 1 71 ? 1.306 -15.812 -13.203 1 94.25 71 GLU B N 1
ATOM 2543 C CA . GLU B 1 71 ? 1.232 -16.047 -11.766 1 94.25 71 GLU B CA 1
ATOM 2544 C C . GLU B 1 71 ? 1.191 -17.531 -11.445 1 94.25 71 GLU B C 1
ATOM 2546 O O . GLU B 1 71 ? 0.322 -18 -10.695 1 94.25 71 GLU B O 1
ATOM 2551 N N . ASN B 1 72 ? 2.072 -18.219 -12.148 1 94.12 72 ASN B N 1
ATOM 2552 C CA . ASN B 1 72 ? 2.283 -19.641 -11.922 1 94.12 72 ASN B CA 1
ATOM 2553 C C . ASN B 1 72 ? 1.08 -20.469 -12.375 1 94.12 72 ASN B C 1
ATOM 2555 O O . ASN B 1 72 ? 0.875 -21.578 -11.898 1 94.12 72 ASN B O 1
ATOM 2559 N N . GLY B 1 73 ? 0.265 -19.859 -13.188 1 96.62 73 GLY B N 1
ATOM 2560 C CA . GLY B 1 73 ? -0.88 -20.578 -13.719 1 96.62 73 GLY B CA 1
ATOM 2561 C C . GLY B 1 73 ? -2.193 -20.172 -13.078 1 96.62 73 GLY B C 1
ATOM 2562 O O . GLY B 1 73 ? -3.26 -20.625 -13.492 1 96.62 73 GLY B O 1
ATOM 2563 N N . LEU B 1 74 ? -2.104 -19.328 -12.148 1 96.62 74 LEU B N 1
ATOM 2564 C CA . LEU B 1 74 ? -3.309 -18.906 -11.445 1 96.62 74 LEU B CA 1
ATOM 2565 C C . LEU B 1 74 ? -4.152 -17.984 -12.32 1 96.62 74 LEU B C 1
ATOM 2567 O O . LEU B 1 74 ? -5.336 -17.766 -12.047 1 96.62 74 LEU B O 1
ATOM 2571 N N . VAL B 1 75 ? -3.529 -17.406 -13.273 1 96.69 75 VAL B N 1
ATOM 2572 C CA . VAL B 1 75 ? -4.203 -16.75 -14.383 1 96.69 75 VAL B CA 1
ATOM 2573 C C . VAL B 1 75 ? -3.91 -17.484 -15.688 1 96.69 75 VAL B C 1
ATOM 2575 O O . VAL B 1 75 ? -2.768 -17.516 -16.156 1 96.69 75 VAL B O 1
ATOM 2578 N N . ALA B 1 76 ? -4.98 -18.047 -16.234 1 98 76 ALA B N 1
ATOM 2579 C CA . ALA B 1 76 ? -4.801 -18.922 -17.391 1 98 76 ALA B CA 1
ATOM 2580 C C . ALA B 1 76 ? -5.535 -18.375 -18.609 1 98 76 ALA B C 1
ATOM 2582 O O . ALA B 1 76 ? -6.723 -18.062 -18.547 1 98 76 ALA B O 1
ATOM 2583 N N . LEU B 1 77 ? -4.793 -18.219 -19.625 1 98 77 LEU B N 1
ATOM 2584 C CA . LEU B 1 77 ? -5.371 -17.844 -20.906 1 98 77 LEU B CA 1
ATOM 2585 C C . LEU B 1 77 ? -5.27 -18.984 -21.906 1 98 77 LEU B C 1
ATOM 2587 O O . LEU B 1 77 ? -4.25 -19.672 -21.953 1 98 77 LEU B O 1
ATOM 2591 N N . ALA B 1 78 ? -6.34 -19.219 -22.688 1 97 78 ALA B N 1
ATOM 2592 C CA . ALA B 1 78 ? -6.344 -20.078 -23.859 1 97 78 ALA B CA 1
ATOM 2593 C C . ALA B 1 78 ? -6.719 -19.297 -25.109 1 97 78 ALA B C 1
ATOM 2595 O O . ALA B 1 78 ? -7.812 -18.734 -25.188 1 97 78 ALA B O 1
ATOM 2596 N N . LYS B 1 79 ? -5.766 -19.281 -26.016 1 93 79 LYS B N 1
ATOM 2597 C CA . LYS B 1 79 ? -5.973 -18.547 -27.266 1 93 79 LYS B CA 1
ATOM 2598 C C . LYS B 1 79 ? -6.383 -17.109 -27 1 93 79 LYS B C 1
ATOM 2600 O O . LYS B 1 79 ? -7.367 -16.609 -27.562 1 93 79 LYS B O 1
ATOM 2605 N 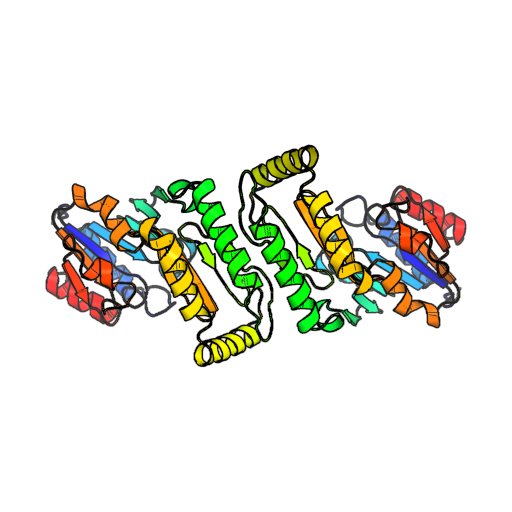N . GLY B 1 80 ? -5.777 -16.547 -25.984 1 93 80 GLY B N 1
ATOM 2606 C CA . GLY B 1 80 ? -5.93 -15.125 -25.703 1 93 80 GLY B CA 1
ATOM 2607 C C . GLY B 1 80 ? -7.094 -14.828 -24.781 1 93 80 GLY B C 1
ATOM 2608 O O . GLY B 1 80 ? -7.27 -13.688 -24.344 1 93 80 GLY B O 1
ATOM 2609 N N . GLU B 1 81 ? -7.82 -15.82 -24.484 1 95.88 81 GLU B N 1
ATOM 2610 C CA . GLU B 1 81 ? -8.992 -15.625 -23.625 1 95.88 81 GLU B CA 1
ATOM 2611 C C . GLU B 1 81 ? -8.734 -16.156 -22.219 1 95.88 81 GLU B C 1
ATOM 2613 O O . GLU B 1 81 ? -8.156 -17.234 -22.047 1 95.88 81 GLU B O 1
ATOM 2618 N N . ASN B 1 82 ? -9.18 -15.398 -21.297 1 97.19 82 ASN B N 1
ATOM 2619 C CA . ASN B 1 82 ? -9.055 -15.836 -19.922 1 97.19 82 ASN B CA 1
ATOM 2620 C C . ASN B 1 82 ? -9.961 -17.031 -19.625 1 97.19 82 ASN B C 1
ATOM 2622 O O . ASN B 1 82 ? -11.172 -16.953 -19.828 1 97.19 82 ASN B O 1
ATOM 2626 N N . ILE B 1 83 ? -9.391 -18.109 -19.172 1 97.06 83 ILE B N 1
ATOM 2627 C CA . ILE B 1 83 ? -10.203 -19.297 -18.922 1 97.06 83 ILE B CA 1
ATOM 2628 C C . ILE B 1 83 ? -10.297 -19.562 -17.422 1 97.06 83 ILE B C 1
ATOM 2630 O O . ILE B 1 83 ? -11.172 -20.312 -16.984 1 97.06 83 ILE B O 1
ATOM 2634 N N . ALA B 1 84 ? -9.383 -19.031 -16.656 1 96 84 ALA B N 1
ATOM 2635 C CA . ALA B 1 84 ? -9.422 -19.234 -15.211 1 96 84 ALA B CA 1
ATOM 2636 C C . ALA B 1 84 ? -8.547 -18.219 -14.484 1 96 84 ALA B C 1
ATOM 2638 O O . ALA B 1 84 ? -7.465 -17.875 -14.969 1 96 84 ALA B O 1
ATOM 2639 N N . THR B 1 85 ? -9.039 -17.703 -13.398 1 95.88 85 THR B N 1
ATOM 2640 C CA . THR B 1 85 ? -8.289 -16.875 -12.461 1 95.88 85 THR B CA 1
ATOM 2641 C C . THR B 1 85 ? -8.562 -17.312 -11.023 1 95.88 85 THR B C 1
ATOM 2643 O O . THR B 1 85 ? -9.719 -17.453 -10.617 1 95.88 85 THR B O 1
ATOM 2646 N N . GLN B 1 86 ? -7.457 -17.578 -10.336 1 93.69 86 GLN B N 1
ATOM 2647 C CA . GLN B 1 86 ? -7.609 -17.969 -8.945 1 93.69 86 GLN B CA 1
ATOM 2648 C C . GLN B 1 86 ? -7.199 -16.844 -8 1 93.69 86 GLN B C 1
ATOM 2650 O O . GLN B 1 86 ? -6.441 -15.953 -8.383 1 93.69 86 GLN B O 1
ATOM 2655 N N . SER B 1 87 ? -7.828 -16.906 -6.871 1 92.88 87 SER B N 1
ATOM 2656 C CA . SER B 1 87 ? -7.5 -15.977 -5.793 1 92.88 87 SER B CA 1
ATOM 2657 C C . SER B 1 87 ? -7.258 -16.719 -4.48 1 92.88 87 SER B C 1
ATOM 2659 O O . SER B 1 87 ? -8.023 -17.609 -4.117 1 92.88 87 SER B O 1
ATOM 2661 N N . ILE B 1 88 ? -6.191 -16.312 -3.828 1 93.19 88 ILE B N 1
ATOM 2662 C CA . ILE B 1 88 ? -5.863 -16.969 -2.572 1 93.19 88 ILE B CA 1
ATOM 2663 C C . ILE B 1 88 ? -6.977 -16.734 -1.556 1 93.19 88 ILE B C 1
ATOM 2665 O O . ILE B 1 88 ? -7.285 -17.609 -0.745 1 93.19 88 ILE B O 1
ATOM 2669 N N . GLN B 1 89 ? -7.539 -15.609 -1.622 1 91.38 89 GLN B N 1
ATOM 2670 C CA . GLN B 1 89 ? -8.633 -15.273 -0.716 1 91.38 89 GLN B CA 1
ATOM 2671 C C . GLN B 1 89 ? -9.812 -16.234 -0.899 1 91.38 89 GLN B C 1
ATOM 2673 O O . GLN B 1 89 ? -10.367 -16.734 0.078 1 91.38 89 GLN B O 1
ATOM 2678 N N . LYS B 1 90 ? -10.156 -16.422 -2.148 1 91.5 90 LYS B N 1
ATOM 2679 C CA . LYS B 1 90 ? -11.273 -17.312 -2.453 1 91.5 90 LYS B CA 1
ATOM 2680 C C . LYS B 1 90 ? -10.938 -18.766 -2.105 1 91.5 90 LYS B C 1
ATOM 2682 O O . LYS B 1 90 ? -11.789 -19.5 -1.591 1 91.5 90 LYS B O 1
ATOM 2687 N N . PHE B 1 91 ? -9.773 -19.125 -2.352 1 94.12 91 PHE B N 1
ATOM 2688 C CA . PHE B 1 91 ? -9.336 -20.5 -2.129 1 94.12 91 PHE B CA 1
ATOM 2689 C C . PHE B 1 91 ? -9.305 -20.812 -0.639 1 94.12 91 PHE B C 1
ATOM 2691 O O . PHE B 1 91 ? -9.852 -21.828 -0.206 1 94.12 91 PHE B O 1
ATOM 2698 N N . MET B 1 92 ? -8.766 -19.953 0.192 1 94 92 MET B N 1
ATOM 2699 C CA . MET B 1 92 ? -8.555 -20.219 1.613 1 94 92 MET B CA 1
ATOM 2700 C C . MET B 1 92 ? -9.797 -19.859 2.42 1 94 92 MET B C 1
ATOM 2702 O O . MET B 1 92 ? -10.055 -20.453 3.469 1 94 92 MET B O 1
ATOM 2706 N N . GLY B 1 93 ? -10.516 -18.938 1.931 1 94.94 93 GLY B N 1
ATOM 2707 C CA . GLY B 1 93 ? -11.648 -18.422 2.691 1 94.94 93 GLY B CA 1
ATOM 2708 C C . GLY B 1 93 ? -11.25 -17.375 3.711 1 94.94 93 GLY B C 1
ATOM 2709 O O . GLY B 1 93 ? -10.086 -17.297 4.117 1 94.94 93 GLY B O 1
ATOM 2710 N N . GLU B 1 94 ? -12.242 -16.672 4.16 1 95.44 94 GLU B N 1
ATOM 2711 C CA . GLU B 1 94 ? -11.992 -15.508 5 1 95.44 94 GLU B CA 1
ATOM 2712 C C . GLU B 1 94 ? -11.5 -15.914 6.387 1 95.44 94 GLU B C 1
ATOM 2714 O O . GLU B 1 94 ? -10.625 -15.266 6.961 1 95.44 94 GLU B O 1
ATOM 2719 N N . ASP B 1 95 ? -12 -16.953 6.918 1 96.06 95 ASP B N 1
ATOM 2720 C CA . ASP B 1 95 ? -11.625 -17.375 8.266 1 96.06 95 ASP B CA 1
ATOM 2721 C C . ASP B 1 95 ? -10.148 -17.781 8.32 1 96.06 95 ASP B C 1
ATOM 2723 O O . ASP B 1 95 ? -9.414 -17.312 9.188 1 96.06 95 ASP B O 1
ATOM 2727 N N . LYS B 1 96 ? -9.75 -18.594 7.41 1 95.25 96 LYS B N 1
ATOM 2728 C CA . LYS B 1 96 ? -8.359 -19.031 7.383 1 95.25 96 LYS B CA 1
ATOM 2729 C C . LYS B 1 96 ? -7.418 -17.875 7.059 1 95.25 96 LYS B C 1
ATOM 2731 O O . LYS B 1 96 ? -6.332 -17.781 7.633 1 95.25 96 LYS B O 1
ATOM 2736 N N . MET B 1 97 ? -7.848 -17.062 6.184 1 95.06 97 MET B N 1
ATOM 2737 C CA . MET B 1 97 ? -7.051 -15.883 5.848 1 95.06 97 MET B CA 1
ATOM 2738 C C . MET B 1 97 ? -6.824 -15.008 7.078 1 95.06 97 MET B C 1
ATOM 2740 O O . MET B 1 97 ? -5.703 -14.562 7.336 1 95.06 97 MET B O 1
ATOM 2744 N N . GLN B 1 98 ? -7.863 -14.805 7.793 1 97 98 GLN B N 1
ATOM 2745 C CA . GLN B 1 98 ? -7.754 -13.945 8.969 1 97 98 GLN B CA 1
ATOM 2746 C C . GLN B 1 98 ? -6.91 -14.602 10.055 1 97 98 GLN B C 1
ATOM 2748 O O . GLN B 1 98 ? -6.199 -13.914 10.797 1 97 98 GLN B O 1
ATOM 2753 N N . GLU B 1 99 ? -6.965 -15.906 10.125 1 97.62 99 GLU B N 1
ATOM 2754 C CA . GLU B 1 99 ? -6.086 -16.609 11.055 1 97.62 99 GLU B CA 1
ATOM 2755 C C . GLU B 1 99 ? -4.617 -16.359 10.727 1 97.62 99 GLU B C 1
ATOM 2757 O O . GLU B 1 99 ? -3.82 -16.047 11.617 1 97.62 99 GLU B O 1
ATOM 2762 N N . LEU B 1 100 ? -4.324 -16.484 9.477 1 98.06 100 LEU B N 1
ATOM 2763 C CA . LEU B 1 100 ? -2.955 -16.234 9.031 1 98.06 100 LEU B CA 1
ATOM 2764 C C . LEU B 1 100 ? -2.547 -14.797 9.297 1 98.06 100 LEU B C 1
ATOM 2766 O O . LEU B 1 100 ? -1.483 -14.539 9.867 1 98.06 100 LEU B O 1
ATOM 2770 N N . ILE B 1 101 ? -3.402 -13.891 8.922 1 98.38 101 ILE B N 1
ATOM 2771 C CA . ILE B 1 101 ? -3.125 -12.469 9.07 1 98.38 101 ILE B CA 1
ATOM 2772 C C . ILE B 1 101 ? -2.916 -12.133 10.539 1 98.38 101 ILE B C 1
ATOM 2774 O O . ILE B 1 101 ? -1.923 -11.5 10.906 1 98.38 101 ILE B O 1
ATOM 2778 N N . ASN B 1 102 ? -3.816 -12.602 11.383 1 98.69 102 ASN B N 1
ATOM 2779 C CA . ASN B 1 102 ? -3.732 -12.289 12.805 1 98.69 102 ASN B CA 1
ATOM 2780 C C . ASN B 1 102 ? -2.475 -12.883 13.438 1 98.69 102 ASN B C 1
ATOM 2782 O O . ASN B 1 102 ? -1.854 -12.266 14.297 1 98.69 102 ASN B O 1
ATOM 2786 N N . PHE B 1 103 ? -2.143 -14.039 13.016 1 98.75 103 PHE B N 1
ATOM 2787 C CA . PHE B 1 103 ? -0.901 -14.633 13.492 1 98.75 103 PHE B CA 1
ATOM 2788 C C . PHE B 1 103 ? 0.294 -13.766 13.125 1 98.75 103 PHE B C 1
ATOM 2790 O O . PHE B 1 103 ? 1.15 -13.484 13.961 1 98.75 103 PHE B O 1
ATOM 2797 N N . CYS B 1 104 ? 0.362 -13.352 11.828 1 98.81 104 CYS B N 1
ATOM 2798 C CA . CYS B 1 104 ? 1.466 -12.531 11.352 1 98.81 104 CYS B CA 1
ATOM 2799 C C . CYS B 1 104 ? 1.547 -11.219 12.125 1 98.81 104 CYS B C 1
ATOM 2801 O O . CYS B 1 104 ? 2.633 -10.797 12.523 1 98.81 104 CYS B O 1
ATOM 2803 N N . LEU B 1 105 ? 0.4 -10.57 12.312 1 98.81 105 LEU B N 1
ATOM 2804 C CA . LEU B 1 105 ? 0.364 -9.305 13.031 1 98.81 105 LEU B CA 1
ATOM 2805 C C . LEU B 1 105 ? 0.884 -9.484 14.461 1 98.81 105 LEU B C 1
ATOM 2807 O O . LEU B 1 105 ? 1.697 -8.68 14.93 1 98.81 105 LEU B O 1
ATOM 2811 N N . LYS B 1 106 ? 0.422 -10.5 15.086 1 98.81 106 LYS B N 1
ATOM 2812 C CA . LYS B 1 106 ? 0.877 -10.781 16.453 1 98.81 106 LYS B CA 1
ATOM 2813 C C . LYS B 1 106 ? 2.383 -11.031 16.484 1 98.81 106 LYS B C 1
ATOM 2815 O O . LYS B 1 106 ? 3.09 -10.477 17.328 1 98.81 106 LYS B O 1
ATOM 2820 N N . TYR B 1 107 ? 2.818 -11.844 15.625 1 98.88 107 TYR B N 1
ATOM 2821 C CA . TYR B 1 107 ? 4.238 -12.172 15.57 1 98.88 107 TYR B CA 1
ATOM 2822 C C . TYR B 1 107 ? 5.082 -10.922 15.352 1 98.88 107 TYR B C 1
ATOM 2824 O O . TYR B 1 107 ? 6.027 -10.664 16.109 1 98.88 107 TYR B O 1
ATOM 2832 N N . LEU B 1 108 ? 4.707 -10.141 14.391 1 98.75 108 LEU B N 1
ATOM 2833 C CA . LEU B 1 108 ? 5.488 -8.977 13.992 1 98.75 108 LEU B CA 1
ATOM 2834 C C . LEU B 1 108 ? 5.469 -7.914 15.094 1 98.75 108 LEU B C 1
ATOM 2836 O O . LEU B 1 108 ? 6.41 -7.125 15.211 1 98.75 108 LEU B O 1
ATOM 2840 N N . SER B 1 109 ? 4.406 -7.871 15.883 1 98.69 109 SER B N 1
ATOM 2841 C CA . SER B 1 109 ? 4.324 -6.918 16.984 1 98.69 109 SER B CA 1
ATOM 2842 C C . SER B 1 109 ? 5.426 -7.164 18.016 1 98.69 109 SER B C 1
ATOM 2844 O O . SER B 1 109 ? 5.77 -6.27 18.781 1 98.69 109 SER B O 1
ATOM 2846 N N . GLY B 1 110 ? 5.961 -8.336 17.984 1 98.38 110 GLY B N 1
ATOM 2847 C CA . GLY B 1 110 ? 7 -8.688 18.938 1 98.38 110 GLY B CA 1
ATOM 2848 C C . GLY B 1 110 ? 8.398 -8.633 18.344 1 98.38 110 GLY B C 1
ATOM 2849 O O . GLY B 1 110 ? 9.375 -8.914 19.031 1 98.38 110 GLY B O 1
ATOM 2850 N N . VAL B 1 111 ? 8.547 -8.289 17.156 1 98.25 111 VAL B N 1
ATOM 2851 C CA . VAL B 1 111 ? 9.836 -8.219 16.469 1 98.25 111 VAL B CA 1
ATOM 2852 C C . VAL B 1 111 ? 10.336 -6.777 16.453 1 98.25 111 VAL B C 1
ATOM 2854 O O . VAL B 1 111 ? 9.672 -5.891 15.914 1 98.25 111 VAL B O 1
ATOM 2857 N N . LYS B 1 112 ? 11.43 -6.52 17.094 1 96.88 112 LYS B N 1
ATOM 2858 C CA . LYS B 1 112 ? 12.055 -5.199 17.047 1 96.88 112 LYS B CA 1
ATOM 2859 C C . LYS B 1 112 ? 13.086 -5.121 15.93 1 96.88 112 LYS B C 1
ATOM 2861 O O . LYS B 1 112 ? 13.906 -6.031 15.773 1 96.88 112 LYS B O 1
ATOM 2866 N N . LEU B 1 113 ? 13.062 -4.145 15.133 1 98.19 113 LEU B N 1
ATOM 2867 C CA . LEU B 1 113 ? 13.961 -3.893 14.016 1 98.19 113 LEU B CA 1
ATOM 2868 C C . LEU B 1 113 ? 14.547 -2.484 14.094 1 98.19 113 LEU B C 1
ATOM 2870 O O . LEU B 1 113 ? 14.055 -1.648 14.859 1 98.19 113 LEU B O 1
ATOM 2874 N N . PRO B 1 114 ? 15.625 -2.215 13.32 1 97.12 114 PRO B N 1
ATOM 2875 C CA . PRO B 1 114 ? 16.125 -0.839 13.297 1 97.12 114 PRO B CA 1
ATOM 2876 C C . PRO B 1 114 ? 15.062 0.173 12.891 1 97.12 114 PRO B C 1
ATOM 2878 O O . PRO B 1 114 ? 15.039 1.297 13.398 1 97.12 114 PRO B O 1
ATOM 2881 N N . LEU B 1 115 ? 14.188 -0.257 12 1 96.75 115 LEU B N 1
ATOM 2882 C CA . LEU B 1 115 ? 13.055 0.575 11.625 1 96.75 115 LEU B CA 1
ATOM 2883 C C . LEU B 1 115 ? 11.938 -0.272 11.023 1 96.75 115 LEU B C 1
ATOM 2885 O O . LEU B 1 115 ? 12.172 -1.404 10.594 1 96.75 115 LEU B O 1
ATOM 2889 N N . LYS B 1 116 ? 10.703 0.248 11 1 97.88 116 LYS B N 1
ATOM 2890 C CA . LYS B 1 116 ? 9.523 -0.285 10.336 1 97.88 116 LYS B CA 1
ATOM 2891 C C . LYS B 1 116 ? 8.82 0.793 9.508 1 97.88 116 LYS B C 1
ATOM 2893 O O . LYS B 1 116 ? 8.805 1.964 9.898 1 97.88 116 LYS B O 1
ATOM 2898 N N . ARG B 1 117 ? 8.203 0.447 8.328 1 96.12 117 ARG B N 1
ATOM 2899 C CA . ARG B 1 117 ? 7.68 1.472 7.43 1 96.12 117 ARG B CA 1
ATOM 2900 C C . ARG B 1 117 ? 6.258 1.135 6.988 1 96.12 117 ARG B C 1
ATOM 2902 O O . ARG B 1 117 ? 5.691 1.819 6.133 1 96.12 117 ARG B O 1
ATOM 2909 N N . GLY B 1 118 ? 5.684 0.176 7.426 1 95.12 118 GLY B N 1
ATOM 2910 C CA . GLY B 1 118 ? 4.297 -0.134 7.117 1 95.12 118 GLY B CA 1
ATOM 2911 C C . GLY B 1 118 ? 4.145 -1.1 5.957 1 95.12 118 GLY B C 1
ATOM 2912 O O . GLY B 1 118 ? 5.137 -1.545 5.379 1 95.12 118 GLY B O 1
ATOM 2913 N N . THR B 1 119 ? 2.822 -1.421 5.648 1 97 119 THR B N 1
ATOM 2914 C CA . THR B 1 119 ? 2.439 -2.436 4.676 1 97 119 THR B CA 1
ATOM 2915 C C . THR B 1 119 ? 3.131 -3.762 4.977 1 97 119 THR B C 1
ATOM 2917 O O . THR B 1 119 ? 3.887 -4.277 4.148 1 97 119 THR B O 1
ATOM 2920 N N . PHE B 1 120 ? 2.803 -4.297 6.023 1 98.62 120 PHE B N 1
ATOM 2921 C CA . PHE B 1 120 ? 3.412 -5.535 6.496 1 98.62 120 PHE B CA 1
ATOM 2922 C C . PHE B 1 120 ? 2.775 -6.746 5.824 1 98.62 120 PHE B C 1
ATOM 2924 O O . PHE B 1 120 ? 3.398 -7.805 5.719 1 98.62 120 PHE B O 1
ATOM 2931 N N . ILE B 1 121 ? 1.554 -6.57 5.504 1 98.44 121 ILE B N 1
ATOM 2932 C CA . ILE B 1 121 ? 0.776 -7.594 4.812 1 98.44 121 ILE B CA 1
ATOM 2933 C C . ILE B 1 121 ? 0.207 -7.02 3.516 1 98.44 121 ILE B C 1
ATOM 2935 O O . ILE B 1 121 ? -0.443 -5.969 3.525 1 98.44 121 ILE B O 1
ATOM 2939 N N . GLU B 1 122 ? 0.462 -7.691 2.492 1 96.44 122 GLU B N 1
ATOM 2940 C CA . GLU B 1 122 ? -0.072 -7.285 1.195 1 96.44 122 GLU B CA 1
ATOM 2941 C C . GLU B 1 122 ? -0.659 -8.477 0.443 1 96.44 122 GLU B C 1
ATOM 2943 O O . GLU B 1 122 ? -0.001 -9.508 0.293 1 96.44 122 GLU B O 1
ATOM 2948 N N . PHE B 1 123 ? -1.876 -8.227 -0.076 1 93.56 123 PHE B N 1
ATOM 2949 C CA . PHE B 1 123 ? -2.547 -9.242 -0.874 1 93.56 123 PHE B CA 1
ATOM 2950 C C . PHE B 1 123 ? -2.109 -9.164 -2.332 1 93.56 123 PHE B C 1
ATOM 2952 O O . PHE B 1 123 ? -2.098 -8.086 -2.924 1 93.56 123 PHE B O 1
ATOM 2959 N N . ARG B 1 124 ? -1.776 -10.328 -2.732 1 90.06 124 ARG B N 1
ATOM 2960 C CA . ARG B 1 124 ? -1.665 -10.555 -4.172 1 90.06 124 ARG B CA 1
ATOM 2961 C C . ARG B 1 124 ? -2.639 -11.625 -4.637 1 90.06 124 ARG B C 1
ATOM 2963 O O . ARG B 1 124 ? -3.312 -12.258 -3.818 1 90.06 124 ARG B O 1
ATOM 2970 N N . ASN B 1 125 ? -2.824 -11.766 -5.887 1 86.69 125 ASN B N 1
ATOM 2971 C CA . ASN B 1 125 ? -3.807 -12.727 -6.379 1 86.69 125 ASN B CA 1
ATOM 2972 C C . ASN B 1 125 ? -3.48 -14.148 -5.922 1 86.69 125 ASN B C 1
ATOM 2974 O O . ASN B 1 125 ? -4.355 -14.859 -5.43 1 86.69 125 ASN B O 1
ATOM 2978 N N . GLY B 1 126 ? -2.266 -14.469 -5.957 1 89.69 126 GLY B N 1
ATOM 2979 C CA . GLY B 1 126 ? -1.915 -15.859 -5.73 1 89.69 126 GLY B CA 1
ATOM 2980 C C . GLY B 1 126 ? -1.142 -16.078 -4.441 1 89.69 126 GLY B C 1
ATOM 2981 O O . GLY B 1 126 ? -0.75 -17.203 -4.133 1 89.69 126 GLY B O 1
ATOM 2982 N N . MET B 1 127 ? -0.973 -15.008 -3.732 1 91.25 127 MET B N 1
ATOM 2983 C CA . MET B 1 127 ? -0.175 -15.164 -2.52 1 91.25 127 MET B CA 1
ATOM 2984 C C . MET B 1 127 ? -0.372 -13.977 -1.582 1 91.25 127 MET B C 1
ATOM 2986 O O . MET B 1 127 ? -0.896 -12.938 -1.988 1 91.25 127 MET B O 1
ATOM 2990 N N . ILE B 1 128 ? -0.017 -14.164 -0.336 1 95.38 128 ILE B N 1
ATOM 2991 C CA . ILE B 1 128 ? 0.09 -13.102 0.656 1 95.38 128 ILE B CA 1
ATOM 2992 C C . ILE B 1 128 ? 1.56 -12.766 0.897 1 95.38 128 ILE B C 1
ATOM 2994 O O . ILE B 1 128 ? 2.369 -13.656 1.172 1 95.38 128 ILE B O 1
ATOM 2998 N N . ASN B 1 129 ? 1.818 -11.508 0.693 1 96.12 129 ASN B N 1
ATOM 2999 C CA . ASN B 1 129 ? 3.164 -11.031 0.986 1 96.12 129 ASN B CA 1
ATOM 3000 C C . ASN B 1 129 ? 3.275 -10.508 2.416 1 96.12 129 ASN B C 1
ATOM 3002 O O . ASN B 1 129 ? 2.494 -9.648 2.828 1 96.12 129 ASN B O 1
ATOM 3006 N N . ILE B 1 130 ? 4.176 -11.094 3.166 1 98.31 130 ILE B N 1
ATOM 3007 C CA . ILE B 1 130 ? 4.441 -10.719 4.551 1 98.31 130 ILE B CA 1
ATOM 3008 C C . ILE B 1 130 ? 5.824 -10.078 4.656 1 98.31 130 ILE B C 1
ATOM 3010 O O . ILE B 1 130 ? 6.828 -10.695 4.305 1 98.31 130 ILE B O 1
ATOM 3014 N N . CYS B 1 131 ? 5.887 -8.844 5.16 1 98.5 131 CYS B N 1
ATOM 3015 C CA . CYS B 1 131 ? 7.145 -8.102 5.129 1 98.5 131 CYS B CA 1
ATOM 3016 C C . CYS B 1 131 ? 7.461 -7.504 6.496 1 98.5 131 CYS B C 1
ATOM 3018 O O . CYS B 1 131 ? 6.883 -6.484 6.879 1 98.5 131 CYS B O 1
ATOM 3020 N N . PRO B 1 132 ? 8.43 -8.078 7.199 1 98.62 132 PRO B N 1
ATOM 3021 C CA . PRO B 1 132 ? 8.719 -7.637 8.57 1 98.62 132 PRO B CA 1
ATOM 3022 C C . PRO B 1 132 ? 9.023 -6.141 8.656 1 98.62 132 PRO B C 1
ATOM 3024 O O . PRO B 1 132 ? 8.531 -5.457 9.555 1 98.62 132 PRO B O 1
ATOM 3027 N N . ILE B 1 133 ? 9.805 -5.57 7.75 1 98.56 133 ILE B N 1
ATOM 3028 C CA . ILE B 1 133 ? 10.164 -4.156 7.797 1 98.56 133 ILE B CA 1
ATOM 3029 C C . ILE B 1 133 ? 9.031 -3.311 7.227 1 98.56 133 ILE B C 1
ATOM 3031 O O . ILE B 1 133 ? 8.977 -2.102 7.461 1 98.56 133 ILE B O 1
ATOM 3035 N N . GLY B 1 134 ? 8.164 -3.922 6.484 1 98.12 134 GLY B N 1
ATOM 3036 C CA . GLY B 1 134 ? 7.137 -3.213 5.742 1 98.12 134 GLY B CA 1
ATOM 3037 C C . GLY B 1 134 ? 7.57 -2.836 4.336 1 98.12 134 GLY B C 1
ATOM 3038 O O . GLY B 1 134 ? 8.68 -2.342 4.137 1 98.12 134 GLY B O 1
ATOM 3039 N N . ARG B 1 135 ? 6.695 -2.979 3.412 1 97 135 ARG B N 1
ATOM 3040 C CA . ARG B 1 135 ? 7.012 -2.824 1.996 1 97 135 ARG B CA 1
ATOM 3041 C C . ARG B 1 135 ? 7.137 -1.352 1.619 1 97 135 ARG B C 1
ATOM 3043 O O . ARG B 1 135 ? 7.609 -1.021 0.529 1 97 135 ARG B O 1
ATOM 3050 N N . SER B 1 136 ? 6.719 -0.479 2.504 1 95.44 136 SER B N 1
ATOM 3051 C CA . SER B 1 136 ? 6.789 0.951 2.225 1 95.44 136 SER B CA 1
ATOM 3052 C C . SER B 1 136 ? 8.18 1.504 2.52 1 95.44 136 SER B C 1
ATOM 3054 O O . SER B 1 136 ? 8.398 2.715 2.457 1 95.44 136 SER B O 1
ATOM 3056 N N . CYS B 1 137 ? 9.109 0.699 2.799 1 96.69 137 CYS B N 1
ATOM 3057 C CA . CYS B 1 137 ? 10.469 1.158 3.061 1 96.69 137 CYS B CA 1
ATOM 3058 C C . CYS B 1 137 ? 11.133 1.653 1.78 1 96.69 137 CYS B C 1
ATOM 3060 O O . CYS B 1 137 ? 10.781 1.22 0.684 1 96.69 137 CYS B O 1
ATOM 3062 N N . SER B 1 138 ? 12.047 2.547 1.947 1 95.44 138 SER B N 1
ATOM 3063 C CA . SER B 1 138 ? 12.805 3.053 0.81 1 95.44 138 SER B CA 1
ATOM 3064 C C . SER B 1 138 ? 13.844 2.039 0.346 1 95.44 138 SER B C 1
ATOM 3066 O O . SER B 1 138 ? 14.125 1.062 1.046 1 95.44 138 SER B O 1
ATOM 3068 N N . TYR B 1 139 ? 14.391 2.264 -0.809 1 95.69 139 TYR B N 1
ATOM 3069 C CA . TYR B 1 139 ? 15.398 1.354 -1.354 1 95.69 139 TYR B CA 1
ATOM 3070 C C . TYR B 1 139 ? 16.594 1.246 -0.426 1 95.69 139 TYR B C 1
ATOM 3072 O O . TYR B 1 139 ? 17.031 0.142 -0.09 1 95.69 139 TYR B O 1
ATOM 3080 N N . PRO B 1 140 ? 17.109 2.406 0.068 1 97.06 140 PRO B N 1
ATOM 3081 C CA . PRO B 1 140 ? 18.219 2.271 1.02 1 97.06 140 PRO B CA 1
ATOM 3082 C C . PRO B 1 140 ? 17.812 1.494 2.273 1 97.06 140 PRO B C 1
ATOM 3084 O O . PRO B 1 140 ? 18.594 0.661 2.756 1 97.06 140 PRO B O 1
ATOM 3087 N N . GLU B 1 141 ? 16.656 1.702 2.783 1 97.06 141 GLU B N 1
ATOM 3088 C CA . GLU B 1 141 ? 16.156 0.989 3.957 1 97.06 141 GLU B CA 1
ATOM 3089 C C . GLU B 1 141 ? 16.031 -0.507 3.684 1 97.06 141 GLU B C 1
ATOM 3091 O O . GLU B 1 141 ? 16.297 -1.328 4.566 1 97.06 141 GLU B O 1
ATOM 3096 N N . ARG B 1 142 ? 15.609 -0.803 2.482 1 97.19 142 ARG B N 1
ATOM 3097 C CA . ARG B 1 142 ? 15.508 -2.188 2.033 1 97.19 142 ARG B CA 1
ATOM 3098 C C . ARG B 1 142 ? 16.844 -2.902 2.148 1 97.19 142 ARG B C 1
ATOM 3100 O O . ARG B 1 142 ? 16.906 -4.031 2.637 1 97.19 142 ARG B O 1
ATOM 3107 N N . GLY B 1 143 ? 17.844 -2.293 1.667 1 97.5 143 GLY B N 1
ATOM 3108 C CA . GLY B 1 143 ? 19.188 -2.85 1.765 1 97.5 143 GLY B CA 1
ATOM 3109 C C . GLY B 1 143 ? 19.656 -3.033 3.195 1 97.5 143 GLY B C 1
ATOM 3110 O O . GLY B 1 143 ? 20.234 -4.066 3.539 1 97.5 143 GLY B O 1
ATOM 3111 N N . GLU B 1 144 ? 19.375 -2.041 3.979 1 97.62 144 GLU B N 1
ATOM 3112 C CA . GLU B 1 144 ? 19.75 -2.117 5.387 1 97.62 144 GLU B CA 1
ATOM 3113 C C . GLU B 1 144 ? 19.062 -3.287 6.082 1 97.62 144 GLU B C 1
ATOM 3115 O O . GLU B 1 144 ? 19.688 -4.004 6.867 1 97.62 144 GLU B O 1
ATOM 3120 N N . PHE B 1 145 ? 17.875 -3.453 5.805 1 98.25 145 PHE B N 1
ATOM 3121 C CA . PHE B 1 145 ? 17.156 -4.574 6.398 1 98.25 145 PHE B CA 1
ATOM 3122 C C . PHE B 1 145 ? 17.719 -5.902 5.914 1 98.25 145 PHE B C 1
ATOM 3124 O O . PHE B 1 145 ? 17.859 -6.848 6.695 1 98.25 145 PHE B O 1
ATOM 3131 N N . SER B 1 146 ? 17.891 -6.008 4.641 1 97.38 146 SER B N 1
ATOM 3132 C CA . SER B 1 146 ? 18.453 -7.234 4.086 1 97.38 146 SER B CA 1
ATOM 3133 C C . SER B 1 146 ? 19.734 -7.641 4.824 1 97.38 146 SER B C 1
ATOM 3135 O O . SER B 1 146 ? 19.906 -8.812 5.168 1 97.38 146 SER B O 1
ATOM 3137 N N . GLU B 1 147 ? 20.625 -6.695 5.059 1 97.69 147 GLU B N 1
ATOM 3138 C CA . GLU B 1 147 ? 21.844 -6.965 5.805 1 97.69 147 GLU B CA 1
ATOM 3139 C C . GLU B 1 147 ? 21.531 -7.371 7.242 1 97.69 147 GLU B C 1
ATOM 3141 O O . GLU B 1 147 ? 22.156 -8.297 7.777 1 97.69 147 GLU B O 1
ATOM 3146 N N . PHE B 1 148 ? 20.688 -6.707 7.855 1 98.25 148 PHE B N 1
ATOM 3147 C CA . PHE B 1 148 ? 20.266 -7.02 9.219 1 98.25 148 PHE B CA 1
ATOM 3148 C C . PHE B 1 148 ? 19.688 -8.43 9.289 1 98.25 148 PHE B C 1
ATOM 3150 O O . PHE B 1 148 ? 20 -9.188 10.211 1 98.25 148 PHE B O 1
ATOM 3157 N N . ASP B 1 149 ? 18.844 -8.742 8.359 1 97.62 149 ASP B N 1
ATOM 3158 C CA . ASP B 1 149 ? 18.188 -10.047 8.281 1 97.62 149 ASP B CA 1
ATOM 3159 C C . ASP B 1 149 ? 19.203 -11.172 8.117 1 97.62 149 ASP B C 1
ATOM 3161 O O . ASP B 1 149 ? 19.047 -12.242 8.711 1 97.62 149 ASP B O 1
ATOM 3165 N N . LYS B 1 150 ? 20.141 -10.938 7.277 1 96.31 150 LYS B N 1
ATOM 3166 C CA . LYS B 1 150 ? 21.188 -11.922 7.086 1 96.31 150 LYS B CA 1
ATOM 3167 C C . LYS B 1 150 ? 21.906 -12.219 8.398 1 96.31 150 LYS B C 1
ATOM 3169 O O . LYS B 1 150 ? 22.266 -13.375 8.672 1 96.31 150 LYS B O 1
ATOM 3174 N N . LEU B 1 151 ? 22.109 -11.234 9.188 1 97.62 151 LEU B N 1
ATOM 3175 C CA . LEU B 1 151 ? 22.859 -11.359 10.438 1 97.62 151 LEU B CA 1
ATOM 3176 C C . LEU B 1 151 ? 21.984 -11.945 11.531 1 97.62 151 LEU B C 1
ATOM 3178 O O . LEU B 1 151 ? 22.453 -12.734 12.359 1 97.62 151 LEU B O 1
ATOM 3182 N N . HIS B 1 152 ? 20.719 -11.641 11.547 1 98 152 HIS B N 1
ATOM 3183 C CA . HIS B 1 152 ? 19.891 -11.945 12.711 1 98 152 HIS B CA 1
ATOM 3184 C C . HIS B 1 152 ? 18.844 -13.016 12.391 1 98 152 HIS B C 1
ATOM 3186 O O . HIS B 1 152 ? 18.188 -13.539 13.289 1 98 152 HIS B O 1
ATOM 3192 N N . GLY B 1 153 ? 18.594 -13.273 11.102 1 97.94 153 GLY B N 1
ATOM 3193 C CA . GLY B 1 153 ? 17.703 -14.336 10.68 1 97.94 153 GLY B CA 1
ATOM 3194 C C . GLY B 1 153 ? 16.25 -14.031 10.945 1 97.94 153 GLY B C 1
ATOM 3195 O O . GLY B 1 153 ? 15.484 -14.906 11.367 1 97.94 153 GLY B O 1
ATOM 3196 N N . VAL B 1 154 ? 15.891 -12.797 10.758 1 98.31 154 VAL B N 1
ATOM 3197 C CA . VAL B 1 154 ? 14.531 -12.344 11.07 1 98.31 154 VAL B CA 1
ATOM 3198 C C . VAL B 1 154 ? 13.523 -13.148 10.242 1 98.31 154 VAL B C 1
ATOM 3200 O O . VAL B 1 154 ? 12.594 -13.734 10.797 1 98.31 154 VAL B O 1
ATOM 3203 N N . ARG B 1 155 ? 13.719 -13.234 8.961 1 97.88 155 ARG B N 1
ATOM 3204 C CA . ARG B 1 155 ? 12.766 -13.906 8.094 1 97.88 155 ARG B CA 1
ATOM 3205 C C . ARG B 1 155 ? 12.82 -15.422 8.281 1 97.88 155 ARG B C 1
ATOM 3207 O O . ARG B 1 155 ? 11.789 -16.094 8.289 1 97.88 155 ARG B O 1
ATOM 3214 N N . GLU B 1 156 ? 13.906 -15.969 8.43 1 97.56 156 GLU B N 1
ATOM 3215 C CA . GLU B 1 156 ? 14.039 -17.406 8.633 1 97.56 156 GLU B CA 1
ATOM 3216 C C . GLU B 1 156 ? 13.281 -17.859 9.883 1 97.56 156 GLU B C 1
ATOM 3218 O O . GLU B 1 156 ? 12.562 -18.859 9.852 1 97.56 156 GLU B O 1
ATOM 3223 N N . LYS B 1 157 ? 13.461 -17.109 10.969 1 98.38 157 LYS B N 1
ATOM 3224 C CA . LYS B 1 157 ? 12.766 -17.422 12.211 1 98.38 157 LYS B CA 1
ATOM 3225 C C . LYS B 1 157 ? 11.258 -17.328 12.031 1 98.38 157 LYS B C 1
ATOM 3227 O O . LYS B 1 157 ? 10.508 -18.172 12.539 1 98.38 157 LYS B O 1
ATOM 3232 N N . MET B 1 158 ? 10.82 -16.297 11.336 1 98.44 158 MET B N 1
ATOM 3233 C CA . MET B 1 158 ? 9.391 -16.125 11.133 1 98.44 158 MET B CA 1
ATOM 3234 C C . MET B 1 158 ? 8.82 -17.234 10.258 1 98.44 158 MET B C 1
ATOM 3236 O O . MET B 1 158 ? 7.73 -17.75 10.516 1 98.44 158 MET B O 1
ATOM 3240 N N . VAL B 1 159 ? 9.539 -17.609 9.219 1 97.5 159 VAL B N 1
ATOM 3241 C CA . VAL B 1 159 ? 9.102 -18.703 8.344 1 97.5 159 VAL B CA 1
ATOM 3242 C C . VAL B 1 159 ? 8.93 -19.984 9.156 1 97.5 159 VAL B C 1
ATOM 3244 O O . VAL B 1 159 ? 7.953 -20.703 8.969 1 97.5 159 VAL B O 1
ATOM 3247 N N . GLU B 1 160 ? 9.859 -20.203 10 1 97.94 160 GLU B N 1
ATOM 3248 C CA . GLU B 1 160 ? 9.75 -21.391 10.852 1 97.94 160 GLU B CA 1
ATOM 3249 C C . GLU B 1 160 ? 8.492 -21.328 11.711 1 97.94 160 GLU B C 1
ATOM 3251 O O . GLU B 1 160 ? 7.777 -22.328 11.836 1 97.94 160 GLU B O 1
ATOM 3256 N N . ALA B 1 161 ? 8.25 -20.203 12.297 1 98.44 161 ALA B N 1
ATOM 3257 C CA . ALA B 1 161 ? 7.051 -20.047 13.102 1 98.44 161 ALA B CA 1
ATOM 3258 C C . ALA B 1 161 ? 5.789 -20.25 12.266 1 98.44 161 ALA B C 1
ATOM 3260 O O . ALA B 1 161 ? 4.844 -20.906 12.719 1 98.44 161 ALA B O 1
ATOM 3261 N N . LEU B 1 162 ? 5.777 -19.703 11.07 1 98.5 162 LEU B N 1
ATOM 3262 C CA . LEU B 1 162 ? 4.641 -19.828 10.164 1 98.5 162 LEU B CA 1
ATOM 3263 C C . LEU B 1 162 ? 4.434 -21.266 9.742 1 98.5 162 LEU B C 1
ATOM 3265 O O . LEU B 1 162 ? 3.301 -21.766 9.719 1 98.5 162 LEU B O 1
ATOM 3269 N N . ARG B 1 163 ? 5.492 -21.938 9.461 1 97.31 163 ARG B N 1
ATOM 3270 C CA . ARG B 1 163 ? 5.41 -23.344 9.07 1 97.31 163 ARG B CA 1
ATOM 3271 C C . ARG B 1 163 ? 4.855 -24.203 10.203 1 97.31 163 ARG B C 1
ATOM 3273 O O . ARG B 1 163 ? 4 -25.062 9.977 1 97.31 163 ARG B O 1
ATOM 3280 N N . ASN B 1 164 ? 5.344 -23.969 11.367 1 97.88 164 ASN B N 1
ATOM 3281 C CA . ASN B 1 164 ? 4.879 -24.719 12.531 1 97.88 164 ASN B CA 1
ATOM 3282 C C . ASN B 1 164 ? 3.375 -24.562 12.734 1 97.88 164 ASN B C 1
ATOM 3284 O O . ASN B 1 164 ? 2.699 -25.5 13.164 1 97.88 164 ASN B O 1
ATOM 3288 N N . GLU B 1 165 ? 2.926 -23.438 12.398 1 97.5 165 GLU B N 1
ATOM 3289 C CA . GLU B 1 165 ? 1.524 -23.141 12.688 1 97.5 165 GLU B CA 1
ATOM 3290 C C . GLU B 1 165 ? 0.629 -23.531 11.516 1 97.5 165 GLU B C 1
ATOM 3292 O O . GLU B 1 165 ? -0.498 -23.984 11.711 1 97.5 165 GLU B O 1
ATOM 3297 N N . PHE B 1 166 ? 1.08 -23.422 10.234 1 97.12 166 PHE B N 1
ATOM 3298 C CA . PHE B 1 166 ? 0.113 -23.391 9.141 1 97.12 166 PHE B CA 1
ATOM 3299 C C . PHE B 1 166 ? 0.45 -24.438 8.086 1 97.12 166 PHE B C 1
ATOM 3301 O O . PHE B 1 166 ? -0.278 -24.578 7.105 1 97.12 166 PHE B O 1
ATOM 3308 N N . THR B 1 167 ? 1.501 -25.188 8.266 1 91.81 167 THR B N 1
ATOM 3309 C CA . THR B 1 167 ? 1.828 -26.203 7.27 1 91.81 167 THR B CA 1
ATOM 3310 C C . THR B 1 167 ? 0.704 -27.219 7.156 1 91.81 167 THR B C 1
ATOM 3312 O O . THR B 1 167 ? 0.378 -27.672 6.055 1 91.81 167 THR B O 1
ATOM 3315 N N . LYS B 1 168 ? 0.15 -27.578 8.234 1 92.81 168 LYS B N 1
ATOM 3316 C CA . LYS B 1 168 ? -0.936 -28.562 8.25 1 92.81 168 LYS B CA 1
ATOM 3317 C C . LYS B 1 168 ? -2.156 -28.031 7.5 1 92.81 168 LYS B C 1
ATOM 3319 O O . LYS B 1 168 ? -3.004 -28.828 7.062 1 92.81 168 LYS B O 1
ATOM 3324 N N . ASP B 1 169 ? -2.195 -26.75 7.328 1 92.25 169 ASP B N 1
ATOM 3325 C CA . ASP B 1 169 ? -3.32 -26.109 6.641 1 92.25 169 ASP B CA 1
ATOM 3326 C C . ASP B 1 169 ? -3.057 -26.016 5.141 1 92.25 169 ASP B C 1
ATOM 3328 O O . ASP B 1 169 ? -3.859 -25.438 4.406 1 92.25 169 ASP B O 1
ATOM 3332 N N . GLY B 1 170 ? -1.901 -26.469 4.73 1 94.25 170 GLY B N 1
ATOM 3333 C CA . GLY B 1 170 ? -1.612 -26.531 3.307 1 94.25 170 GLY B CA 1
ATOM 3334 C C . GLY B 1 170 ? -0.937 -25.281 2.777 1 94.25 170 GLY B C 1
ATOM 3335 O O . GLY B 1 170 ? -0.953 -25.031 1.571 1 94.25 170 GLY B O 1
ATOM 3336 N N . LEU B 1 171 ? -0.382 -24.453 3.627 1 95.81 171 LEU B N 1
ATOM 3337 C CA . LEU B 1 171 ? 0.308 -23.25 3.191 1 95.81 171 LEU B CA 1
ATOM 3338 C C . LEU B 1 171 ? 1.812 -23.484 3.094 1 95.81 171 LEU B C 1
ATOM 3340 O O . LEU B 1 171 ? 2.377 -24.25 3.877 1 95.81 171 LEU B O 1
ATOM 3344 N N . VAL B 1 172 ? 2.352 -22.891 2.135 1 94.31 172 VAL B N 1
ATOM 3345 C CA . VAL B 1 172 ? 3.793 -22.875 1.91 1 94.31 172 VAL B CA 1
ATOM 3346 C C . VAL B 1 172 ? 4.332 -21.453 2.146 1 94.31 172 VAL B C 1
ATOM 3348 O O . VAL B 1 172 ? 3.66 -20.469 1.839 1 94.31 172 VAL B O 1
ATOM 3351 N N . PHE B 1 173 ? 5.508 -21.406 2.738 1 94.56 173 PHE B N 1
ATOM 3352 C CA . PHE B 1 173 ? 6.16 -20.125 3.027 1 94.56 173 PHE B CA 1
ATOM 3353 C C . PHE B 1 173 ? 7.57 -20.109 2.453 1 94.56 173 PHE B C 1
ATOM 3355 O O . PHE B 1 173 ? 8.352 -21.031 2.676 1 94.56 173 PHE B O 1
ATOM 3362 N N . SER B 1 174 ? 7.824 -19.094 1.702 1 89.06 174 SER B N 1
ATOM 3363 C CA . SER B 1 174 ? 9.141 -18.953 1.097 1 89.06 174 SER B CA 1
ATOM 3364 C C . SER B 1 174 ? 9.68 -17.531 1.235 1 89.06 174 SER B C 1
ATOM 3366 O O . SER B 1 174 ? 8.914 -16.562 1.151 1 89.06 174 SER B O 1
ATOM 3368 N N . ILE B 1 175 ? 10.977 -17.438 1.514 1 90.25 175 ILE B N 1
ATOM 3369 C CA . ILE B 1 175 ? 11.609 -16.125 1.541 1 90.25 175 ILE B CA 1
ATOM 3370 C C . ILE B 1 175 ? 11.609 -15.523 0.138 1 90.25 175 ILE B C 1
ATOM 3372 O O . ILE B 1 175 ? 12.055 -16.156 -0.819 1 90.25 175 ILE B O 1
ATOM 3376 N N . GLY B 1 176 ? 11 -14.367 0.044 1 82.12 176 GLY B N 1
ATOM 3377 C CA . GLY B 1 176 ? 10.852 -13.719 -1.248 1 82.12 176 GLY B CA 1
ATOM 3378 C C . GLY B 1 176 ? 11.648 -12.43 -1.365 1 82.12 176 GLY B C 1
ATOM 3379 O O . GLY B 1 176 ? 11.492 -11.516 -0.555 1 82.12 176 GLY B O 1
ATOM 3380 N N . GLY B 1 177 ? 12.438 -12.32 -2.367 1 82.44 177 GLY B N 1
ATOM 3381 C CA . GLY B 1 177 ? 13.164 -11.086 -2.625 1 82.44 177 GLY B CA 1
ATOM 3382 C C . GLY B 1 177 ? 14.156 -10.742 -1.533 1 82.44 177 GLY B C 1
ATOM 3383 O O . GLY B 1 177 ? 14.906 -11.602 -1.07 1 82.44 177 GLY B O 1
ATOM 3384 N N . GLN B 1 178 ? 14.148 -9.445 -1.221 1 89.62 178 GLN B N 1
ATOM 3385 C CA . GLN B 1 178 ? 15.156 -8.969 -0.279 1 89.62 178 GLN B CA 1
ATOM 3386 C C . GLN B 1 178 ? 14.578 -8.812 1.122 1 89.62 178 GLN B C 1
ATOM 3388 O O . GLN B 1 178 ? 15.312 -8.82 2.111 1 89.62 178 GLN B O 1
ATOM 3393 N N . ILE B 1 179 ? 13.18 -8.734 1.172 1 96.81 179 ILE B N 1
ATOM 3394 C CA . ILE B 1 179 ? 12.742 -8.258 2.48 1 96.81 179 ILE B CA 1
ATOM 3395 C C . ILE B 1 179 ? 11.484 -9.008 2.91 1 96.81 179 ILE B C 1
ATOM 3397 O O . ILE B 1 179 ? 11 -8.828 4.031 1 96.81 179 ILE B O 1
ATOM 3401 N N . SER B 1 180 ? 10.984 -9.906 2.082 1 97.19 180 SER B N 1
ATOM 3402 C CA . SER B 1 180 ? 9.633 -10.383 2.375 1 97.19 180 SER B CA 1
ATOM 3403 C C . SER B 1 180 ? 9.578 -11.906 2.412 1 97.19 180 SER B C 1
ATOM 3405 O O . SER B 1 180 ? 10.594 -12.57 2.207 1 97.19 180 SER B O 1
ATOM 3407 N N . ILE B 1 181 ? 8.445 -12.391 2.855 1 96.44 181 ILE B N 1
ATOM 3408 C CA . ILE B 1 181 ? 8.031 -13.797 2.857 1 96.44 181 ILE B CA 1
ATOM 3409 C C . ILE B 1 181 ? 6.746 -13.953 2.045 1 96.44 181 ILE B C 1
ATOM 3411 O O . ILE B 1 181 ? 5.797 -13.188 2.215 1 96.44 181 ILE B O 1
ATOM 3415 N N . ASP B 1 182 ? 6.754 -14.898 1.174 1 93.12 182 ASP B N 1
ATOM 3416 C CA . ASP B 1 182 ? 5.555 -15.211 0.399 1 93.12 182 ASP B CA 1
ATOM 3417 C C . ASP B 1 182 ? 4.82 -16.422 0.985 1 93.12 182 ASP B C 1
ATOM 3419 O O . ASP B 1 182 ? 5.438 -17.438 1.304 1 93.12 182 ASP B O 1
ATOM 3423 N N . ALA B 1 183 ? 3.564 -16.234 1.165 1 96.12 183 ALA B N 1
ATOM 3424 C CA . ALA B 1 183 ? 2.693 -17.312 1.611 1 96.12 183 ALA B CA 1
ATOM 3425 C C . ALA B 1 183 ? 1.679 -17.672 0.532 1 96.12 183 ALA B C 1
ATOM 3427 O O . ALA B 1 183 ? 0.993 -16.812 -0.007 1 96.12 183 ALA B O 1
ATOM 3428 N N . PHE B 1 184 ? 1.55 -18.906 0.231 1 94.5 184 PHE B N 1
ATOM 3429 C CA . PHE B 1 184 ? 0.603 -19.375 -0.778 1 94.5 184 PHE B CA 1
ATOM 3430 C C . PHE B 1 184 ? 0.267 -20.844 -0.575 1 94.5 184 PHE B C 1
ATOM 3432 O O . PHE B 1 184 ? 0.986 -21.562 0.127 1 94.5 184 PHE B O 1
ATOM 3439 N N . PRO B 1 185 ? -0.829 -21.297 -1.074 1 95.56 185 PRO B N 1
ATOM 3440 C CA . PRO B 1 185 ? -1.204 -22.703 -0.922 1 95.56 185 PRO B CA 1
ATOM 3441 C C . PRO B 1 185 ? -0.22 -23.656 -1.603 1 95.56 185 PRO B C 1
ATOM 3443 O O . PRO B 1 185 ? 0.35 -23.312 -2.643 1 95.56 185 PRO B O 1
ATOM 3446 N N . LYS B 1 186 ? -0.033 -24.781 -0.995 1 93.31 186 LYS B N 1
ATOM 3447 C CA . LYS B 1 186 ? 0.73 -25.844 -1.646 1 93.31 186 LYS B CA 1
ATOM 3448 C C . LYS B 1 186 ? 0.167 -26.156 -3.029 1 93.31 186 LYS B C 1
ATOM 3450 O O . LYS B 1 186 ? -1.049 -26.266 -3.203 1 93.31 186 LYS B O 1
ATOM 3455 N N . GLY B 1 187 ? 1.023 -26.219 -3.99 1 92.75 187 GLY B N 1
ATOM 3456 C CA . GLY B 1 187 ? 0.601 -26.531 -5.344 1 92.75 187 GLY B CA 1
ATOM 3457 C C . GLY B 1 187 ? 0.381 -25.297 -6.203 1 92.75 187 GLY B C 1
ATOM 3458 O O . GLY B 1 187 ? 0.1 -25.406 -7.398 1 92.75 187 GLY B O 1
ATOM 3459 N N . TRP B 1 188 ? 0.513 -24.125 -5.562 1 94.38 188 TRP B N 1
ATOM 3460 C CA . TRP B 1 188 ? 0.335 -22.891 -6.324 1 94.38 188 TRP B CA 1
ATOM 3461 C C . TRP B 1 188 ? 1.664 -22.422 -6.898 1 94.38 188 TRP B C 1
ATOM 3463 O O . TRP B 1 188 ? 1.993 -21.234 -6.809 1 94.38 188 TRP B O 1
ATOM 3473 N N . ASP B 1 189 ? 2.457 -23.297 -7.246 1 93.31 189 ASP B N 1
ATOM 3474 C CA . ASP B 1 189 ? 3.648 -23.078 -8.055 1 93.31 189 ASP B CA 1
ATOM 3475 C C . ASP B 1 189 ? 3.373 -23.359 -9.531 1 93.31 189 ASP B C 1
ATOM 3477 O O . ASP B 1 189 ? 2.221 -23.547 -9.93 1 93.31 189 ASP B O 1
ATOM 3481 N N . LYS B 1 190 ? 4.426 -23.359 -10.328 1 95.69 190 LYS B N 1
ATOM 3482 C CA . LYS B 1 190 ? 4.188 -23.453 -11.766 1 95.69 190 LYS B CA 1
ATOM 3483 C C . LYS B 1 190 ? 3.52 -24.766 -12.133 1 95.69 190 LYS B C 1
ATOM 3485 O O . LYS B 1 190 ? 2.965 -24.906 -13.227 1 95.69 190 LYS B O 1
ATOM 3490 N N . THR B 1 191 ? 3.51 -25.766 -11.312 1 97.06 191 THR B N 1
ATOM 3491 C CA . THR B 1 191 ? 2.814 -27.016 -11.602 1 97.06 191 THR B CA 1
ATOM 3492 C C . THR B 1 191 ? 1.308 -26.797 -11.688 1 97.06 191 THR B C 1
ATOM 3494 O O . THR B 1 191 ? 0.579 -27.625 -12.227 1 97.06 191 THR B O 1
ATOM 3497 N N . TYR B 1 192 ? 0.872 -25.672 -11.188 1 97.06 192 TYR B N 1
ATOM 3498 C CA . TYR B 1 192 ? -0.56 -25.391 -11.172 1 97.06 192 TYR B CA 1
ATOM 3499 C C . TYR B 1 192 ? -1.128 -25.406 -12.586 1 97.06 192 TYR B C 1
ATOM 3501 O O . TYR B 1 192 ? -2.254 -25.844 -12.812 1 97.06 192 TYR B O 1
ATOM 3509 N N . CYS B 1 193 ? -0.394 -24.906 -13.477 1 98 193 CYS B N 1
ATOM 3510 C CA . CYS B 1 193 ? -0.875 -24.797 -14.852 1 98 193 CYS B CA 1
ATOM 3511 C C . CYS B 1 193 ? -1.17 -26.172 -15.438 1 98 193 CYS B C 1
ATOM 3513 O O . CYS B 1 193 ? -1.956 -26.281 -16.391 1 98 193 CYS B O 1
ATOM 3515 N N . LEU B 1 194 ? -0.586 -27.234 -14.891 1 98.31 194 LEU B N 1
ATOM 3516 C CA . LEU B 1 194 ? -0.748 -28.578 -15.422 1 98.31 194 LEU B CA 1
ATOM 3517 C C . LEU B 1 194 ? -2.184 -29.062 -15.25 1 98.31 194 LEU B C 1
ATOM 3519 O O . LEU B 1 194 ? -2.641 -29.938 -15.984 1 98.31 194 LEU B O 1
ATOM 3523 N N . ASN B 1 195 ? -2.85 -28.453 -14.328 1 97.25 195 ASN B N 1
ATOM 3524 C CA . ASN B 1 195 ? -4.25 -28.797 -14.109 1 97.25 195 ASN B CA 1
ATOM 3525 C C . ASN B 1 195 ? -5.102 -28.484 -15.336 1 97.25 195 ASN B C 1
ATOM 3527 O O . ASN B 1 195 ? -6.148 -29.109 -15.539 1 97.25 195 ASN B O 1
ATOM 3531 N N . PHE B 1 196 ? -4.652 -27.578 -16.141 1 97.75 196 PHE B N 1
ATOM 3532 C CA . PHE B 1 196 ? -5.402 -27.188 -17.328 1 97.75 196 PHE B CA 1
ATOM 3533 C C . PHE B 1 196 ? -5 -28.031 -18.531 1 97.75 196 PHE B C 1
ATOM 3535 O O . PHE B 1 196 ? -5.645 -27.969 -19.578 1 97.75 196 PHE B O 1
ATOM 3542 N N . LEU B 1 197 ? -3.926 -28.844 -18.344 1 98.12 197 LEU B N 1
ATOM 3543 C CA . LEU B 1 197 ? -3.311 -29.453 -19.516 1 98.12 197 LEU B CA 1
ATOM 3544 C C . LEU B 1 197 ? -3.361 -30.969 -19.438 1 98.12 197 LEU B C 1
ATOM 3546 O O . LEU B 1 197 ? -3.414 -31.656 -20.469 1 98.12 197 LEU B O 1
ATOM 3550 N N . GLU B 1 198 ? -3.316 -31.562 -18.297 1 97 198 GLU B N 1
ATOM 3551 C CA . GLU B 1 198 ? -3.049 -32.969 -18.078 1 97 198 GLU B CA 1
ATOM 3552 C C . GLU B 1 198 ? -4.102 -33.844 -18.75 1 97 198 GLU B C 1
ATOM 3554 O O . GLU B 1 198 ? -3.816 -34.969 -19.156 1 97 198 GLU B O 1
ATOM 3559 N N . LYS B 1 199 ? -5.297 -33.375 -18.938 1 96.12 199 LYS B N 1
ATOM 3560 C CA . LYS B 1 199 ? -6.367 -34.188 -19.484 1 96.12 199 LYS B CA 1
ATOM 3561 C C . LYS B 1 199 ? -6.344 -34.156 -21.016 1 96.12 199 LYS B C 1
ATOM 3563 O O . LYS B 1 199 ? -6.828 -35.062 -21.672 1 96.12 199 LYS B O 1
ATOM 3568 N N . ASP B 1 200 ? -5.734 -33.156 -21.578 1 96.44 200 ASP B N 1
ATOM 3569 C CA . ASP B 1 200 ? -5.891 -32.938 -23.016 1 96.44 200 ASP B CA 1
ATOM 3570 C C . ASP B 1 200 ? -4.605 -33.25 -23.766 1 96.44 200 ASP B C 1
ATOM 3572 O O . ASP B 1 200 ? -4.613 -33.375 -24.984 1 96.44 200 ASP B O 1
ATOM 3576 N N . PHE B 1 201 ? -3.512 -33.438 -23.062 1 98.06 201 PHE B N 1
ATOM 3577 C CA . PHE B 1 201 ? -2.23 -33.688 -23.719 1 98.06 201 PHE B CA 1
ATOM 3578 C C . PHE B 1 201 ? -1.591 -34.969 -23.203 1 98.06 201 PHE B C 1
ATOM 3580 O O . PHE B 1 201 ? -1.504 -35.188 -21.984 1 98.06 201 PHE B O 1
ATOM 3587 N N . LYS B 1 202 ? -1.13 -35.719 -24.094 1 97.62 202 LYS B N 1
ATOM 3588 C CA . LYS B 1 202 ? -0.438 -36.938 -23.75 1 97.62 202 LYS B CA 1
ATOM 3589 C C . LYS B 1 202 ? 0.976 -36.656 -23.25 1 97.62 202 LYS B C 1
ATOM 3591 O O . LYS B 1 202 ? 1.474 -37.344 -22.359 1 97.62 202 LYS B O 1
ATOM 3596 N N . GLU B 1 203 ? 1.604 -35.688 -23.875 1 98.38 203 GLU B N 1
ATOM 3597 C CA . GLU B 1 203 ? 2.961 -35.281 -23.5 1 98.38 203 GLU B CA 1
ATOM 3598 C C . GLU B 1 203 ? 3.061 -33.781 -23.266 1 98.38 203 GLU B C 1
ATOM 3600 O O . GLU B 1 203 ? 2.639 -33 -24.109 1 98.38 203 GLU B O 1
ATOM 3605 N N . ILE B 1 204 ? 3.574 -33.469 -22.141 1 98.75 204 ILE B N 1
ATOM 3606 C CA . ILE B 1 204 ? 3.822 -32.094 -21.781 1 98.75 204 ILE B CA 1
ATOM 3607 C C . ILE B 1 204 ? 5.324 -31.859 -21.609 1 98.75 204 ILE B C 1
ATOM 3609 O O . ILE B 1 204 ? 5.949 -32.438 -20.734 1 98.75 204 ILE B O 1
ATOM 3613 N N . TYR B 1 205 ? 5.879 -31 -22.516 1 98.81 205 TYR B N 1
ATOM 3614 C CA . TYR B 1 205 ? 7.281 -30.609 -22.422 1 98.81 205 TYR B CA 1
ATOM 3615 C C . TYR B 1 205 ? 7.426 -29.266 -21.734 1 98.81 205 TYR B C 1
ATOM 3617 O O . TYR B 1 205 ? 6.629 -28.344 -21.953 1 98.81 205 TYR B O 1
ATOM 3625 N N . PHE B 1 206 ? 8.422 -29.203 -20.844 1 98.81 206 PHE B N 1
ATOM 3626 C CA . PHE B 1 206 ? 8.672 -27.938 -20.172 1 98.81 206 PHE B CA 1
ATOM 3627 C C . PHE B 1 206 ? 10.133 -27.531 -20.328 1 98.81 206 PHE B C 1
ATOM 3629 O O . PHE B 1 206 ? 11.039 -28.328 -20.094 1 98.81 206 PHE B O 1
ATOM 3636 N N . PHE B 1 207 ? 10.375 -26.25 -20.734 1 98.88 207 PHE B N 1
ATOM 3637 C CA . PHE B 1 207 ? 11.703 -25.672 -20.828 1 98.88 207 PHE B CA 1
ATOM 3638 C C . PHE B 1 207 ? 11.844 -24.484 -19.875 1 98.88 207 PHE B C 1
ATOM 3640 O O . PHE B 1 207 ? 11.023 -23.562 -19.906 1 98.88 207 PHE B O 1
ATOM 3647 N N . GLY 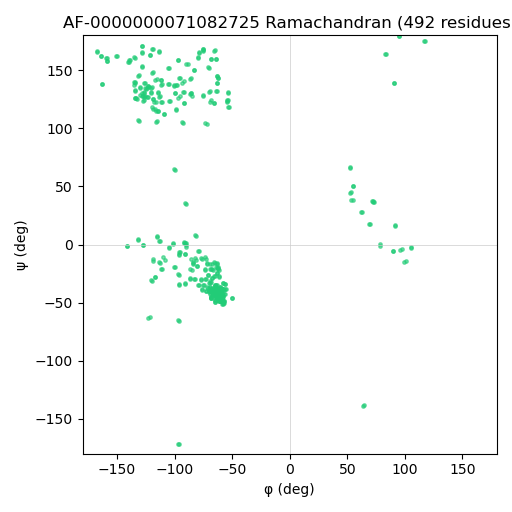B 1 208 ? 12.766 -24.547 -19.031 1 98.19 208 GLY B N 1
ATOM 3648 C CA . GLY B 1 208 ? 13.031 -23.469 -18.094 1 98.19 208 GLY B CA 1
ATOM 3649 C C . GLY B 1 208 ? 14.492 -23.359 -17.688 1 98.19 208 GLY B C 1
ATOM 3650 O O . GLY B 1 208 ? 15.258 -24.312 -17.875 1 98.19 208 GLY B O 1
ATOM 3651 N N . ASP B 1 209 ? 14.898 -22.219 -17.141 1 96.88 209 ASP B N 1
ATOM 3652 C CA . ASP B 1 209 ? 16.297 -22.016 -16.797 1 96.88 209 ASP B CA 1
ATOM 3653 C C . ASP B 1 209 ? 16.562 -22.328 -15.328 1 96.88 209 ASP B C 1
ATOM 3655 O O . ASP B 1 209 ? 17.609 -22.906 -14.992 1 96.88 209 ASP B O 1
ATOM 3659 N N . LYS B 1 210 ? 15.672 -22.078 -14.477 1 93.81 210 LYS B N 1
ATOM 3660 C CA . LYS B 1 210 ? 15.906 -22.266 -13.047 1 93.81 210 LYS B CA 1
ATOM 3661 C C . LYS B 1 210 ? 15.297 -23.562 -12.555 1 93.81 210 LYS B C 1
ATOM 3663 O O . LYS B 1 210 ? 14.453 -23.562 -11.648 1 93.81 210 LYS B O 1
ATOM 3668 N N . THR B 1 211 ? 15.812 -24.641 -13.031 1 96.81 211 THR B N 1
ATOM 3669 C CA . THR B 1 211 ? 15.234 -25.969 -12.781 1 96.81 211 THR B CA 1
ATOM 3670 C C . THR B 1 211 ? 15.93 -26.656 -11.609 1 96.81 211 THR B C 1
ATOM 3672 O O . THR B 1 211 ? 15.516 -27.719 -11.18 1 96.81 211 THR B O 1
ATOM 3675 N N . TYR B 1 212 ? 16.984 -26.047 -11.109 1 93.62 212 TYR B N 1
ATOM 3676 C CA . TYR B 1 212 ? 17.703 -26.609 -9.969 1 93.62 212 TYR B CA 1
ATOM 3677 C C . TYR B 1 212 ? 16.859 -26.547 -8.703 1 93.62 212 TYR B C 1
ATOM 3679 O O . TYR B 1 212 ? 15.875 -25.797 -8.648 1 93.62 212 TYR B O 1
ATOM 3687 N N . LYS B 1 213 ? 17.234 -27.422 -7.68 1 90.62 213 LYS B N 1
ATOM 3688 C CA . LYS B 1 213 ? 16.531 -27.406 -6.402 1 90.62 213 LYS B CA 1
ATOM 3689 C C . LYS B 1 213 ? 16.531 -26 -5.805 1 90.62 213 LYS B C 1
ATOM 3691 O O . LYS B 1 213 ? 17.594 -25.375 -5.664 1 90.62 213 LYS B O 1
ATOM 3696 N N . GLY B 1 214 ? 15.297 -25.547 -5.562 1 81.94 214 GLY B N 1
ATOM 3697 C CA . GLY B 1 214 ? 15.18 -24.188 -5.039 1 81.94 214 GLY B CA 1
ATOM 3698 C C . GLY B 1 214 ? 14.828 -23.172 -6.102 1 81.94 214 GLY B C 1
ATOM 3699 O O . GLY B 1 214 ? 14.406 -22.062 -5.781 1 81.94 214 GLY B O 1
ATOM 3700 N N . GLY B 1 215 ? 14.961 -23.531 -7.32 1 86.88 215 GLY B N 1
ATOM 3701 C CA . GLY B 1 215 ? 14.562 -22.656 -8.414 1 86.88 215 GLY B CA 1
ATOM 3702 C C . GLY B 1 215 ? 13.07 -22.656 -8.68 1 86.88 215 GLY B C 1
ATOM 3703 O O . GLY B 1 215 ? 12.383 -23.625 -8.336 1 86.88 215 GLY B O 1
ATOM 3704 N N . ASN B 1 216 ? 12.586 -21.641 -9.352 1 88.81 216 ASN B N 1
ATOM 3705 C CA . ASN B 1 216 ? 11.148 -21.5 -9.531 1 88.81 216 ASN B CA 1
ATOM 3706 C C . ASN B 1 216 ? 10.617 -22.422 -10.625 1 88.81 216 ASN B C 1
ATOM 3708 O O . ASN B 1 216 ? 9.406 -22.531 -10.82 1 88.81 216 ASN B O 1
ATOM 3712 N N . ASP B 1 217 ? 11.539 -23.078 -11.281 1 95.75 217 ASP B N 1
ATOM 3713 C CA . ASP B 1 217 ? 11.117 -24.031 -12.297 1 95.75 217 ASP B CA 1
ATOM 3714 C C . ASP B 1 217 ? 11.273 -25.469 -11.797 1 95.75 217 ASP B C 1
ATOM 3716 O O . ASP B 1 217 ? 10.922 -26.422 -12.492 1 95.75 217 ASP B O 1
ATOM 3720 N N . HIS B 1 218 ? 11.781 -25.578 -10.633 1 95.5 218 HIS B N 1
ATOM 3721 C CA . HIS B 1 218 ? 12.195 -26.906 -10.172 1 95.5 218 HIS B CA 1
ATOM 3722 C C . HIS B 1 218 ? 11.008 -27.859 -10.086 1 95.5 218 HIS B C 1
ATOM 3724 O O . HIS B 1 218 ? 11.062 -28.969 -10.617 1 95.5 218 HIS B O 1
ATOM 3730 N N . GLU B 1 219 ? 9.93 -27.453 -9.523 1 94.94 219 GLU B N 1
ATOM 3731 C CA . GLU B 1 219 ? 8.805 -28.344 -9.258 1 94.94 219 GLU B CA 1
ATOM 3732 C C . GLU B 1 219 ? 8.156 -28.828 -10.555 1 94.94 219 GLU B C 1
ATOM 3734 O O . GLU B 1 219 ? 7.855 -30.016 -10.695 1 94.94 219 GLU B O 1
ATOM 3739 N N . ILE B 1 220 ? 8 -27.891 -11.492 1 97.5 220 ILE B N 1
ATOM 3740 C CA . ILE B 1 220 ? 7.355 -28.281 -12.734 1 97.5 220 ILE B CA 1
ATOM 3741 C C . ILE B 1 220 ? 8.32 -29.125 -13.57 1 97.5 220 ILE B C 1
ATOM 3743 O O . ILE B 1 220 ? 7.895 -30.062 -14.258 1 97.5 220 ILE B O 1
ATOM 3747 N N . PHE B 1 221 ? 9.625 -28.859 -13.414 1 98.12 221 PHE B N 1
ATOM 3748 C CA . PHE B 1 221 ? 10.664 -29.625 -14.086 1 98.12 221 PHE B CA 1
ATOM 3749 C C . PHE B 1 221 ? 10.672 -31.078 -13.594 1 98.12 221 PHE B C 1
ATOM 3751 O O . PHE B 1 221 ? 10.82 -32 -14.391 1 98.12 221 PHE B O 1
ATOM 3758 N N . GLU B 1 222 ? 10.398 -31.266 -12.383 1 97.69 222 GLU B N 1
ATOM 3759 C CA . GLU B 1 222 ? 10.492 -32.594 -11.766 1 97.69 222 GLU B CA 1
ATOM 3760 C C . GLU B 1 222 ? 9.141 -33.281 -11.75 1 97.69 222 GLU B C 1
ATOM 3762 O O . GLU B 1 222 ? 9.039 -34.469 -11.352 1 97.69 222 GLU B O 1
ATOM 3767 N N . ASP B 1 223 ? 8.125 -32.594 -12.086 1 97.69 223 ASP B N 1
ATOM 3768 C CA . ASP B 1 223 ? 6.781 -33.156 -12.008 1 97.69 223 ASP B CA 1
ATOM 3769 C C . ASP B 1 223 ? 6.633 -34.375 -12.945 1 97.69 223 ASP B C 1
ATOM 3771 O O . ASP B 1 223 ? 7.109 -34.344 -14.078 1 97.69 223 ASP B O 1
ATOM 3775 N N . SER B 1 224 ? 5.895 -35.375 -12.531 1 97.81 224 SER B N 1
ATOM 3776 C CA . SER B 1 224 ? 5.754 -36.625 -13.305 1 97.81 224 SER B CA 1
ATOM 3777 C C . SER B 1 224 ? 4.961 -36.375 -14.586 1 97.81 224 SER B C 1
ATOM 3779 O O . SER B 1 224 ? 5.047 -37.156 -15.531 1 97.81 224 SER B O 1
ATOM 3781 N N . ARG B 1 225 ? 4.199 -35.344 -14.648 1 97.31 225 ARG B N 1
ATOM 3782 C CA . ARG B 1 225 ? 3.355 -35.062 -15.797 1 97.31 225 ARG B CA 1
ATOM 3783 C C . ARG B 1 225 ? 4.156 -34.406 -16.906 1 97.31 225 ARG B C 1
ATOM 3785 O O . ARG B 1 225 ? 3.701 -34.312 -18.047 1 97.31 225 ARG B O 1
ATOM 3792 N N . THR B 1 226 ? 5.398 -33.938 -16.578 1 98.56 226 THR B N 1
ATOM 3793 C CA . THR B 1 226 ? 6.145 -33.156 -17.562 1 98.56 226 THR B CA 1
ATOM 3794 C C . THR B 1 226 ? 7.457 -33.844 -17.922 1 98.56 226 THR B C 1
ATOM 3796 O O . THR B 1 226 ? 7.988 -34.625 -17.141 1 98.56 226 THR B O 1
ATOM 3799 N N . LYS B 1 227 ? 7.902 -33.656 -19.172 1 98.56 227 LYS B N 1
ATOM 3800 C CA . LYS B 1 227 ? 9.289 -33.844 -19.594 1 98.56 227 LYS B CA 1
ATOM 3801 C C . LYS B 1 227 ? 10.062 -32.531 -19.531 1 98.56 227 LYS B C 1
ATOM 3803 O O . LYS B 1 227 ? 9.914 -31.672 -20.406 1 98.56 227 LYS B O 1
ATOM 3808 N N . GLY B 1 228 ? 10.914 -32.438 -18.516 1 98.5 228 GLY B N 1
ATOM 3809 C CA . GLY B 1 228 ? 11.578 -31.156 -18.234 1 98.5 228 GLY B CA 1
ATOM 3810 C C . GLY B 1 228 ? 12.938 -31.031 -18.906 1 98.5 228 GLY B C 1
ATOM 3811 O O . GLY B 1 228 ? 13.695 -32 -18.953 1 98.5 228 GLY B O 1
ATOM 3812 N N . TYR B 1 229 ? 13.242 -29.844 -19.453 1 98.69 229 TYR B N 1
ATOM 3813 C CA . TYR B 1 229 ? 14.523 -29.531 -20.062 1 98.69 229 TYR B CA 1
ATOM 3814 C C . TYR B 1 229 ? 15.102 -28.234 -19.484 1 98.69 229 TYR B C 1
ATOM 3816 O O . TYR B 1 229 ? 14.414 -27.219 -19.438 1 98.69 229 TYR B O 1
ATOM 3824 N N . THR B 1 230 ? 16.359 -28.312 -19.078 1 98.62 230 THR B N 1
ATOM 3825 C CA . THR B 1 230 ? 17.047 -27.125 -18.578 1 98.62 230 THR B CA 1
ATOM 3826 C C . THR B 1 230 ? 17.688 -26.344 -19.719 1 98.62 230 THR B C 1
ATOM 3828 O O . THR B 1 230 ? 18.359 -26.922 -20.578 1 98.62 230 THR B O 1
ATOM 3831 N N . VAL B 1 231 ? 17.391 -25.062 -19.719 1 98.5 231 VAL B N 1
ATOM 3832 C CA . VAL B 1 231 ? 18.016 -24.188 -20.719 1 98.5 231 VAL B CA 1
ATOM 3833 C C . VAL B 1 231 ? 18.797 -23.078 -20.016 1 98.5 231 VAL B C 1
ATOM 3835 O O . VAL B 1 231 ? 18.594 -22.828 -18.828 1 98.5 231 VAL B O 1
ATOM 3838 N N . THR B 1 232 ? 19.703 -22.438 -20.812 1 97.31 232 THR B N 1
ATOM 3839 C CA . THR B 1 232 ? 20.562 -21.438 -20.172 1 97.31 232 THR B CA 1
ATOM 3840 C C . THR B 1 232 ? 20.344 -20.062 -20.781 1 97.31 232 THR B C 1
ATOM 3842 O O . THR B 1 232 ? 20.812 -19.062 -20.25 1 97.31 232 THR B O 1
ATOM 3845 N N . SER B 1 233 ? 19.656 -20.047 -21.906 1 96.81 233 SER B N 1
ATOM 3846 C CA . SER B 1 233 ? 19.391 -18.797 -22.609 1 96.81 233 SER B CA 1
ATOM 3847 C C . SER B 1 233 ? 18.328 -19 -23.688 1 96.81 233 SER B C 1
ATOM 3849 O O . SER B 1 233 ? 18 -20.141 -24.031 1 96.81 233 SER B O 1
ATOM 3851 N N . PRO B 1 234 ? 17.812 -17.891 -24.188 1 97.69 234 PRO B N 1
ATOM 3852 C CA . PRO B 1 234 ? 16.891 -18.016 -25.312 1 97.69 234 PRO B CA 1
ATOM 3853 C C . PRO B 1 234 ? 17.5 -18.766 -26.5 1 97.69 234 PRO B C 1
ATOM 3855 O O . PRO B 1 234 ? 16.828 -19.594 -27.125 1 97.69 234 PRO B O 1
ATOM 3858 N N . GLU B 1 235 ? 18.781 -18.516 -26.75 1 97 235 GLU B N 1
ATOM 3859 C CA . GLU B 1 235 ? 19.453 -19.188 -27.844 1 97 235 GLU B CA 1
ATOM 3860 C C . GLU B 1 235 ? 19.562 -20.688 -27.578 1 97 235 GLU B C 1
ATOM 3862 O O . GLU B 1 235 ? 19.375 -21.5 -28.484 1 97 235 GLU B O 1
ATOM 3867 N N . ASP B 1 236 ? 19.859 -20.969 -26.391 1 98.12 236 ASP B N 1
ATOM 3868 C CA . ASP B 1 236 ? 19.938 -22.375 -26 1 98.12 236 ASP B CA 1
ATOM 3869 C C . ASP B 1 236 ? 18.578 -23.062 -26.094 1 98.12 236 ASP B C 1
ATOM 3871 O O . ASP B 1 236 ? 18.484 -24.203 -26.531 1 98.12 236 ASP B O 1
ATOM 3875 N N . THR B 1 237 ? 17.531 -22.359 -25.703 1 98.5 237 THR B N 1
ATOM 3876 C CA . THR B 1 237 ? 16.172 -22.875 -25.812 1 98.5 237 THR B CA 1
ATOM 3877 C C . THR B 1 237 ? 15.844 -23.219 -27.266 1 98.5 237 THR B C 1
ATOM 3879 O O . THR B 1 237 ? 15.414 -24.328 -27.562 1 98.5 237 THR B O 1
ATOM 3882 N N . LYS B 1 238 ? 16.109 -22.266 -28.141 1 97.88 238 LYS B N 1
ATOM 3883 C CA . LYS B 1 238 ? 15.859 -22.484 -29.562 1 97.88 238 LYS B CA 1
ATOM 3884 C C . LYS B 1 238 ? 16.625 -23.688 -30.078 1 97.88 238 LYS B C 1
ATOM 3886 O O . LYS B 1 238 ? 16.062 -24.547 -30.781 1 97.88 238 LYS B O 1
ATOM 3891 N N . LYS B 1 239 ? 17.859 -23.766 -29.703 1 97.75 239 LYS B N 1
ATOM 3892 C CA . LYS B 1 239 ? 18.719 -24.844 -30.156 1 97.75 239 LYS B CA 1
ATOM 3893 C C . LYS B 1 239 ? 18.172 -26.203 -29.703 1 97.75 239 LYS B C 1
ATOM 3895 O O . LYS B 1 239 ? 18.031 -27.125 -30.516 1 97.75 239 LYS B O 1
ATOM 3900 N N . GLN B 1 240 ? 17.781 -26.328 -28.5 1 98.31 240 GLN B N 1
ATOM 3901 C CA . GLN B 1 240 ? 17.312 -27.594 -27.953 1 98.31 240 GLN B CA 1
ATOM 3902 C C . GLN B 1 240 ? 15.977 -28 -28.547 1 98.31 240 GLN B C 1
ATOM 3904 O O . GLN B 1 240 ? 15.773 -29.172 -28.891 1 98.31 240 GLN B O 1
ATOM 3909 N N . VAL B 1 241 ? 15.141 -27.078 -28.656 1 98.31 241 VAL B N 1
ATOM 3910 C CA . VAL B 1 241 ? 13.812 -27.375 -29.188 1 98.31 241 VAL B CA 1
ATOM 3911 C C . VAL B 1 241 ? 13.93 -27.797 -30.641 1 98.31 241 VAL B C 1
ATOM 3913 O O . VAL B 1 241 ? 13.289 -28.766 -31.062 1 98.31 241 VAL B O 1
ATOM 3916 N N . CYS B 1 242 ? 14.75 -27.078 -31.406 1 96.94 242 CYS B N 1
ATOM 3917 C CA . CYS B 1 242 ? 14.938 -27.438 -32.812 1 96.94 242 CYS B CA 1
ATOM 3918 C C . CYS B 1 242 ? 15.484 -28.844 -32.938 1 96.94 242 CYS B C 1
ATOM 3920 O O . CYS B 1 242 ? 15.039 -29.609 -33.781 1 96.94 242 CYS B O 1
ATOM 3922 N N . GLN B 1 243 ? 16.375 -29.156 -32.094 1 96.81 243 GLN B N 1
ATOM 3923 C CA . GLN B 1 243 ? 16.969 -30.484 -32.125 1 96.81 243 GLN B CA 1
ATOM 3924 C C . GLN B 1 243 ? 15.961 -31.562 -31.719 1 96.81 243 GLN B C 1
ATOM 3926 O O . GLN B 1 243 ? 15.852 -32.594 -32.375 1 96.81 243 GLN B O 1
ATOM 3931 N N . LEU B 1 244 ? 15.172 -31.297 -30.734 1 96.88 244 LEU B N 1
ATOM 3932 C CA . LEU B 1 244 ? 14.258 -32.281 -30.156 1 96.88 244 LEU B CA 1
ATOM 3933 C C . LEU B 1 244 ? 13.055 -32.5 -31.062 1 96.88 244 LEU B C 1
ATOM 3935 O O . LEU B 1 244 ? 12.547 -33.625 -31.156 1 96.88 244 LEU B O 1
ATOM 3939 N N . PHE B 1 245 ? 12.625 -31.469 -31.719 1 95.56 245 PHE B N 1
ATOM 3940 C CA . PHE B 1 245 ? 11.367 -31.562 -32.438 1 95.56 245 PHE B CA 1
ATOM 3941 C C . PHE B 1 245 ? 11.594 -31.422 -33.938 1 95.56 245 PHE B C 1
ATOM 3943 O O . PHE B 1 245 ? 10.648 -31.281 -34.719 1 95.56 245 PHE B O 1
ATOM 3950 N N . ASP B 1 246 ? 12.812 -31.406 -34.312 1 90.81 246 ASP B N 1
ATOM 3951 C CA . ASP B 1 246 ? 13.219 -31.359 -35.719 1 90.81 246 ASP B CA 1
ATOM 3952 C C . ASP B 1 246 ? 12.594 -30.172 -36.438 1 90.81 246 ASP B C 1
ATOM 3954 O O . ASP B 1 246 ? 11.945 -30.328 -37.469 1 90.81 246 ASP B O 1
ATOM 3958 N N . ILE B 1 247 ? 12.75 -29.047 -35.812 1 85.81 247 ILE B N 1
ATOM 3959 C CA . ILE B 1 247 ? 12.305 -27.781 -36.406 1 85.81 247 ILE B CA 1
ATOM 3960 C C . ILE B 1 247 ? 13.469 -27.109 -37.125 1 85.81 247 ILE B C 1
ATOM 3962 O O . ILE B 1 247 ? 14.594 -27.094 -36.625 1 85.81 247 ILE B O 1
ATOM 3966 N N . GLU B 1 248 ? 13.305 -26.75 -38.344 1 76.19 248 GLU B N 1
ATOM 3967 C CA . GLU B 1 248 ? 14.328 -26.109 -39.156 1 76.19 248 GLU B CA 1
ATOM 3968 C C . GLU B 1 248 ? 14.398 -24.609 -38.875 1 76.19 248 GLU B C 1
ATOM 3970 O O . GLU B 1 248 ? 13.383 -23.984 -38.562 1 76.19 248 GLU B O 1
#

Radius of gyration: 29.09 Å; Cα contacts (8 Å, |Δi|>4): 976; chains: 2; bounding box: 46×89×69 Å

Organism: Strongylocentrotus purpuratus (NCBI:txid7668)

Sequence (496 aa):
MSRDTSKIILFDVDGTLTAARKVIEPDMVEFLEKLKQRYTVGLVGGSDLPKITEQMDGVERINMFDFVFAENGLVALAKGENIATQSIQKFMGEDKMQELINFCLKYLSGVKLPLKRGTFIEFRNGMINICPIGRSCSYPERGEFSEFDKLHGVREKMVEALRNEFTKDGLVFSIGGQISIDAFPKGWDKTYCLNFLEKDFKEIYFFGDKTYKGGNDHEIFEDSRTKGYTVTSPEDTKKQVCQLFDIEMSRDTSKIILFDVDGTLTAARKVIEPDMVEFLEKLKQRYTVGLVGGSDLPKITEQMDGVERINMFDFVFAENGLVALAKGENIATQSIQKFMGEDKMQELINFCLKYLSGVKLPLKRGTFIEFRNGMINICPIGRSCSYPERGEFSEFDKLHGVREKMVEALRNEFTKDGLVFSIGGQISIDAFPKGWDKTYCLNFLEKDFKEIYFFGDKTYKGGNDHEIFEDSRTKGYTVTSPEDTKKQVCQLFDIE